Protein AF-A0A815QHJ3-F1 (afdb_monomer)

Radius of gyration: 26.16 Å; Cα contacts (8 Å, |Δi|>4): 1159; chains: 1; bounding box: 66×73×69 Å

Foldseek 3Di:
DPPPDDVPDDLVVVVVVCVVDDLLCLCLPQPPPDPVSCVSCLVSLQAPDCPLPFLVSLLCCQPPPLQVSQCNHQEDEDEVVSLVSHDPVCNVCVLVSNQNHAEYEYEQEELVVQLVVLVVVLSNQRHQEYHYEQYDYDPVDQLVSSCCSNQVRNRLNHAYYEDDPNHDAHEPPPDDLPDAAHDRHQEYHGEHAEVVVVLSVCSRDLQHQYYAYEYDDDDPPPDQRPAANANHAHYHYAEAPYADEPVSVLSVCVRYQNYQEYEYAYEHQYVLLLQLQSVVVSHHPNHNYYKYKYKYAYDPVCPPDDVVNSCVSNVVFDKWWFQAPVRNIIIMITFQHDALEAEDELRRLQRGDQPVPLRSQASHQEYAYEQDAAPVSNQSVLQNNQNHQEYAYAYDQPPPPPPPPPPPPPPPPPPPVSQRAQNQNHAEYAYHHAHPDCPVVLSVLVSHQQHAAYHYELVNVVVQLPPPVRHPSVLVSQCPHHQHYEYEQDDDDPVSDDDLVSLLSVLVRNQNHAHYEYEDPPDPDEDDPVVVLSNPVSRLNYFKYKYFAAHDVVCVPDPNLVVSQVSRPPRDHPPDDKDWDDDRTMTMIGD

Organism: NCBI:txid433720

pLDDT: mean 83.96, std 12.75, range [33.56, 97.75]

Structure (mmCIF, N/CA/C/O backbone):
data_AF-A0A815QHJ3-F1
#
_entry.id   AF-A0A815QHJ3-F1
#
loop_
_atom_site.group_PDB
_atom_site.id
_atom_site.type_symbol
_atom_site.label_atom_id
_atom_site.label_alt_id
_atom_site.label_comp_id
_atom_site.label_asym_id
_atom_site.label_entity_id
_atom_site.label_seq_id
_atom_site.pdbx_PDB_ins_code
_atom_site.Cartn_x
_atom_site.Cartn_y
_atom_site.Cartn_z
_atom_site.occupancy
_atom_site.B_iso_or_equiv
_atom_site.auth_seq_id
_atom_site.auth_comp_id
_atom_site.auth_asym_id
_atom_site.auth_atom_id
_atom_site.pdbx_PDB_model_num
ATOM 1 N N . MET A 1 1 ? -37.764 33.826 -3.439 1.00 39.50 1 MET A N 1
ATOM 2 C CA . MET A 1 1 ? -38.517 32.557 -3.523 1.00 39.50 1 MET A CA 1
ATOM 3 C C . MET A 1 1 ? -37.814 31.613 -4.511 1.00 39.50 1 MET A C 1
ATOM 5 O O . MET A 1 1 ? -38.348 31.343 -5.570 1.00 39.50 1 MET A O 1
ATOM 9 N N . TYR A 1 2 ? -36.590 31.162 -4.187 1.00 36.81 2 TYR A N 1
ATOM 10 C CA . TYR A 1 2 ? -35.787 30.209 -4.987 1.00 36.81 2 TYR A CA 1
ATOM 11 C C . TYR A 1 2 ? -34.940 29.289 -4.072 1.00 36.81 2 TYR A C 1
ATOM 13 O O . TYR A 1 2 ? -33.789 29.001 -4.361 1.00 36.81 2 TYR A O 1
ATOM 21 N N . ASN A 1 3 ? -35.504 28.829 -2.947 1.00 38.72 3 ASN A N 1
ATOM 22 C CA . ASN A 1 3 ? -34.866 27.833 -2.060 1.00 38.72 3 ASN A CA 1
ATOM 23 C C . ASN A 1 3 ? -35.369 26.399 -2.319 1.00 38.72 3 ASN A C 1
ATOM 25 O O . ASN A 1 3 ? -35.252 25.533 -1.463 1.00 38.72 3 ASN A O 1
ATOM 29 N N . ALA A 1 4 ? -35.934 26.133 -3.497 1.00 49.91 4 ALA A N 1
ATOM 30 C CA . ALA A 1 4 ? -36.318 24.790 -3.915 1.00 49.91 4 ALA A CA 1
ATOM 31 C C . ALA A 1 4 ? -35.359 24.320 -5.009 1.00 49.91 4 ALA A C 1
ATOM 33 O O . ALA A 1 4 ? -35.621 24.596 -6.172 1.00 49.91 4 ALA A O 1
ATOM 34 N N . THR A 1 5 ? -34.258 23.643 -4.671 1.00 65.38 5 THR A N 1
ATOM 35 C CA . THR A 1 5 ? -33.504 22.865 -5.680 1.00 65.38 5 THR A CA 1
ATOM 36 C C . THR A 1 5 ? -32.718 21.694 -5.090 1.00 65.38 5 THR A C 1
ATOM 38 O O . THR A 1 5 ? -32.864 20.594 -5.606 1.00 65.38 5 THR A O 1
ATOM 41 N N . PHE A 1 6 ? -31.939 21.868 -4.013 1.00 71.25 6 PHE A N 1
ATOM 42 C CA . PHE A 1 6 ? -31.052 20.789 -3.540 1.00 71.25 6 PHE A CA 1
ATOM 43 C C . PHE A 1 6 ? -31.750 19.724 -2.677 1.00 71.25 6 PHE A C 1
ATOM 45 O O . PHE A 1 6 ? -31.586 18.535 -2.921 1.00 71.25 6 PHE A O 1
ATOM 52 N N . GLU A 1 7 ? -32.577 20.120 -1.704 1.00 71.31 7 GLU A N 1
ATOM 53 C CA . GLU A 1 7 ? -33.256 19.168 -0.799 1.00 71.31 7 GLU A CA 1
ATOM 54 C C . GLU A 1 7 ? -34.281 18.268 -1.510 1.00 71.31 7 GLU A C 1
ATOM 56 O O . GLU A 1 7 ? -34.631 17.195 -1.017 1.00 71.31 7 GLU A O 1
ATOM 61 N N . ASN A 1 8 ? -34.730 18.694 -2.693 1.00 82.00 8 ASN A N 1
ATOM 62 C CA . ASN A 1 8 ? -35.647 17.945 -3.546 1.00 82.00 8 ASN A CA 1
ATOM 63 C C . ASN A 1 8 ? -34.926 16.980 -4.498 1.00 82.00 8 ASN A C 1
ATOM 65 O O . ASN A 1 8 ? -35.600 16.222 -5.194 1.00 82.00 8 ASN A O 1
ATOM 69 N N . LEU A 1 9 ? -33.586 16.993 -4.558 1.00 85.19 9 LEU A N 1
ATOM 70 C CA . LEU A 1 9 ? -32.851 16.028 -5.372 1.00 85.19 9 LEU A CA 1
ATOM 71 C C . LEU A 1 9 ? -33.106 14.607 -4.849 1.00 85.19 9 LEU A C 1
ATOM 73 O O . LEU A 1 9 ? -33.187 14.422 -3.632 1.00 85.19 9 LEU A O 1
ATOM 77 N N . PRO A 1 10 ? -33.230 13.601 -5.729 1.00 89.81 10 PRO A N 1
ATOM 78 C CA . PRO A 1 10 ? -33.259 12.196 -5.330 1.00 89.81 10 PRO A CA 1
ATOM 79 C C . PRO A 1 10 ? -31.988 11.793 -4.568 1.00 89.81 10 PRO A C 1
ATOM 81 O O . PRO A 1 10 ? -30.916 12.362 -4.796 1.00 89.81 10 PRO A O 1
ATOM 84 N N . ASP A 1 11 ? -32.099 10.812 -3.668 1.00 89.06 11 ASP A N 1
ATOM 85 C CA . ASP A 1 11 ? -30.969 10.361 -2.840 1.00 89.06 11 ASP A CA 1
ATOM 86 C C . ASP A 1 11 ? -29.831 9.806 -3.701 1.00 89.06 11 ASP A C 1
ATOM 88 O O . ASP A 1 11 ? -28.663 9.993 -3.376 1.00 89.06 11 ASP A O 1
ATOM 92 N N . GLU A 1 12 ? -30.160 9.211 -4.845 1.00 91.38 12 GLU A N 1
ATOM 93 C CA . GLU A 1 12 ? -29.215 8.700 -5.832 1.00 91.38 12 GLU A CA 1
ATOM 94 C C . GLU A 1 12 ? -28.322 9.813 -6.383 1.00 91.38 12 GLU A C 1
ATOM 96 O O . GLU A 1 12 ? -27.114 9.632 -6.491 1.00 91.38 12 GLU A O 1
ATOM 101 N N . ILE A 1 13 ? -28.890 10.989 -6.672 1.00 89.12 13 ILE A N 1
ATOM 102 C CA . ILE A 1 13 ? -28.124 12.138 -7.175 1.00 89.12 13 ILE A CA 1
ATOM 103 C C . ILE A 1 13 ? -27.211 12.689 -6.079 1.00 89.12 13 ILE A C 1
ATOM 105 O O . ILE A 1 13 ? -26.064 13.041 -6.344 1.00 89.12 13 ILE A O 1
ATOM 109 N N . ILE A 1 14 ? -27.695 12.736 -4.837 1.00 88.69 14 ILE A N 1
ATOM 110 C CA . ILE A 1 14 ? -26.893 13.179 -3.692 1.00 88.69 14 ILE A CA 1
ATOM 111 C C . ILE A 1 14 ? -25.730 12.209 -3.460 1.00 88.69 14 ILE A C 1
ATOM 113 O O . ILE A 1 14 ? -24.595 12.652 -3.293 1.00 88.69 14 ILE A O 1
ATOM 117 N N . LEU A 1 15 ? -25.988 10.900 -3.486 1.00 89.31 15 LEU A N 1
ATOM 118 C CA . LEU A 1 15 ? -24.959 9.870 -3.349 1.00 89.31 15 LEU A CA 1
ATOM 119 C C . LEU A 1 15 ? -23.946 9.935 -4.493 1.00 89.31 15 LEU A C 1
ATOM 121 O O . LEU A 1 15 ? -22.750 9.831 -4.232 1.00 89.31 15 LEU A O 1
ATOM 125 N N . GLU A 1 16 ? -24.395 10.171 -5.725 1.00 85.44 16 GLU A N 1
ATOM 126 C CA . GLU A 1 16 ? -23.514 10.351 -6.880 1.00 85.44 16 GLU A CA 1
ATOM 127 C C . GLU A 1 16 ? -22.594 11.565 -6.699 1.00 85.44 16 GLU A C 1
ATOM 129 O O . GLU A 1 16 ? -21.385 11.455 -6.873 1.00 85.44 16 GLU A O 1
ATOM 134 N N . ILE A 1 17 ? -23.121 12.705 -6.238 1.00 86.62 17 ILE A N 1
ATOM 135 C CA . ILE A 1 17 ? -22.300 13.879 -5.896 1.00 86.62 17 ILE A CA 1
ATOM 136 C C . ILE A 1 17 ? -21.299 13.531 -4.786 1.00 86.62 17 ILE A C 1
ATOM 138 O O . ILE A 1 17 ? -20.123 13.893 -4.867 1.00 86.62 17 ILE A O 1
ATOM 142 N N . CYS A 1 18 ? -21.747 12.815 -3.753 1.00 87.50 18 CYS A N 1
ATOM 143 C CA . CYS A 1 18 ? -20.917 12.444 -2.611 1.00 87.50 18 CYS A CA 1
ATOM 144 C C . CYS A 1 18 ? -19.771 11.491 -2.988 1.00 87.50 18 CYS A C 1
ATOM 146 O O . CYS A 1 18 ? -18.724 11.542 -2.343 1.00 87.50 18 CYS A O 1
ATOM 148 N N . GLN A 1 19 ? -19.906 10.673 -4.040 1.00 82.56 19 GLN A N 1
ATOM 149 C CA . GLN A 1 19 ? -18.809 9.836 -4.551 1.00 82.56 19 GLN A CA 1
ATOM 150 C C . GLN A 1 19 ? -17.610 10.665 -5.040 1.00 82.56 19 GLN A C 1
ATOM 152 O O . GLN A 1 19 ? -16.475 10.196 -4.976 1.00 82.56 19 GLN A O 1
ATOM 157 N N . TYR A 1 20 ? -17.834 11.912 -5.467 1.00 80.31 20 TYR A N 1
ATOM 158 C CA . TYR A 1 20 ? -16.775 12.833 -5.900 1.00 80.31 20 TYR A CA 1
ATOM 159 C C . TYR A 1 20 ? -16.182 13.679 -4.764 1.00 80.31 20 TYR A C 1
ATOM 161 O O . TYR A 1 20 ? -15.255 14.466 -4.991 1.00 80.31 20 TYR A O 1
ATOM 169 N N . LEU A 1 21 ? -16.703 13.548 -3.541 1.00 84.62 21 LEU A N 1
ATOM 170 C CA . LEU A 1 21 ? -16.294 14.330 -2.380 1.00 84.62 21 LEU A CA 1
ATOM 171 C C . LEU A 1 21 ? -15.578 13.452 -1.349 1.00 84.62 21 LEU A C 1
ATOM 173 O O . LEU A 1 21 ? -15.957 12.315 -1.079 1.00 84.62 21 LEU A O 1
ATOM 177 N N . HIS A 1 22 ? -14.551 14.009 -0.702 1.00 85.06 22 HIS A N 1
ATOM 178 C CA . HIS A 1 22 ? -13.968 13.362 0.476 1.00 85.06 22 HIS A CA 1
ATOM 179 C C . HIS A 1 22 ? -14.958 13.382 1.646 1.00 85.06 22 HIS A C 1
ATOM 181 O O . HIS A 1 22 ? -15.743 14.321 1.784 1.00 85.06 22 HIS A O 1
ATOM 187 N N . CYS A 1 23 ? -14.861 12.389 2.533 1.00 91.25 23 CYS A N 1
ATOM 188 C CA . CYS A 1 23 ? -15.735 12.255 3.700 1.00 91.25 23 CYS A CA 1
ATOM 189 C C . CYS A 1 23 ? -15.799 13.535 4.552 1.00 91.25 23 CYS A C 1
ATOM 191 O O . CYS A 1 23 ? -16.881 13.917 4.987 1.00 91.25 23 CYS A O 1
ATOM 193 N N . SER A 1 24 ? -14.680 14.240 4.744 1.00 91.50 24 SER A N 1
ATOM 194 C CA . SER A 1 24 ? -14.656 15.528 5.451 1.00 91.50 24 SER A CA 1
ATOM 195 C C . SER A 1 24 ? -15.545 16.587 4.789 1.00 91.50 24 SER A C 1
ATOM 197 O O . SER A 1 24 ? -16.301 17.264 5.476 1.00 91.50 24 SER A O 1
ATOM 199 N N . HIS A 1 25 ? -15.515 16.699 3.460 1.00 90.56 25 HIS A N 1
ATOM 200 C CA . HIS A 1 25 ? -16.355 17.639 2.715 1.00 90.56 25 HIS A CA 1
ATOM 201 C C . HIS A 1 25 ? -17.829 17.237 2.736 1.00 90.56 25 HIS A C 1
ATOM 203 O O . HIS A 1 25 ? -18.682 18.115 2.845 1.00 90.56 25 HIS A O 1
ATOM 209 N N . VAL A 1 26 ? -18.134 15.935 2.667 1.00 93.25 26 VAL A N 1
ATOM 210 C CA . VAL A 1 26 ? -19.513 15.437 2.790 1.00 93.25 26 VAL A CA 1
ATOM 211 C C . VAL A 1 26 ? -20.080 15.802 4.159 1.00 93.25 26 VAL A C 1
ATOM 213 O O . VAL A 1 26 ? -21.144 16.408 4.239 1.00 93.25 26 VAL A O 1
ATOM 216 N N . LEU A 1 27 ? -19.345 15.503 5.234 1.00 94.50 27 LEU A N 1
ATOM 217 C CA . LEU A 1 27 ? -19.765 15.845 6.592 1.00 94.50 27 LEU A CA 1
ATOM 218 C C . LEU A 1 27 ? -19.899 17.361 6.767 1.00 94.50 27 LEU A C 1
ATOM 220 O O . LEU A 1 27 ? -20.926 17.822 7.244 1.00 94.50 27 LEU A O 1
ATOM 224 N N . TYR A 1 28 ? -18.916 18.144 6.325 1.00 93.50 28 TYR A N 1
ATOM 225 C CA . TYR A 1 28 ? -18.956 19.603 6.431 1.00 93.50 28 TYR A CA 1
ATOM 226 C C . TYR A 1 28 ? -20.135 20.236 5.678 1.00 93.50 28 TYR A C 1
ATOM 228 O O . TYR A 1 28 ? -20.721 21.200 6.160 1.00 93.50 28 TYR A O 1
ATOM 236 N N . SER A 1 29 ? -20.481 19.705 4.502 1.00 92.06 29 SER A N 1
ATOM 237 C CA . SER A 1 29 ? -21.481 20.320 3.618 1.00 92.06 29 SER A CA 1
ATOM 238 C C . SER A 1 29 ? -22.907 19.845 3.889 1.00 92.06 29 SER A C 1
ATOM 240 O O . SER A 1 29 ? -23.842 20.609 3.671 1.00 92.06 29 SER A O 1
ATOM 242 N N . PHE A 1 30 ? -23.086 18.591 4.321 1.00 92.50 30 PHE A N 1
ATOM 243 C CA . PHE A 1 30 ? -24.402 17.943 4.369 1.00 92.50 30 PHE A CA 1
ATOM 244 C C . PHE A 1 30 ? -24.868 17.541 5.768 1.00 92.50 30 PHE A C 1
ATOM 246 O O . PHE A 1 30 ? -26.052 17.240 5.948 1.00 92.50 30 PHE A O 1
ATOM 253 N N . PHE A 1 31 ? -23.978 17.518 6.762 1.00 93.12 31 PHE A N 1
ATOM 254 C CA . PHE A 1 31 ? -24.370 17.139 8.113 1.00 93.12 31 PHE A CA 1
ATOM 255 C C . PHE A 1 31 ? -25.382 18.128 8.697 1.00 93.12 31 PHE A C 1
ATOM 257 O O . PHE A 1 31 ? -25.191 19.340 8.659 1.00 93.12 31 PHE A O 1
ATOM 264 N N . ASN A 1 32 ? -26.448 17.580 9.278 1.00 90.56 32 ASN A N 1
ATOM 265 C CA . ASN A 1 32 ? -27.504 18.323 9.958 1.00 90.56 32 ASN A CA 1
ATOM 266 C C . ASN A 1 32 ? -28.253 19.351 9.093 1.00 90.56 32 ASN A C 1
ATOM 268 O O . ASN A 1 32 ? -28.876 20.259 9.636 1.00 90.56 32 ASN A O 1
ATOM 272 N N . LEU A 1 33 ? -28.249 19.180 7.764 1.00 88.75 33 LEU A N 1
ATOM 273 C CA . LEU A 1 33 ? -29.134 19.948 6.884 1.00 88.75 33 LEU A CA 1
ATOM 274 C C . LEU A 1 33 ? -30.604 19.578 7.128 1.00 88.75 33 LEU A C 1
ATOM 276 O O . LEU A 1 33 ? -31.421 20.441 7.429 1.00 88.75 33 LEU A O 1
ATOM 280 N N . ASN A 1 34 ? -30.933 18.284 7.048 1.00 89.88 34 ASN A N 1
ATOM 281 C CA . ASN A 1 34 ? -32.232 17.737 7.439 1.00 89.88 34 ASN A CA 1
ATOM 282 C C . ASN A 1 34 ? -32.134 16.224 7.724 1.00 89.88 34 ASN A C 1
ATOM 284 O O . ASN A 1 34 ? -31.099 15.589 7.493 1.00 89.88 34 ASN A O 1
ATOM 288 N N . SER A 1 35 ? -33.213 15.636 8.249 1.00 90.62 35 SER A N 1
ATOM 289 C CA . SER A 1 35 ? -33.256 14.221 8.639 1.00 90.62 35 SER A CA 1
ATOM 290 C C . SER A 1 35 ? -33.028 13.267 7.466 1.00 90.62 35 SER A C 1
ATOM 292 O O . SER A 1 35 ? -32.292 12.295 7.629 1.00 90.62 35 SER A O 1
ATOM 294 N N . ARG A 1 36 ? -33.600 13.561 6.292 1.00 93.50 36 ARG A N 1
ATOM 295 C CA . ARG A 1 36 ? -33.428 12.763 5.074 1.00 93.50 36 ARG A CA 1
ATOM 296 C C . ARG A 1 36 ? -31.967 12.761 4.631 1.00 93.50 36 ARG A C 1
ATOM 298 O O . ARG A 1 36 ? -31.378 11.695 4.544 1.00 93.50 36 ARG A O 1
ATOM 305 N N . ILE A 1 37 ? -31.342 13.928 4.453 1.00 90.69 37 ILE A N 1
ATOM 306 C CA . ILE A 1 37 ? -29.931 14.022 4.039 1.00 90.69 37 ILE A CA 1
ATOM 307 C C . ILE A 1 37 ? -29.019 13.321 5.055 1.00 90.69 37 ILE A C 1
ATOM 309 O O . ILE A 1 37 ? -28.121 12.582 4.660 1.00 90.69 37 ILE A O 1
ATOM 313 N N . ASN A 1 38 ? -29.281 13.473 6.358 1.00 90.44 38 ASN A N 1
ATOM 314 C CA . ASN A 1 38 ? -28.546 12.763 7.409 1.00 90.44 38 ASN A CA 1
ATOM 315 C C . ASN A 1 38 ? -28.655 11.231 7.307 1.00 90.44 38 ASN A C 1
ATOM 317 O O . ASN A 1 38 ? -27.722 10.539 7.728 1.00 90.44 38 ASN A O 1
ATOM 321 N N . GLN A 1 39 ? -29.777 10.710 6.795 1.00 92.25 39 GLN A N 1
ATOM 322 C CA . GLN A 1 39 ? -29.949 9.292 6.474 1.00 92.25 39 GLN A CA 1
ATOM 323 C C . GLN A 1 39 ? -29.194 8.932 5.190 1.00 92.25 39 GLN A C 1
ATOM 325 O O . GLN A 1 39 ? -28.459 7.944 5.188 1.00 92.25 39 GLN A O 1
ATOM 330 N N . THR A 1 40 ? -29.281 9.756 4.146 1.00 93.69 40 THR A N 1
ATOM 331 C CA . THR A 1 40 ? -28.576 9.552 2.871 1.00 93.69 40 THR A CA 1
ATOM 332 C C . THR A 1 40 ? -27.059 9.455 3.071 1.00 93.69 40 THR A C 1
ATOM 334 O O . THR A 1 40 ? -26.419 8.553 2.539 1.00 93.69 40 THR A O 1
ATOM 337 N N . ILE A 1 41 ? -26.467 10.307 3.919 1.00 94.12 41 ILE A N 1
ATOM 338 C CA . ILE A 1 41 ? -25.018 10.302 4.196 1.00 94.12 41 ILE A CA 1
ATOM 339 C C . ILE A 1 41 ? -24.601 9.360 5.341 1.00 94.12 41 ILE A C 1
ATOM 341 O O . ILE A 1 41 ? -23.482 9.474 5.848 1.00 94.12 41 ILE A O 1
ATOM 345 N N . THR A 1 42 ? -25.462 8.429 5.776 1.00 94.94 42 THR A N 1
ATOM 346 C CA . THR A 1 42 ? -25.188 7.537 6.925 1.00 94.94 42 THR A CA 1
ATOM 347 C C . THR A 1 42 ? -23.852 6.809 6.796 1.00 94.94 42 THR A C 1
ATOM 349 O O . THR A 1 42 ? -23.117 6.718 7.777 1.00 94.94 42 THR A O 1
ATOM 352 N N . PHE A 1 43 ? -23.488 6.367 5.589 1.00 94.31 43 PHE A N 1
ATOM 353 C CA . PHE A 1 43 ? -22.197 5.725 5.342 1.00 94.31 43 PHE A CA 1
ATOM 354 C C . PHE A 1 43 ? -21.015 6.615 5.764 1.00 94.31 43 PHE A C 1
ATOM 356 O O . PHE A 1 43 ? -20.159 6.178 6.526 1.00 94.31 43 PHE A O 1
ATOM 363 N N . TYR A 1 44 ? -21.004 7.888 5.358 1.00 94.50 44 TYR A N 1
ATOM 364 C CA . TYR A 1 44 ? -19.944 8.846 5.704 1.00 94.50 44 TYR A CA 1
ATOM 365 C C . TYR A 1 44 ? -19.934 9.216 7.192 1.00 94.50 44 TYR A C 1
ATOM 367 O O . TYR A 1 44 ? -18.899 9.593 7.731 1.00 94.50 44 TYR A O 1
ATOM 375 N N . ARG A 1 45 ? -21.078 9.092 7.876 1.00 94.94 45 ARG A N 1
ATOM 376 C CA . ARG A 1 45 ? -21.176 9.275 9.333 1.00 94.94 45 ARG A CA 1
ATOM 377 C C . ARG A 1 45 ? -20.643 8.070 10.109 1.00 94.94 45 ARG A C 1
ATOM 379 O O . ARG A 1 45 ? -20.157 8.241 11.218 1.00 94.94 45 ARG A O 1
ATOM 386 N N . GLN A 1 46 ? -20.735 6.870 9.538 1.00 96.44 46 GLN A N 1
ATOM 387 C CA . GLN A 1 46 ? -20.262 5.627 10.154 1.00 96.44 46 GLN A CA 1
ATOM 388 C C . GLN A 1 46 ? -18.795 5.317 9.821 1.00 96.44 46 GLN A C 1
ATOM 390 O O . GLN A 1 46 ? -18.108 4.695 10.632 1.00 96.44 46 GLN A O 1
ATOM 395 N N . HIS A 1 47 ? -18.315 5.741 8.649 1.00 95.94 47 HIS A N 1
ATOM 396 C CA . HIS A 1 47 ? -16.976 5.469 8.126 1.00 95.94 47 HIS A CA 1
ATOM 397 C C . HIS A 1 47 ? -16.226 6.778 7.890 1.00 95.94 47 HIS A C 1
ATOM 399 O O . HIS A 1 47 ? -16.271 7.366 6.810 1.00 95.94 47 HIS A O 1
ATOM 405 N N . VAL A 1 48 ? -15.541 7.239 8.930 1.00 94.12 48 VAL A N 1
ATOM 406 C CA . VAL A 1 48 ? -14.984 8.583 8.998 1.00 94.12 48 VAL A CA 1
ATOM 407 C C . VAL A 1 48 ? -13.493 8.581 8.664 1.00 94.12 48 VAL A C 1
ATOM 409 O O . VAL A 1 48 ? -12.676 7.948 9.339 1.00 94.12 48 VAL A O 1
ATOM 412 N N . TYR A 1 49 ? -13.131 9.343 7.629 1.00 89.62 49 TYR A N 1
ATOM 413 C CA . TYR A 1 49 ? -11.750 9.549 7.193 1.00 89.62 49 TYR A CA 1
ATOM 414 C C . TYR A 1 49 ? -11.503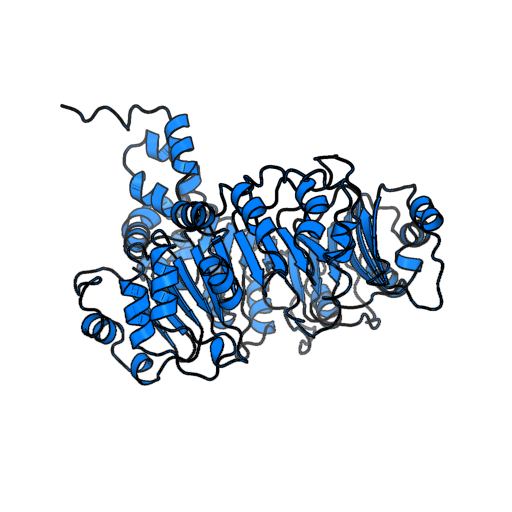 11.005 6.800 1.00 89.62 49 TYR A C 1
ATOM 416 O O . TYR A 1 49 ? -12.181 11.554 5.933 1.00 89.62 49 TYR A O 1
ATOM 424 N N . PHE A 1 50 ? -10.501 11.632 7.414 1.00 83.25 50 PHE A N 1
ATOM 425 C CA . PHE A 1 50 ? -10.257 13.073 7.277 1.00 83.25 50 PHE A CA 1
ATOM 426 C C . PHE A 1 50 ? -9.096 13.456 6.358 1.00 83.25 50 PHE A C 1
ATOM 428 O O . PHE A 1 50 ? -8.633 14.595 6.402 1.00 83.25 50 PHE A O 1
ATOM 435 N N . ARG A 1 51 ? -8.590 12.538 5.525 1.00 74.06 51 ARG A N 1
ATOM 436 C CA . ARG A 1 51 ? -7.486 12.868 4.606 1.00 74.06 51 ARG A CA 1
ATOM 437 C C . ARG A 1 51 ? -7.877 14.047 3.719 1.00 74.06 51 ARG A C 1
ATOM 439 O O . ARG A 1 51 ? -8.991 14.089 3.197 1.00 74.06 51 ARG A O 1
ATOM 446 N N . ARG A 1 52 ? -6.932 14.973 3.529 1.00 73.25 52 ARG A N 1
ATOM 447 C CA . ARG A 1 52 ? -7.060 16.140 2.635 1.00 73.25 52 ARG A CA 1
ATOM 448 C C . ARG A 1 52 ? -8.134 17.161 3.050 1.00 73.25 52 ARG A C 1
ATOM 450 O O . ARG A 1 52 ? -8.585 17.937 2.209 1.00 73.25 52 ARG A O 1
ATOM 457 N N . ALA A 1 53 ? -8.577 17.163 4.310 1.00 82.62 53 ALA A N 1
ATOM 458 C CA . ALA A 1 53 ? -9.399 18.252 4.841 1.00 82.62 53 ALA A CA 1
ATOM 459 C C . ALA A 1 53 ? -8.534 19.505 5.071 1.00 82.62 53 ALA A C 1
ATOM 461 O O . ALA A 1 53 ? -7.382 19.376 5.485 1.00 82.62 53 ALA A O 1
ATOM 462 N N . SER A 1 54 ? -9.076 20.705 4.845 1.00 83.38 54 SER A N 1
ATOM 463 C CA . SER A 1 54 ? -8.435 21.930 5.344 1.00 83.38 54 SER A CA 1
ATOM 464 C C . SER A 1 54 ? -8.516 21.997 6.861 1.00 83.38 54 SER A C 1
ATOM 466 O O . SER A 1 54 ? -9.407 21.391 7.468 1.00 83.38 54 SER A O 1
ATOM 468 N N . TYR A 1 55 ? -7.610 22.751 7.476 1.00 85.00 55 TYR A N 1
ATOM 469 C CA . TYR A 1 55 ? -7.550 22.861 8.928 1.00 85.00 55 TYR A CA 1
ATOM 470 C C . TYR A 1 55 ? -8.859 23.433 9.492 1.00 85.00 55 TYR A C 1
ATOM 472 O O . TYR A 1 55 ? -9.415 22.904 10.455 1.00 85.00 55 TYR A O 1
ATOM 480 N N . LYS A 1 56 ? -9.443 24.429 8.813 1.00 86.00 56 LYS A N 1
ATOM 481 C CA . LYS A 1 56 ? -10.758 24.991 9.160 1.00 86.00 56 LYS A CA 1
ATOM 482 C C . LYS A 1 56 ? -11.892 23.957 9.126 1.00 86.00 56 LYS A C 1
ATOM 484 O O . LYS A 1 56 ? -12.710 23.921 10.044 1.00 86.00 56 LYS A O 1
ATOM 489 N N . ILE A 1 57 ? -11.972 23.144 8.069 1.00 88.62 57 ILE A N 1
ATOM 490 C CA . ILE A 1 57 ? -13.012 22.107 7.946 1.00 88.62 57 ILE A CA 1
ATO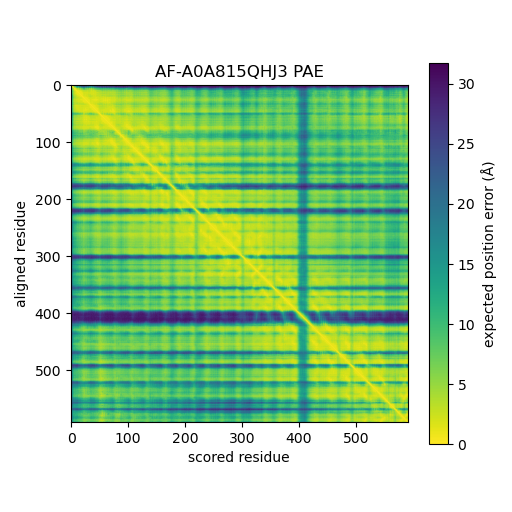M 491 C C . ILE A 1 57 ? -12.845 21.074 9.059 1.00 88.62 57 ILE A C 1
ATOM 493 O O . ILE A 1 57 ? -13.822 20.660 9.677 1.00 88.62 57 ILE A O 1
ATOM 497 N N . LEU A 1 58 ? -11.602 20.679 9.317 1.00 88.31 58 LEU A N 1
ATOM 498 C CA . LEU A 1 58 ? -11.262 19.696 10.329 1.00 88.31 58 LEU A CA 1
ATOM 499 C C . LEU A 1 58 ? -11.656 20.166 11.737 1.00 88.31 58 LEU A C 1
ATOM 501 O O . LEU A 1 58 ? -12.327 19.425 12.449 1.00 88.31 58 LEU A O 1
ATOM 505 N N . LEU A 1 59 ? -11.324 21.410 12.099 1.00 87.06 59 LEU A N 1
ATOM 506 C CA . LEU A 1 59 ? -11.736 22.009 13.372 1.00 87.06 59 LEU A CA 1
ATOM 507 C C . LEU A 1 59 ? -13.256 22.037 13.519 1.00 87.06 59 LEU A C 1
ATOM 509 O O . LEU A 1 59 ? -13.774 21.595 14.539 1.00 87.06 59 LEU A O 1
ATOM 513 N N . TYR A 1 60 ? -13.982 22.463 12.479 1.00 90.44 60 TYR A N 1
ATOM 514 C CA . TYR A 1 60 ? -15.444 22.452 12.513 1.00 90.44 60 TYR A CA 1
ATOM 515 C C . TYR A 1 60 ? -15.999 21.042 12.748 1.00 90.44 60 TYR A C 1
ATOM 517 O O . TYR A 1 60 ? -16.899 20.840 13.563 1.00 90.44 60 TYR A O 1
ATOM 525 N N . ILE A 1 61 ? -15.446 20.044 12.056 1.00 92.00 61 ILE A N 1
ATOM 526 C CA . ILE A 1 61 ? -15.851 18.653 12.242 1.00 92.00 61 ILE A CA 1
ATOM 527 C C . ILE A 1 61 ? -15.586 18.199 13.680 1.00 92.00 61 ILE A C 1
ATOM 529 O O . ILE A 1 61 ? -16.445 17.549 14.270 1.00 92.00 61 ILE A O 1
ATOM 533 N N . TYR A 1 62 ? -14.435 18.534 14.255 1.00 89.94 62 TYR A N 1
ATOM 534 C CA . TYR A 1 62 ? -14.078 18.121 15.611 1.00 89.94 62 TYR A CA 1
ATOM 535 C C . TYR A 1 62 ? -14.918 18.800 16.680 1.00 89.94 62 TYR A C 1
ATOM 537 O O . TYR A 1 62 ? -15.375 18.143 17.605 1.00 89.94 62 TYR A O 1
ATOM 545 N N . GLU A 1 63 ? -15.149 20.099 16.559 1.00 89.44 63 GLU A N 1
ATOM 546 C CA . GLU A 1 63 ? -15.869 20.855 17.580 1.00 89.44 63 GLU A CA 1
ATOM 547 C C . GLU A 1 63 ? -17.380 20.623 17.509 1.00 89.44 63 GLU A C 1
ATOM 549 O O . GLU A 1 63 ? -18.038 20.545 18.546 1.00 89.44 63 GLU A O 1
ATOM 554 N N . TYR A 1 64 ? -17.937 20.471 16.303 1.00 91.56 64 TYR A N 1
ATOM 555 C CA . TYR A 1 64 ? -19.388 20.469 16.109 1.00 91.56 64 TYR A CA 1
ATOM 556 C C . TYR A 1 64 ? -19.959 19.126 15.659 1.00 91.56 64 TYR A C 1
ATOM 558 O O . TYR A 1 64 ? -21.030 18.749 16.130 1.00 91.56 64 TYR A O 1
ATOM 566 N N . ILE A 1 65 ? -19.292 18.395 14.759 1.00 94.25 65 ILE A N 1
ATOM 567 C CA . ILE A 1 65 ? -19.876 17.197 14.128 1.00 94.25 65 ILE A CA 1
ATOM 568 C C . ILE A 1 65 ? -19.563 15.931 14.930 1.00 94.25 65 ILE A C 1
ATOM 570 O O . ILE A 1 65 ? -20.479 15.207 15.324 1.00 94.25 65 ILE A O 1
ATOM 574 N N . LEU A 1 66 ? -18.281 15.651 15.183 1.00 92.44 66 LEU A N 1
ATOM 575 C CA . LEU A 1 66 ? -17.826 14.430 15.852 1.00 92.44 66 LEU A CA 1
ATOM 576 C C . LEU A 1 66 ? -18.499 14.185 17.207 1.00 92.44 66 LEU A C 1
ATOM 578 O O . LEU A 1 66 ? -18.919 13.049 17.424 1.00 92.44 66 LEU A O 1
ATOM 582 N N . PRO A 1 67 ? -18.692 15.186 18.088 1.00 90.81 67 PRO A N 1
ATOM 583 C CA . PRO A 1 67 ? -19.369 14.964 19.364 1.00 90.81 67 PRO A CA 1
ATOM 584 C C . PRO A 1 67 ? -20.814 14.469 19.205 1.00 90.81 67 PRO A C 1
ATOM 586 O O . PRO A 1 67 ? -21.317 13.756 20.067 1.00 90.81 67 PRO A O 1
ATOM 589 N N . GLN A 1 68 ? -21.480 14.805 18.095 1.00 92.81 68 GLN A N 1
ATOM 590 C CA . GLN A 1 68 ? -22.869 14.418 17.831 1.00 92.81 68 GLN A CA 1
ATOM 591 C C . GLN A 1 68 ? -22.993 13.039 17.177 1.00 92.81 68 GLN A C 1
ATOM 593 O O . GLN A 1 68 ? -23.996 12.353 17.366 1.00 92.81 68 GLN A O 1
ATOM 598 N N . ILE A 1 69 ? -21.998 12.634 16.380 1.00 94.94 69 ILE A N 1
ATOM 599 C CA . ILE A 1 69 ? -22.032 11.363 15.639 1.00 94.94 69 ILE A CA 1
ATOM 600 C C . ILE A 1 69 ? -21.096 10.297 16.202 1.00 94.94 69 ILE A C 1
ATOM 602 O O . ILE A 1 69 ? -21.148 9.166 15.726 1.00 94.94 69 ILE A O 1
ATOM 606 N N . GLY A 1 70 ? -20.256 10.624 17.186 1.00 93.00 70 GLY A N 1
ATOM 607 C CA . GLY A 1 70 ? -19.172 9.771 17.675 1.00 93.00 70 GLY A CA 1
ATOM 608 C C . GLY A 1 70 ? -19.612 8.345 17.984 1.00 93.00 70 GLY A C 1
ATOM 609 O O . GLY A 1 70 ? -19.008 7.388 17.504 1.00 93.00 70 GLY A O 1
ATOM 610 N N . SER A 1 71 ? -20.736 8.202 18.689 1.00 94.81 71 SER A N 1
ATOM 611 C CA . SER A 1 71 ? -21.287 6.900 19.075 1.00 94.81 71 SER A CA 1
ATOM 612 C C . SER A 1 71 ? -21.803 6.082 17.889 1.00 94.81 71 SER A C 1
ATOM 614 O O . SER A 1 71 ? -21.984 4.878 18.012 1.00 94.81 71 SER A O 1
ATOM 616 N N . SER A 1 72 ? -22.038 6.696 16.730 1.00 95.50 72 SER A N 1
ATOM 617 C CA . SER A 1 72 ? -22.442 6.003 15.501 1.00 95.50 72 SER A CA 1
ATOM 618 C C . SER A 1 72 ? -21.266 5.616 14.600 1.00 95.50 72 SER A C 1
ATOM 620 O O . SER A 1 72 ? -21.466 4.873 13.639 1.00 95.50 72 SER A O 1
ATOM 622 N N . ILE A 1 73 ? -20.048 6.081 14.897 1.00 96.88 73 ILE A N 1
ATOM 623 C CA . ILE A 1 73 ? -18.862 5.777 14.093 1.00 96.88 73 ILE A CA 1
ATOM 624 C C . ILE A 1 73 ? -18.454 4.320 14.311 1.00 96.88 73 ILE A C 1
ATOM 626 O O . ILE A 1 73 ? -18.172 3.886 15.426 1.00 96.88 73 ILE A O 1
ATOM 630 N N . LEU A 1 74 ? -18.390 3.571 13.211 1.00 97.44 74 LEU A N 1
ATOM 631 C CA . LEU A 1 74 ? -17.972 2.171 13.169 1.00 97.44 74 LEU A CA 1
ATOM 632 C C . LEU A 1 74 ? -16.532 2.029 12.677 1.00 97.44 74 LEU A C 1
ATOM 634 O O . LEU A 1 74 ? -15.830 1.106 13.087 1.00 97.44 74 LEU A O 1
ATOM 638 N N . SER A 1 75 ? -16.082 2.929 11.804 1.00 97.75 75 SER A N 1
ATOM 639 C CA . SER A 1 75 ? -14.717 2.956 11.298 1.00 97.75 75 SER A CA 1
ATOM 640 C C . SER A 1 75 ? -14.159 4.368 11.347 1.00 97.75 75 SER A C 1
ATOM 642 O O . SER A 1 75 ? -14.792 5.302 10.860 1.00 97.75 75 SER A O 1
ATOM 644 N N . LEU A 1 76 ? -12.969 4.507 11.921 1.00 95.31 76 LEU A N 1
ATOM 645 C CA . LEU A 1 76 ? -12.284 5.781 12.070 1.00 95.31 76 LEU A CA 1
ATOM 646 C C . LEU A 1 76 ? -10.853 5.646 11.571 1.00 95.31 76 LEU A C 1
ATOM 648 O O . LEU A 1 76 ? -10.169 4.670 11.879 1.00 95.31 76 LEU A O 1
ATOM 652 N N . THR A 1 77 ? -10.397 6.642 10.821 1.00 93.88 77 THR A N 1
ATOM 653 C CA . THR A 1 77 ? -8.998 6.741 10.412 1.00 93.88 77 THR A CA 1
ATOM 654 C C . THR A 1 77 ? -8.359 7.996 10.994 1.00 93.88 77 THR A C 1
ATOM 656 O O . THR A 1 77 ? -8.824 9.111 10.742 1.00 93.88 77 THR A O 1
ATOM 659 N N . ILE A 1 78 ? -7.281 7.812 11.756 1.00 89.75 78 ILE A N 1
ATOM 660 C CA . ILE A 1 78 ? -6.570 8.867 12.476 1.00 89.75 78 ILE A CA 1
ATOM 661 C C . ILE A 1 78 ? -5.136 8.969 11.956 1.00 89.75 78 ILE A C 1
ATOM 663 O O . ILE A 1 78 ? -4.343 8.031 12.036 1.00 89.75 78 ILE A O 1
ATOM 667 N N . HIS A 1 79 ? -4.793 10.162 11.483 1.00 84.62 79 HIS A N 1
ATOM 668 C CA . HIS A 1 79 ? -3.421 10.571 11.211 1.00 84.62 79 HIS A CA 1
ATOM 669 C C . HIS A 1 79 ? -2.878 11.317 12.449 1.00 84.62 79 HIS A C 1
ATOM 671 O O . HIS A 1 79 ? -3.641 12.058 13.073 1.00 84.62 79 HIS A O 1
ATOM 677 N N . PRO A 1 80 ? -1.595 11.219 12.833 1.00 77.19 80 PRO A N 1
ATOM 678 C CA . PRO A 1 80 ? -1.091 11.867 14.053 1.00 77.19 80 PRO A CA 1
ATOM 679 C C . PRO A 1 80 ? -1.300 13.391 14.068 1.00 77.19 80 PRO A C 1
ATOM 681 O O . PRO A 1 80 ? -1.590 13.980 15.101 1.00 77.19 80 PRO A O 1
ATOM 684 N N . LEU A 1 81 ? -1.239 14.046 12.909 1.00 72.56 81 LEU A N 1
ATOM 685 C CA . LEU A 1 81 ? -1.548 15.482 12.776 1.00 72.56 81 LEU A CA 1
ATOM 686 C C . LEU A 1 81 ? -3.021 15.826 13.024 1.00 72.56 81 LEU A C 1
ATOM 688 O O . LEU A 1 81 ? -3.350 16.915 13.494 1.00 72.56 81 LEU A O 1
ATOM 692 N N . HIS A 1 82 ? -3.909 14.889 12.698 1.00 76.38 82 HIS A N 1
ATOM 693 C CA . HIS A 1 82 ? -5.332 15.006 12.980 1.00 76.38 82 HIS A CA 1
ATOM 694 C C . HIS A 1 82 ? -5.558 14.905 14.487 1.00 76.38 82 HIS A C 1
ATOM 696 O O . HIS A 1 82 ? -6.247 15.757 15.038 1.00 76.38 82 HIS A O 1
ATOM 702 N N . GLN A 1 83 ? -4.914 13.928 15.137 1.00 77.38 83 GLN A N 1
ATOM 703 C CA . GLN A 1 83 ? -4.964 13.743 16.588 1.00 77.38 83 GLN A CA 1
ATOM 704 C C . GLN A 1 83 ? -4.392 14.951 17.334 1.00 77.38 83 GLN A C 1
ATOM 706 O O . GLN A 1 83 ? -5.017 15.454 18.256 1.00 77.38 83 GLN A O 1
ATOM 711 N N . ALA A 1 84 ? -3.260 15.497 16.886 1.00 72.12 84 ALA A N 1
ATOM 712 C CA . ALA A 1 84 ? -2.671 16.684 17.499 1.00 72.12 84 ALA A CA 1
ATOM 713 C C . ALA A 1 84 ? -3.574 17.930 17.397 1.00 72.12 84 ALA A C 1
ATOM 715 O O . ALA A 1 84 ? -3.320 18.927 18.071 1.00 72.12 84 ALA A O 1
ATOM 716 N N . SER A 1 85 ? -4.583 17.901 16.519 1.00 75.06 85 SER A N 1
ATOM 717 C CA . SER A 1 85 ? -5.592 18.952 16.344 1.00 75.06 85 SER A CA 1
ATOM 718 C C . SER A 1 85 ? -6.905 18.642 17.066 1.00 75.06 85 SER A C 1
ATOM 720 O O . SER A 1 85 ? -7.842 19.430 16.960 1.00 75.06 85 SER A O 1
ATOM 722 N N . PHE A 1 86 ? -7.006 17.511 17.772 1.00 79.31 86 PHE A N 1
ATOM 723 C CA . PHE A 1 86 ? -8.179 17.214 18.581 1.00 79.31 86 PHE A CA 1
ATOM 724 C C . PHE A 1 86 ? -8.324 18.254 19.697 1.00 79.31 86 PHE A C 1
ATOM 726 O O . PHE A 1 86 ? -7.353 18.550 20.398 1.00 79.31 86 PHE A O 1
ATOM 733 N N . PRO A 1 87 ? -9.540 18.787 19.906 1.00 77.31 87 PRO A N 1
ATOM 734 C CA . PRO A 1 87 ? -9.875 19.449 21.153 1.00 77.31 87 PRO A CA 1
ATOM 735 C C . PRO A 1 87 ? -9.556 18.516 22.325 1.00 77.31 87 PRO A C 1
ATOM 737 O O . PRO A 1 87 ? -9.772 17.305 22.229 1.00 77.31 87 PRO A O 1
ATOM 740 N N . SER A 1 88 ? -9.099 19.067 23.449 1.00 77.75 88 SER A N 1
ATOM 741 C CA . SER A 1 88 ? -8.806 18.282 24.660 1.00 77.75 88 SER A CA 1
ATOM 742 C C . SER A 1 88 ? -10.004 17.446 25.125 1.00 77.75 88 SER A C 1
ATOM 744 O O . SER A 1 88 ? -9.828 16.345 25.640 1.00 77.75 88 SER A O 1
ATOM 746 N N . SER A 1 89 ? -11.223 17.933 24.877 1.00 73.56 89 SER A N 1
ATOM 747 C CA . SER A 1 89 ? -12.475 17.217 25.127 1.00 73.56 89 SER A CA 1
ATOM 748 C C . SER A 1 89 ? -12.654 15.966 24.267 1.00 73.56 89 SER A C 1
ATOM 750 O O . SER A 1 89 ? -13.316 15.034 24.704 1.00 73.56 89 SER A O 1
ATOM 752 N N . ILE A 1 90 ? -12.083 15.912 23.062 1.00 79.81 90 ILE A N 1
ATOM 753 C CA . ILE A 1 90 ? -12.051 14.678 22.276 1.00 79.81 90 ILE A CA 1
ATOM 754 C C . ILE A 1 90 ? -10.937 13.782 22.790 1.00 79.81 90 ILE A C 1
ATOM 756 O O . ILE A 1 90 ? -11.204 12.624 23.086 1.00 79.81 90 ILE A O 1
ATOM 760 N N . ASP A 1 91 ? -9.724 14.316 22.933 1.00 78.19 91 ASP A N 1
ATOM 761 C CA . ASP A 1 91 ? -8.521 13.535 23.249 1.00 78.19 91 ASP A CA 1
ATOM 762 C C . ASP A 1 91 ? -8.641 12.771 24.583 1.00 78.19 91 ASP A C 1
ATOM 764 O O . ASP A 1 91 ? -8.297 11.595 24.667 1.00 78.19 91 ASP A O 1
ATOM 768 N N . GLN A 1 92 ? -9.245 13.387 25.605 1.00 80.62 92 GLN A N 1
ATOM 769 C CA . GLN A 1 92 ? -9.461 12.751 26.913 1.00 80.62 92 GLN A CA 1
ATOM 770 C C . GLN A 1 92 ? -10.581 11.701 26.921 1.00 80.62 92 GLN A C 1
ATOM 772 O O . GLN A 1 92 ? -10.620 10.846 27.804 1.00 80.62 92 GLN A O 1
ATOM 777 N N . TYR A 1 93 ? -11.501 11.760 25.958 1.00 84.25 93 TYR A N 1
ATOM 778 C CA . TYR A 1 93 ? -12.750 10.997 25.970 1.00 84.25 93 TYR A CA 1
ATOM 779 C C . TYR A 1 93 ? -12.950 10.158 24.701 1.00 84.25 93 TYR A C 1
ATOM 781 O O . TYR A 1 93 ? -14.062 9.682 24.462 1.00 84.25 93 TYR A O 1
ATOM 789 N N . ILE A 1 94 ? -11.891 9.923 23.914 1.00 86.56 94 ILE A N 1
ATOM 790 C CA . ILE A 1 94 ? -11.925 9.193 22.633 1.00 86.56 94 ILE A CA 1
ATOM 791 C C . ILE A 1 94 ? -12.701 7.875 22.758 1.00 86.56 94 ILE A C 1
ATOM 793 O O . ILE A 1 94 ? -13.597 7.612 21.955 1.00 86.56 94 ILE A O 1
ATOM 797 N N . SER A 1 95 ? -12.397 7.056 23.768 1.00 86.00 95 SER A N 1
ATOM 798 C CA . SER A 1 95 ? -13.044 5.752 23.976 1.00 86.00 95 SER A CA 1
ATOM 799 C C . SER A 1 95 ? -14.548 5.866 24.257 1.00 86.00 95 SER A C 1
ATOM 801 O O . SER A 1 95 ? -15.326 5.018 23.822 1.00 86.00 95 SER A O 1
ATOM 803 N N . THR A 1 96 ? -14.978 6.933 24.937 1.00 89.06 96 THR A N 1
ATOM 804 C CA . THR A 1 96 ? -16.396 7.188 25.234 1.00 89.06 96 THR A CA 1
ATOM 805 C C . THR A 1 96 ? -17.142 7.779 24.039 1.00 89.06 96 THR A C 1
ATOM 807 O O . THR A 1 96 ? -18.268 7.366 23.753 1.00 89.06 96 THR A O 1
ATOM 810 N N . ILE A 1 97 ? -16.504 8.695 23.302 1.00 91.75 97 ILE A N 1
ATOM 811 C CA . ILE A 1 97 ? -17.067 9.320 22.104 1.00 91.75 97 ILE A CA 1
ATOM 812 C C . ILE A 1 97 ? -17.276 8.248 21.041 1.00 91.75 97 ILE A C 1
ATOM 814 O O . ILE A 1 97 ? -18.384 8.107 20.534 1.00 91.75 97 ILE A O 1
ATOM 818 N N . PHE A 1 98 ? -16.258 7.436 20.757 1.00 93.56 98 PHE A N 1
ATOM 819 C CA . PHE A 1 98 ? -16.315 6.375 19.750 1.00 93.56 98 PHE A CA 1
ATOM 820 C C . PHE A 1 98 ? -16.681 5.023 20.369 1.00 93.56 98 PHE A C 1
ATOM 822 O O . PHE A 1 98 ? -16.054 3.996 20.114 1.00 93.56 98 PHE A O 1
ATOM 829 N N . SER A 1 99 ? -17.732 5.025 21.186 1.00 92.12 99 SER A N 1
ATOM 830 C CA . SER A 1 99 ? -18.147 3.867 21.982 1.00 92.12 99 SER A CA 1
ATOM 831 C C . SER A 1 99 ? -18.536 2.632 21.171 1.00 92.12 99 SER A C 1
ATOM 833 O O . SER A 1 99 ? -18.473 1.549 21.734 1.00 92.12 99 SER A O 1
ATOM 835 N N . ASN A 1 100 ? -18.899 2.759 19.888 1.00 94.88 100 ASN A N 1
ATOM 836 C CA . ASN A 1 100 ? -19.233 1.640 18.990 1.00 94.88 100 ASN A CA 1
ATOM 837 C C . ASN A 1 100 ? -18.169 1.393 17.906 1.00 94.88 100 ASN A C 1
ATOM 839 O O . ASN A 1 100 ? -18.447 0.710 16.914 1.00 94.88 100 ASN A O 1
ATOM 843 N N . LEU A 1 101 ? -16.963 1.947 18.073 1.00 96.25 101 LEU A N 1
ATOM 844 C CA . LEU A 1 101 ? -15.900 1.812 17.086 1.00 96.25 101 LEU A CA 1
ATOM 845 C C . LEU A 1 101 ? -15.512 0.348 16.910 1.00 96.25 101 LEU A C 1
ATOM 847 O O . LEU A 1 101 ? -15.194 -0.353 17.866 1.00 96.25 101 LEU A O 1
ATOM 851 N N . LYS A 1 102 ? -15.512 -0.090 15.656 1.00 96.88 102 LYS A N 1
ATOM 852 C CA . LYS A 1 102 ? -15.219 -1.460 15.253 1.00 96.88 102 LYS A CA 1
ATOM 853 C C . LYS A 1 102 ? -13.861 -1.567 14.558 1.00 96.88 102 LYS A C 1
ATOM 855 O O . LYS A 1 102 ? -13.133 -2.527 14.798 1.00 96.88 102 LYS A O 1
ATOM 860 N N . ILE A 1 103 ? -13.521 -0.590 13.717 1.00 97.62 103 ILE A N 1
ATOM 861 C CA . ILE A 1 103 ? -12.284 -0.558 12.927 1.00 97.62 103 ILE A CA 1
ATOM 862 C C . ILE A 1 103 ? -11.553 0.756 13.183 1.00 97.62 103 ILE A C 1
ATOM 864 O O . ILE A 1 103 ? -12.098 1.826 12.910 1.00 97.62 103 ILE A O 1
ATOM 868 N N . LEU A 1 104 ? -10.301 0.674 13.614 1.00 96.06 104 LEU A N 1
ATOM 869 C CA . LEU A 1 104 ? -9.423 1.830 13.739 1.00 96.06 104 LEU A CA 1
ATOM 870 C C . LEU A 1 104 ? -8.259 1.707 12.760 1.00 96.06 104 LEU A C 1
ATOM 872 O O . LEU A 1 104 ? -7.552 0.703 12.767 1.00 96.06 104 LEU A O 1
ATOM 876 N N . THR A 1 105 ? -8.061 2.739 11.945 1.00 96.19 105 THR A N 1
ATOM 877 C CA . THR A 1 105 ? -6.914 2.851 11.040 1.00 96.19 105 THR A CA 1
ATOM 878 C C . THR A 1 105 ? -6.015 3.993 11.494 1.00 96.19 105 THR A C 1
ATOM 880 O O . THR A 1 105 ? -6.475 5.118 11.669 1.00 96.19 105 THR A O 1
ATOM 883 N N . LEU A 1 106 ? -4.736 3.711 11.695 1.00 94.00 106 LEU A N 1
ATOM 884 C CA . LEU A 1 106 ? -3.713 4.649 12.132 1.00 94.00 106 LEU A CA 1
ATOM 885 C C . LEU A 1 106 ? -2.712 4.819 10.990 1.00 94.00 106 LEU A C 1
ATOM 887 O O . LEU A 1 106 ? -2.010 3.874 10.653 1.00 94.00 106 LEU A O 1
ATOM 891 N N . THR A 1 107 ? -2.664 6.000 10.375 1.00 90.88 107 THR A N 1
ATOM 892 C CA . THR A 1 107 ? -1.837 6.262 9.180 1.00 90.88 107 THR A CA 1
ATOM 893 C C . THR A 1 107 ? -0.652 7.163 9.502 1.00 90.88 107 THR A C 1
ATOM 895 O O . THR A 1 107 ? -0.859 8.202 10.136 1.00 90.88 107 THR A O 1
ATOM 898 N N . SER A 1 108 ? 0.541 6.805 9.030 1.00 85.69 108 SER A N 1
ATOM 899 C CA . SER A 1 108 ? 1.753 7.641 9.060 1.00 85.69 108 SER A CA 1
ATOM 900 C C . SER A 1 108 ? 2.230 7.978 10.483 1.00 85.69 108 SER A C 1
ATOM 902 O O . SER A 1 108 ? 2.617 9.108 10.796 1.00 85.69 108 SER A O 1
ATOM 904 N N . TRP A 1 109 ? 2.133 7.007 11.397 1.00 88.88 109 TRP A N 1
ATOM 905 C CA . TRP A 1 109 ? 2.551 7.169 12.793 1.00 88.88 109 TRP A CA 1
ATOM 906 C C . TRP A 1 109 ? 4.044 6.876 12.974 1.00 88.88 109 TRP A C 1
ATOM 908 O O . TRP A 1 109 ? 4.603 6.015 12.306 1.00 88.88 109 TRP A O 1
ATOM 918 N N . LYS A 1 110 ? 4.674 7.546 13.946 1.00 87.50 110 LYS A N 1
ATOM 919 C CA . LYS A 1 110 ? 5.970 7.122 14.502 1.00 87.50 110 LYS A CA 1
ATOM 920 C C . LYS A 1 110 ? 5.736 6.196 15.691 1.00 87.50 110 LYS A C 1
ATOM 922 O O . LYS A 1 110 ? 4.805 6.454 16.462 1.00 87.50 110 LYS A O 1
ATOM 927 N N . SER A 1 111 ? 6.593 5.191 15.882 1.00 88.06 111 SER A N 1
ATOM 928 C CA . SER A 1 111 ? 6.451 4.213 16.977 1.00 88.06 111 SER A CA 1
ATOM 929 C C . SER A 1 111 ? 6.281 4.872 18.358 1.00 88.06 111 SER A C 1
ATOM 931 O O . SER A 1 111 ? 5.399 4.475 19.111 1.00 88.06 111 SER A O 1
ATOM 933 N N . GLU A 1 112 ? 7.008 5.956 18.650 1.00 85.81 112 GLU A N 1
ATOM 934 C CA . GLU A 1 112 ? 6.875 6.768 19.877 1.00 85.81 112 GLU A CA 1
ATOM 935 C C . GLU A 1 112 ? 5.469 7.269 20.174 1.00 85.81 112 GLU A C 1
ATOM 937 O O . GLU A 1 112 ? 4.921 7.020 21.249 1.00 85.81 112 GLU A O 1
ATOM 942 N N . LYS A 1 113 ? 4.876 7.971 19.209 1.00 85.69 113 LYS A N 1
ATOM 943 C CA . LYS A 1 113 ? 3.530 8.527 19.359 1.00 85.69 113 LYS A CA 1
ATOM 944 C C . LYS A 1 113 ? 2.482 7.422 19.365 1.00 85.69 113 LYS A C 1
ATOM 946 O O . LYS A 1 113 ? 1.456 7.548 20.022 1.00 85.69 113 LYS A O 1
ATOM 951 N N . LEU A 1 114 ? 2.732 6.340 18.632 1.00 89.38 114 LEU A N 1
ATOM 952 C CA . LEU A 1 114 ? 1.817 5.212 18.596 1.00 89.38 114 LEU A CA 1
ATOM 953 C C . LEU A 1 114 ? 1.765 4.516 19.957 1.00 89.38 114 LEU A C 1
ATOM 955 O O . LEU A 1 114 ? 0.680 4.292 20.479 1.00 89.38 114 LEU A O 1
ATOM 959 N N . VAL A 1 115 ? 2.918 4.243 20.571 1.00 88.69 115 VAL A N 1
ATOM 960 C CA . VAL A 1 115 ? 3.011 3.602 21.890 1.00 88.69 115 VAL A CA 1
ATOM 961 C C . VAL A 1 115 ? 2.233 4.372 22.958 1.00 88.69 115 VAL A C 1
ATOM 963 O O . VAL A 1 115 ? 1.577 3.736 23.782 1.00 88.69 115 VAL A O 1
ATOM 966 N N . SER A 1 116 ? 2.264 5.707 22.962 1.00 84.38 116 SER A N 1
ATOM 967 C CA . SER A 1 116 ? 1.449 6.496 23.899 1.00 84.38 116 SER A CA 1
ATOM 968 C C . SER A 1 116 ? -0.046 6.437 23.569 1.00 84.38 116 SER A C 1
ATOM 970 O O . SER A 1 116 ? -0.871 6.345 24.472 1.00 84.38 116 SER A O 1
ATOM 972 N N . PHE A 1 117 ? -0.408 6.419 22.286 1.00 86.44 117 PHE A N 1
ATOM 973 C CA . PHE A 1 117 ? -1.801 6.340 21.849 1.00 86.44 117 PHE A CA 1
ATOM 974 C C . PHE A 1 117 ? -2.453 4.968 22.110 1.00 86.44 117 PHE A C 1
ATOM 976 O O . PHE A 1 117 ? -3.652 4.892 22.375 1.00 86.44 117 PHE A O 1
ATOM 983 N N . LEU A 1 118 ? -1.682 3.874 22.079 1.00 87.56 118 LEU A N 1
ATOM 984 C CA . LEU A 1 118 ? -2.193 2.510 22.289 1.00 87.56 118 LEU A CA 1
ATOM 985 C C . LEU A 1 118 ? -2.841 2.297 23.664 1.00 87.56 118 LEU A C 1
ATOM 987 O O . LEU A 1 118 ? -3.711 1.434 23.790 1.00 87.56 118 LEU A O 1
ATOM 991 N N . ASP A 1 119 ? -2.472 3.087 24.674 1.00 83.88 119 ASP A N 1
ATOM 992 C CA . ASP A 1 119 ? -3.075 2.993 26.007 1.00 83.88 119 ASP A CA 1
ATOM 993 C C . ASP A 1 119 ? -4.571 3.361 25.974 1.00 83.88 119 ASP A C 1
ATOM 995 O O . ASP A 1 119 ? -5.377 2.730 26.655 1.00 83.88 119 ASP A O 1
ATOM 999 N N . ILE A 1 120 ? -4.969 4.284 25.089 1.00 82.56 120 ILE A N 1
ATOM 1000 C CA . ILE A 1 120 ? -6.367 4.710 24.888 1.00 82.56 120 ILE A CA 1
ATOM 1001 C C . ILE A 1 120 ? -7.218 3.578 24.284 1.00 82.56 120 ILE A C 1
ATOM 1003 O O . ILE A 1 120 ? -8.428 3.499 24.507 1.00 82.56 120 ILE A O 1
ATOM 1007 N N . LEU A 1 121 ? -6.603 2.666 23.523 1.00 82.44 121 LEU A N 1
ATOM 1008 C CA . LEU A 1 121 ? -7.321 1.579 22.850 1.00 82.44 121 LEU A CA 1
ATOM 1009 C C . LEU A 1 121 ? -7.841 0.509 23.811 1.00 82.44 121 LEU A C 1
ATOM 1011 O O . LEU A 1 121 ? -8.741 -0.242 23.435 1.00 82.44 121 LEU A O 1
ATOM 1015 N N . GLN A 1 122 ? -7.289 0.427 25.025 1.00 82.44 122 GLN A N 1
ATOM 1016 C CA . GLN A 1 122 ? -7.692 -0.575 26.017 1.00 82.44 122 GLN A CA 1
ATOM 1017 C C . GLN A 1 122 ? -9.171 -0.441 26.410 1.00 82.44 122 GLN A C 1
ATOM 1019 O O . GLN A 1 122 ? -9.817 -1.441 26.717 1.00 82.44 122 GLN A O 1
ATOM 1024 N N . ASP A 1 123 ? -9.725 0.771 26.330 1.00 84.44 123 ASP A N 1
ATOM 1025 C CA . ASP A 1 123 ? -11.101 1.070 26.734 1.00 84.44 123 ASP A CA 1
ATOM 1026 C C . ASP A 1 123 ? -12.132 0.888 25.601 1.00 84.44 123 ASP A C 1
ATOM 1028 O O . ASP A 1 123 ? -13.342 1.006 25.819 1.00 84.44 123 ASP A O 1
ATOM 1032 N N . MET A 1 124 ? -11.689 0.581 24.376 1.00 88.69 124 MET A N 1
ATOM 1033 C CA . MET A 1 124 ? -12.561 0.473 23.200 1.00 88.69 124 MET A CA 1
ATOM 1034 C C . MET A 1 124 ? -13.191 -0.917 23.066 1.00 88.69 124 MET A C 1
ATOM 1036 O O . MET A 1 124 ? -12.754 -1.745 22.272 1.00 88.69 124 MET A O 1
ATOM 1040 N N . LYS A 1 125 ? -14.277 -1.158 23.806 1.00 86.88 125 LYS A N 1
ATOM 1041 C CA . LYS A 1 125 ? -14.912 -2.484 23.946 1.00 86.88 125 LYS A CA 1
ATOM 1042 C C . LYS A 1 125 ? -15.310 -3.197 22.649 1.00 86.88 125 LYS A C 1
ATOM 1044 O O . LYS A 1 125 ? -15.390 -4.412 22.670 1.00 86.88 125 LYS A O 1
ATOM 1049 N N . TYR A 1 126 ? -15.602 -2.503 21.549 1.00 92.19 126 TYR A N 1
ATOM 1050 C CA . TYR A 1 126 ? -16.034 -3.155 20.297 1.00 92.19 126 TYR A CA 1
ATOM 1051 C C . TYR A 1 126 ? -14.986 -3.120 19.185 1.00 92.19 126 TYR A C 1
ATOM 1053 O O . TYR A 1 126 ? -15.266 -3.564 18.064 1.00 92.19 126 TYR A O 1
ATOM 1061 N N . LEU A 1 127 ? -13.788 -2.608 19.477 1.00 94.31 127 LEU A N 1
ATOM 1062 C CA . LEU A 1 127 ? -12.726 -2.519 18.489 1.00 94.31 127 LEU A CA 1
ATOM 1063 C C . LEU A 1 127 ? -12.240 -3.935 18.170 1.00 94.31 127 LEU A C 1
ATOM 1065 O O . LEU A 1 127 ? -11.607 -4.580 18.999 1.00 94.31 127 LEU A O 1
ATOM 1069 N N . HIS A 1 128 ? -12.544 -4.406 16.961 1.00 95.00 128 HIS A N 1
ATOM 1070 C CA . HIS A 1 128 ? -12.197 -5.754 16.511 1.00 95.00 128 HIS A CA 1
ATOM 1071 C C . HIS A 1 128 ? -11.001 -5.769 15.558 1.00 95.00 128 HIS A C 1
ATOM 1073 O O . HIS A 1 128 ? -10.334 -6.796 15.422 1.00 95.00 128 HIS A O 1
ATOM 1079 N N . LYS A 1 129 ? -10.741 -4.640 14.885 1.00 96.62 129 LYS A N 1
ATOM 1080 C CA . LYS A 1 129 ? -9.692 -4.512 13.876 1.00 96.62 129 LYS A CA 1
ATOM 1081 C C . LYS A 1 129 ? -8.870 -3.244 14.070 1.00 96.62 129 LYS A C 1
ATOM 1083 O O . LYS A 1 129 ? -9.417 -2.142 14.021 1.00 96.62 129 LYS A O 1
ATOM 1088 N N . LEU A 1 130 ? -7.560 -3.424 14.199 1.00 95.94 130 LEU A N 1
ATOM 1089 C CA . LEU A 1 130 ? -6.566 -2.357 14.186 1.00 95.94 130 LEU A CA 1
ATOM 1090 C C . LEU A 1 130 ? -5.748 -2.446 12.895 1.00 95.94 130 LEU A C 1
ATOM 1092 O O . LEU A 1 130 ? -5.176 -3.491 12.589 1.00 95.94 130 LEU A O 1
ATOM 1096 N N . ILE A 1 131 ? -5.709 -1.355 12.138 1.00 96.75 131 ILE A N 1
ATOM 1097 C CA . ILE A 1 131 ? -4.901 -1.213 10.928 1.00 96.75 131 ILE A CA 1
ATOM 1098 C C . ILE A 1 131 ? -3.882 -0.111 11.192 1.00 96.75 131 ILE A C 1
ATOM 1100 O O . ILE A 1 131 ? -4.254 0.996 11.565 1.00 96.75 131 ILE A O 1
ATOM 1104 N N . ILE A 1 132 ? -2.606 -0.405 11.003 1.00 95.50 132 ILE A N 1
ATOM 1105 C CA . ILE A 1 132 ? -1.496 0.531 11.123 1.00 95.50 132 ILE A CA 1
ATOM 1106 C C . ILE A 1 132 ? -0.863 0.613 9.736 1.00 95.50 132 ILE A C 1
ATOM 1108 O O . ILE A 1 132 ? -0.437 -0.407 9.206 1.00 95.50 132 ILE A O 1
ATOM 1112 N N . GLN A 1 133 ? -0.839 1.799 9.138 1.00 92.56 133 GLN A N 1
ATOM 1113 C CA . GLN A 1 133 ? -0.300 2.045 7.799 1.00 92.56 133 GLN A CA 1
ATOM 1114 C C . GLN A 1 133 ? 0.857 3.035 7.886 1.00 92.56 133 GLN A C 1
ATOM 1116 O O . GLN A 1 133 ? 0.793 3.965 8.694 1.00 92.56 133 GLN A O 1
ATOM 1121 N N . GLU A 1 134 ? 1.879 2.856 7.043 1.00 87.31 134 GLU A N 1
ATOM 1122 C CA . GLU A 1 134 ? 3.030 3.772 6.943 1.00 87.31 134 GLU A CA 1
ATOM 1123 C C . GLU A 1 134 ? 3.693 4.037 8.315 1.00 87.31 134 GLU A C 1
ATOM 1125 O O . GLU A 1 134 ? 3.970 5.173 8.696 1.00 87.31 134 GLU A O 1
ATOM 1130 N N . LEU A 1 135 ? 3.870 2.992 9.130 1.00 90.81 135 LEU A N 1
ATOM 1131 C CA . LEU A 1 135 ? 4.536 3.123 10.430 1.00 90.81 135 LEU A CA 1
ATOM 1132 C C . LEU A 1 135 ? 6.036 3.333 10.228 1.00 90.81 135 LEU A C 1
ATOM 1134 O O . LEU A 1 135 ? 6.690 2.444 9.689 1.00 90.81 135 LEU A O 1
ATOM 1138 N N . SER A 1 136 ? 6.571 4.429 10.760 1.00 86.88 136 SER A N 1
ATOM 1139 C CA . SER A 1 136 ? 8.016 4.640 10.859 1.00 86.88 136 SER A CA 1
ATOM 1140 C C . SER A 1 136 ? 8.525 4.214 12.238 1.00 86.88 136 SER A C 1
ATOM 1142 O O . SER A 1 136 ? 8.112 4.773 13.268 1.00 86.88 136 SER A O 1
ATOM 1144 N N . CYS A 1 137 ? 9.425 3.238 12.275 1.00 83.44 137 CYS A N 1
ATOM 1145 C CA . CYS A 1 137 ? 10.060 2.783 13.505 1.00 83.44 137 CYS A CA 1
ATOM 1146 C C . CYS A 1 137 ? 11.141 3.781 13.936 1.00 83.44 137 CYS A C 1
ATOM 1148 O O . CYS A 1 137 ? 12.038 4.143 13.179 1.00 83.44 137 CYS A O 1
ATOM 1150 N N . SER A 1 138 ? 11.041 4.265 15.174 1.00 78.75 138 SER A N 1
ATOM 1151 C CA . SER A 1 138 ? 12.064 5.119 15.777 1.00 78.75 138 SER A CA 1
ATOM 1152 C C . SER A 1 138 ? 13.171 4.292 16.420 1.00 78.75 138 SER A C 1
ATOM 1154 O O . SER A 1 138 ? 12.896 3.291 17.069 1.00 78.75 138 SER A O 1
ATOM 1156 N N . ILE A 1 139 ? 14.406 4.793 16.358 1.00 74.31 139 ILE A N 1
ATOM 1157 C CA . ILE A 1 139 ? 15.557 4.254 17.101 1.00 74.31 139 ILE A CA 1
ATOM 1158 C C . ILE A 1 139 ? 15.334 4.346 18.624 1.00 74.31 139 ILE A C 1
ATOM 1160 O O . ILE A 1 139 ? 15.909 3.571 19.385 1.00 74.31 139 ILE A O 1
ATOM 1164 N N . LEU A 1 140 ? 14.509 5.294 19.089 1.00 70.00 140 LEU A N 1
ATOM 1165 C CA . LEU A 1 140 ? 14.295 5.547 20.518 1.00 70.00 140 LEU A CA 1
ATOM 1166 C C . LEU A 1 140 ? 13.386 4.515 21.193 1.00 70.00 140 LEU A C 1
ATOM 1168 O O . LEU A 1 140 ? 13.428 4.382 22.417 1.00 70.00 140 LEU A O 1
ATOM 1172 N N . ILE A 1 141 ? 12.553 3.810 20.426 1.00 74.69 141 ILE A N 1
ATOM 1173 C CA . ILE A 1 141 ? 11.659 2.783 20.955 1.00 74.69 141 ILE A CA 1
ATOM 1174 C C . ILE A 1 141 ? 12.014 1.446 20.345 1.00 74.69 141 ILE A C 1
ATOM 1176 O O . ILE A 1 141 ? 11.942 1.267 19.137 1.00 74.69 141 ILE A O 1
ATOM 1180 N N . ASP A 1 142 ? 12.307 0.494 21.224 1.00 79.31 142 ASP A N 1
ATOM 1181 C CA . ASP A 1 142 ? 12.397 -0.910 20.859 1.00 79.31 142 ASP A CA 1
ATOM 1182 C C . ASP A 1 142 ? 11.054 -1.373 20.268 1.00 79.31 142 ASP A C 1
ATOM 1184 O O . ASP A 1 142 ? 10.013 -1.258 20.928 1.00 79.31 142 ASP A O 1
ATOM 1188 N N . ASP A 1 143 ? 11.079 -1.912 19.044 1.00 82.38 143 ASP A N 1
ATOM 1189 C CA . ASP A 1 143 ? 9.922 -2.501 18.352 1.00 82.38 143 ASP A CA 1
ATOM 1190 C C . ASP A 1 143 ? 9.180 -3.494 19.253 1.00 82.38 143 ASP A C 1
ATOM 1192 O O . ASP A 1 143 ? 7.954 -3.621 19.193 1.00 82.38 143 ASP A O 1
ATOM 1196 N N . ARG A 1 144 ? 9.915 -4.128 20.176 1.00 77.19 144 ARG A N 1
ATOM 1197 C CA . ARG A 1 144 ? 9.368 -4.912 21.279 1.00 77.19 144 ARG A CA 1
ATOM 1198 C C . ARG A 1 144 ? 8.238 -4.199 22.013 1.00 77.19 144 ARG A C 1
ATOM 1200 O O . ARG A 1 144 ? 7.163 -4.766 22.150 1.00 77.19 144 ARG A O 1
ATOM 1207 N N . ASN A 1 145 ? 8.475 -2.993 22.522 1.00 82.44 145 ASN A N 1
ATOM 1208 C CA . ASN A 1 145 ? 7.507 -2.276 23.353 1.00 82.44 145 ASN A CA 1
ATOM 1209 C C . ASN A 1 145 ? 6.228 -1.986 22.559 1.00 82.44 145 ASN A C 1
ATOM 1211 O O . ASN A 1 145 ? 5.119 -2.118 23.073 1.00 82.44 145 ASN A O 1
ATOM 1215 N N . LEU A 1 146 ? 6.378 -1.657 21.275 1.00 86.81 146 LEU A N 1
ATOM 1216 C CA . LEU A 1 146 ? 5.241 -1.454 20.392 1.00 86.81 146 LEU A CA 1
ATOM 1217 C C . LEU A 1 146 ? 4.419 -2.738 20.238 1.00 86.81 146 LEU A C 1
ATOM 1219 O O . LEU A 1 146 ? 3.210 -2.725 20.467 1.00 86.81 146 LEU A O 1
ATOM 1223 N N . ILE A 1 147 ? 5.076 -3.843 19.890 1.00 85.31 147 ILE A N 1
ATOM 1224 C CA . ILE A 1 147 ? 4.434 -5.145 19.710 1.00 85.31 147 ILE A CA 1
ATOM 1225 C C . ILE A 1 147 ? 3.766 -5.608 21.010 1.00 85.31 147 ILE A C 1
ATOM 1227 O O . ILE A 1 147 ? 2.592 -5.970 20.995 1.00 85.31 147 ILE A O 1
ATOM 1231 N N . GLU A 1 148 ? 4.455 -5.503 22.148 1.00 81.81 148 GLU A N 1
ATOM 1232 C CA . GLU A 1 148 ? 3.906 -5.831 23.464 1.00 81.81 148 GLU A CA 1
ATOM 1233 C C . GLU A 1 148 ? 2.676 -4.985 23.797 1.00 81.81 148 GLU A C 1
ATOM 1235 O O . GLU A 1 148 ? 1.690 -5.534 24.277 1.00 81.81 148 GLU A O 1
ATOM 1240 N N . LYS A 1 149 ? 2.669 -3.678 23.511 1.00 85.62 149 LYS A N 1
ATOM 1241 C CA . LYS A 1 149 ? 1.491 -2.834 23.759 1.00 85.62 149 LYS A CA 1
ATOM 1242 C C . LYS A 1 149 ? 0.305 -3.164 22.860 1.00 85.62 149 LYS A C 1
ATOM 1244 O O . LYS A 1 149 ? -0.831 -3.159 23.334 1.00 85.62 149 LYS A O 1
ATOM 1249 N N . VAL A 1 150 ? 0.542 -3.437 21.576 1.00 86.00 150 VAL A N 1
ATOM 1250 C CA . VAL A 1 150 ? -0.534 -3.827 20.648 1.00 86.00 150 VAL A CA 1
ATOM 1251 C C . VAL A 1 150 ? -1.150 -5.152 21.089 1.00 86.00 150 VAL A C 1
ATOM 1253 O O . VAL A 1 150 ? -2.367 -5.325 21.045 1.00 86.00 150 VAL A O 1
ATOM 1256 N N . PHE A 1 151 ? -0.310 -6.078 21.538 1.00 79.75 151 PHE A N 1
ATOM 1257 C CA . PHE A 1 151 ? -0.685 -7.459 21.788 1.00 79.75 151 PHE A CA 1
ATOM 1258 C C . PHE A 1 151 ? -1.155 -7.742 23.224 1.00 79.75 151 PHE A C 1
ATOM 1260 O O . PHE A 1 151 ? -2.058 -8.553 23.411 1.00 79.75 151 PHE A O 1
ATOM 1267 N N . ASN A 1 152 ? -0.653 -7.015 24.226 1.00 78.44 152 ASN A N 1
ATOM 1268 C CA . ASN A 1 152 ? -1.171 -7.023 25.603 1.00 78.44 152 ASN A CA 1
ATOM 1269 C C . ASN A 1 152 ? -2.380 -6.097 25.785 1.00 78.44 152 ASN A C 1
ATOM 1271 O O . ASN A 1 152 ? -2.744 -5.745 26.912 1.00 78.44 152 ASN A O 1
ATOM 1275 N N . ASN A 1 153 ? -2.998 -5.659 24.689 1.00 76.56 153 ASN A N 1
ATOM 1276 C CA . ASN A 1 153 ? -4.190 -4.844 24.770 1.00 76.56 153 ASN A CA 1
ATOM 1277 C C . ASN A 1 153 ? -5.300 -5.630 25.492 1.00 76.56 153 ASN A C 1
ATOM 1279 O O . ASN A 1 153 ? -5.663 -6.736 25.095 1.00 76.56 153 ASN A O 1
ATOM 1283 N N . LYS A 1 154 ? -5.843 -5.051 26.569 1.00 77.00 154 LYS A N 1
ATOM 1284 C CA . LYS A 1 154 ? -6.895 -5.670 27.395 1.00 77.00 154 LYS A CA 1
ATOM 1285 C C . LYS A 1 154 ? -8.225 -5.839 26.661 1.00 77.00 154 LYS A C 1
ATOM 1287 O O . LYS A 1 154 ? -9.129 -6.490 27.182 1.00 77.00 154 LYS A O 1
ATOM 1292 N N . ASN A 1 155 ? -8.363 -5.258 25.475 1.00 81.31 155 ASN A N 1
ATOM 1293 C CA . ASN A 1 155 ? -9.539 -5.419 24.650 1.00 81.31 155 ASN A CA 1
ATOM 1294 C C . ASN A 1 155 ? -9.637 -6.856 24.111 1.00 81.31 155 ASN A C 1
ATOM 1296 O O . ASN A 1 155 ? -8.967 -7.239 23.151 1.00 81.31 155 ASN A O 1
ATOM 1300 N N . SER A 1 156 ? -10.541 -7.636 24.702 1.00 80.38 156 SER A N 1
ATOM 1301 C CA . SER A 1 156 ? -10.788 -9.027 24.322 1.00 80.38 156 SER A CA 1
ATOM 1302 C C . SER A 1 156 ? -11.404 -9.211 22.934 1.00 80.38 156 SER A C 1
ATOM 1304 O O . SER A 1 156 ? -11.410 -10.327 22.423 1.00 80.38 156 SER A O 1
ATOM 1306 N N . PHE A 1 157 ? -11.923 -8.148 22.315 1.00 86.88 157 PHE A N 1
ATOM 1307 C CA . PHE A 1 157 ? -12.546 -8.203 20.992 1.00 86.88 157 PHE A CA 1
ATOM 1308 C C . PHE A 1 157 ? -11.565 -7.935 19.851 1.00 86.88 157 PHE A C 1
ATOM 1310 O O . PHE A 1 157 ? -11.888 -8.240 18.698 1.00 86.88 157 PHE A O 1
ATOM 1317 N N . LEU A 1 158 ? -10.372 -7.405 20.148 1.00 91.44 158 LEU A N 1
ATOM 1318 C CA . LEU A 1 158 ? -9.342 -7.166 19.144 1.00 91.44 158 LEU A CA 1
ATOM 1319 C C . LEU A 1 158 ? -8.806 -8.507 18.630 1.00 91.44 158 LEU A C 1
ATOM 1321 O O . LEU A 1 158 ? -8.017 -9.185 19.284 1.00 91.44 158 LEU A O 1
ATOM 1325 N N . THR A 1 159 ? -9.254 -8.878 17.435 1.00 93.00 159 THR A N 1
ATOM 1326 C CA . THR A 1 159 ? -8.978 -10.180 16.811 1.00 93.00 159 THR A CA 1
ATOM 1327 C C . THR A 1 159 ? -8.105 -10.055 15.570 1.00 93.00 159 THR A C 1
ATOM 1329 O O . THR A 1 159 ? -7.449 -11.029 15.194 1.00 93.00 159 THR A O 1
ATOM 1332 N N . ASN A 1 160 ? -8.083 -8.867 14.953 1.00 95.69 160 ASN A N 1
ATOM 1333 C CA . ASN A 1 160 ? -7.415 -8.606 13.685 1.00 95.69 160 ASN A CA 1
ATOM 1334 C C . ASN A 1 160 ? -6.453 -7.422 13.813 1.00 95.69 160 ASN A C 1
ATOM 1336 O O . ASN A 1 160 ? -6.883 -6.293 14.065 1.00 95.69 160 ASN A O 1
ATOM 1340 N N . VAL A 1 161 ? -5.166 -7.665 13.572 1.00 95.44 161 VAL A N 1
ATOM 1341 C CA . VAL A 1 161 ? -4.130 -6.625 13.557 1.00 95.44 161 VAL A CA 1
ATOM 1342 C C . VAL A 1 161 ? -3.433 -6.637 12.204 1.00 95.44 161 VAL A C 1
ATOM 1344 O O . VAL A 1 161 ? -2.995 -7.682 11.731 1.00 95.44 161 VAL A O 1
ATOM 1347 N N . ILE A 1 162 ? -3.352 -5.475 11.564 1.00 96.19 162 ILE A N 1
ATOM 1348 C CA . ILE A 1 162 ? -2.704 -5.311 10.264 1.00 96.19 162 ILE A CA 1
ATOM 1349 C C . ILE A 1 162 ? -1.654 -4.221 10.399 1.00 96.19 162 ILE A C 1
ATOM 1351 O O . ILE A 1 162 ? -2.010 -3.062 10.584 1.00 96.19 162 ILE A O 1
ATOM 1355 N N . PHE A 1 163 ? -0.386 -4.590 10.275 1.00 94.75 163 PHE A N 1
ATOM 1356 C CA . PHE A 1 163 ? 0.673 -3.670 9.887 1.00 94.75 163 PHE A CA 1
ATOM 1357 C C . PHE A 1 163 ? 0.767 -3.740 8.374 1.00 94.75 163 PHE A C 1
ATOM 1359 O O . PHE A 1 163 ? 1.114 -4.781 7.810 1.00 94.75 163 PHE A O 1
ATOM 1366 N N . ASP A 1 164 ? 0.365 -2.655 7.730 1.00 89.12 164 ASP A N 1
ATOM 1367 C CA . ASP A 1 164 ? 0.360 -2.569 6.287 1.00 89.12 164 ASP A CA 1
ATOM 1368 C C . ASP A 1 164 ? 1.781 -2.693 5.742 1.00 89.12 164 ASP A C 1
ATOM 1370 O O . ASP A 1 164 ? 2.783 -2.562 6.445 1.00 89.12 164 ASP A O 1
ATOM 1374 N N . TYR A 1 165 ? 1.863 -2.941 4.455 1.00 81.88 165 TYR A N 1
ATOM 1375 C CA . TYR A 1 165 ? 3.084 -3.235 3.732 1.00 81.88 165 TYR A CA 1
ATOM 1376 C C . TYR A 1 165 ? 4.034 -2.030 3.538 1.00 81.88 165 TYR A C 1
ATOM 1378 O O . TYR A 1 165 ? 5.155 -2.212 3.067 1.00 81.88 165 TYR A O 1
ATOM 1386 N N . ASP A 1 166 ? 3.591 -0.819 3.894 1.00 83.00 166 ASP A N 1
ATOM 1387 C CA . ASP A 1 166 ? 4.394 0.413 3.875 1.00 83.00 166 ASP A CA 1
ATOM 1388 C C . ASP A 1 166 ? 4.982 0.719 5.260 1.00 83.00 166 ASP A C 1
ATOM 1390 O O . ASP A 1 166 ? 5.713 1.686 5.434 1.00 83.00 166 ASP A O 1
ATOM 1394 N N . CYS A 1 167 ? 4.669 -0.093 6.273 1.00 89.62 167 CYS A N 1
ATOM 1395 C CA . CYS A 1 167 ? 5.332 -0.022 7.569 1.00 89.62 167 CYS A CA 1
ATOM 1396 C C . CYS A 1 167 ? 6.817 -0.414 7.479 1.00 89.62 167 CYS A C 1
ATOM 1398 O O . CYS A 1 167 ? 7.263 -1.160 6.596 1.00 89.62 167 CYS A O 1
ATOM 1400 N N . ASP A 1 168 ? 7.593 0.036 8.454 1.00 89.06 168 ASP A N 1
ATOM 1401 C CA . ASP A 1 168 ? 8.915 -0.511 8.712 1.00 89.06 168 ASP A CA 1
ATOM 1402 C C . ASP A 1 168 ? 8.840 -1.970 9.171 1.00 89.06 168 ASP A C 1
ATOM 1404 O O . ASP A 1 168 ? 7.842 -2.436 9.729 1.00 89.06 168 ASP A O 1
ATOM 1408 N N . SER A 1 169 ? 9.895 -2.727 8.866 1.00 89.19 169 SER A N 1
ATOM 1409 C CA . SER A 1 169 ? 10.002 -4.110 9.315 1.00 89.19 169 SER A CA 1
ATOM 1410 C C . SER A 1 169 ? 10.348 -4.149 10.792 1.00 89.19 169 SER A C 1
ATOM 1412 O O . SER A 1 169 ? 11.347 -3.558 11.194 1.00 89.19 169 SER A O 1
ATOM 1414 N N . MET A 1 170 ? 9.591 -4.925 11.558 1.00 88.81 170 MET A N 1
ATOM 1415 C CA . MET A 1 170 ? 9.832 -5.098 12.985 1.00 88.81 170 MET A CA 1
ATOM 1416 C C . MET A 1 170 ? 11.053 -5.984 13.222 1.00 88.81 170 MET A C 1
ATOM 1418 O O . MET A 1 170 ? 11.175 -7.060 12.619 1.00 88.81 170 MET A O 1
ATOM 1422 N N . ASN A 1 171 ? 11.924 -5.559 14.132 1.00 86.88 171 ASN A N 1
ATOM 1423 C CA . ASN A 1 171 ? 13.047 -6.347 14.614 1.00 86.88 171 ASN A CA 1
ATOM 1424 C C . ASN A 1 171 ? 12.735 -6.957 15.991 1.00 86.88 171 ASN A C 1
ATOM 1426 O O . ASN A 1 171 ? 12.534 -6.249 16.973 1.00 86.88 171 ASN A O 1
ATOM 1430 N N . LEU A 1 172 ? 12.737 -8.288 16.080 1.00 83.31 172 LEU A N 1
ATOM 1431 C CA . LEU A 1 172 ? 12.467 -9.041 17.308 1.00 83.31 172 LEU A CA 1
ATOM 1432 C C . LEU A 1 172 ? 13.737 -9.725 17.851 1.00 83.31 172 LEU A C 1
ATOM 1434 O O . LEU A 1 172 ? 13.647 -10.568 18.750 1.00 83.31 172 LEU A O 1
ATOM 1438 N N . SER A 1 173 ? 14.930 -9.372 17.348 1.00 72.62 173 SER A N 1
ATOM 1439 C CA . SER A 1 173 ? 16.212 -10.061 17.582 1.00 72.62 173 SER A CA 1
ATOM 1440 C C . SER A 1 173 ? 16.720 -10.067 19.030 1.00 72.62 173 SER A C 1
ATOM 1442 O O . SER A 1 173 ? 17.544 -10.919 19.376 1.00 72.62 173 SER A O 1
ATOM 1444 N N . ASN A 1 174 ? 16.175 -9.233 19.920 1.00 66.00 174 ASN A N 1
ATOM 1445 C CA . ASN A 1 174 ? 16.613 -9.120 21.323 1.00 66.00 174 ASN A CA 1
ATOM 1446 C C . ASN A 1 174 ? 15.612 -9.693 22.350 1.00 66.00 174 ASN A C 1
ATOM 1448 O O . ASN A 1 174 ? 15.728 -9.445 23.547 1.00 66.00 174 ASN A O 1
ATOM 1452 N N . TYR A 1 175 ? 14.619 -10.459 21.895 1.00 65.19 175 TYR A N 1
ATOM 1453 C CA . TYR A 1 175 ? 13.511 -10.919 22.733 1.00 65.19 175 TYR A CA 1
ATOM 1454 C C . TYR A 1 175 ? 13.811 -12.187 23.568 1.00 65.19 175 TYR A C 1
ATOM 1456 O O . TYR A 1 175 ? 14.341 -13.164 23.038 1.00 65.19 175 TYR A O 1
ATOM 1464 N N . SER A 1 176 ? 13.402 -12.210 24.849 1.00 60.12 176 SER A N 1
ATOM 1465 C CA . SER A 1 176 ? 13.384 -13.410 25.708 1.00 60.12 176 SER A CA 1
ATOM 1466 C C . SER A 1 176 ? 11.964 -13.982 25.853 1.00 60.12 176 SER A C 1
ATOM 1468 O O . SER A 1 176 ? 11.029 -13.285 26.228 1.00 60.12 176 SER A O 1
ATOM 1470 N N . LEU A 1 177 ? 11.803 -15.273 25.550 1.00 56.53 177 LEU A N 1
ATOM 1471 C CA . LEU A 1 177 ? 10.541 -15.979 25.249 1.00 56.53 177 LEU A CA 1
ATOM 1472 C C . LEU A 1 177 ? 9.461 -16.047 26.356 1.00 56.53 177 LEU A C 1
ATOM 1474 O O . LEU A 1 177 ? 8.423 -16.663 26.144 1.00 56.53 177 LEU A O 1
ATOM 1478 N N . ASN A 1 178 ? 9.660 -15.472 27.543 1.00 55.47 178 ASN A N 1
ATOM 1479 C CA . ASN A 1 178 ? 9.061 -16.092 28.729 1.00 55.47 178 ASN A CA 1
ATOM 1480 C C . ASN A 1 178 ? 7.649 -15.648 29.154 1.00 55.47 178 ASN A C 1
ATOM 1482 O O . ASN A 1 178 ? 7.084 -16.369 29.965 1.00 55.47 178 ASN A O 1
ATOM 1486 N N . ASN A 1 179 ? 7.038 -14.556 28.668 1.00 56.16 179 ASN A N 1
ATOM 1487 C CA . ASN A 1 179 ? 5.879 -13.991 29.400 1.00 56.16 179 ASN A CA 1
ATOM 1488 C C . ASN A 1 179 ? 4.651 -13.508 28.603 1.00 56.16 179 ASN A C 1
ATOM 1490 O O . ASN A 1 179 ? 3.746 -12.950 29.224 1.00 56.16 179 ASN A O 1
ATOM 1494 N N . ILE A 1 180 ? 4.555 -13.694 27.282 1.00 61.31 180 ILE A N 1
ATOM 1495 C CA . ILE A 1 180 ? 3.397 -13.184 26.520 1.00 61.31 180 ILE A CA 1
ATOM 1496 C C . ILE A 1 180 ? 2.835 -14.274 25.611 1.00 61.31 180 ILE A C 1
ATOM 1498 O O . ILE A 1 180 ? 3.488 -14.692 24.662 1.00 61.31 180 ILE A O 1
ATOM 1502 N N . ILE A 1 181 ? 1.612 -14.724 25.896 1.00 65.06 181 ILE A N 1
ATOM 1503 C CA . ILE A 1 181 ? 0.855 -15.635 25.029 1.00 65.06 181 ILE A CA 1
ATOM 1504 C C . ILE A 1 181 ? -0.403 -14.908 24.564 1.00 65.06 181 ILE A C 1
ATOM 1506 O O . ILE A 1 181 ? -1.176 -14.390 25.370 1.00 65.06 181 ILE A O 1
ATOM 1510 N N . LEU A 1 182 ? -0.608 -14.875 23.250 1.00 68.00 182 LEU A N 1
ATOM 1511 C CA . LEU A 1 182 ? -1.703 -14.151 22.620 1.00 68.00 182 LEU A CA 1
ATOM 1512 C C . LEU A 1 182 ? -2.877 -15.079 22.382 1.00 68.00 182 LEU A C 1
ATOM 1514 O O . LEU A 1 182 ? -2.831 -15.977 21.543 1.00 68.00 182 LEU A O 1
ATOM 1518 N N . HIS A 1 183 ? -3.948 -14.844 23.135 1.00 66.81 183 HIS A N 1
ATOM 1519 C CA . HIS A 1 183 ? -5.141 -15.681 23.071 1.00 66.81 183 HIS A CA 1
ATOM 1520 C C . HIS A 1 183 ? -6.219 -15.139 22.123 1.00 66.81 183 HIS A C 1
ATOM 1522 O O . HIS A 1 183 ? -6.974 -15.937 21.576 1.00 66.81 183 HIS A O 1
ATOM 1528 N N . ASN A 1 184 ? -6.278 -13.821 21.893 1.00 82.94 184 ASN A N 1
ATOM 1529 C CA . ASN A 1 184 ? -7.412 -13.202 21.189 1.00 82.94 184 ASN A CA 1
ATOM 1530 C C . ASN A 1 184 ? -7.144 -12.912 19.704 1.00 82.94 184 ASN A C 1
ATOM 1532 O O . ASN A 1 184 ? -8.081 -12.861 18.909 1.00 82.94 184 ASN A O 1
ATOM 1536 N N . ILE A 1 185 ? -5.880 -12.735 19.307 1.00 89.69 185 ILE A N 1
ATOM 1537 C CA . ILE A 1 185 ? -5.535 -12.381 17.925 1.00 89.69 185 ILE A CA 1
ATOM 1538 C C . ILE A 1 185 ? -5.655 -13.619 17.037 1.00 89.69 185 ILE A C 1
ATOM 1540 O O . ILE A 1 185 ? -4.878 -14.564 17.140 1.00 89.69 185 ILE A O 1
ATOM 1544 N N . SER A 1 186 ? -6.636 -13.582 16.138 1.00 93.62 186 SER A N 1
ATOM 1545 C CA . SER A 1 186 ? -6.919 -14.645 15.171 1.00 93.62 186 SER A CA 1
ATOM 1546 C C . SER A 1 186 ? -6.306 -14.375 13.796 1.00 93.62 186 SER A C 1
ATOM 1548 O O . SER A 1 186 ? -6.012 -15.325 13.071 1.00 93.62 186 SER A O 1
ATOM 1550 N N . SER A 1 187 ? -6.080 -13.101 13.452 1.00 96.31 187 SER A N 1
ATOM 1551 C CA . SER A 1 187 ? -5.496 -12.678 12.179 1.00 96.31 187 SER A CA 1
ATOM 1552 C C . SER A 1 187 ? -4.415 -11.620 12.385 1.00 96.31 187 SER A C 1
ATOM 1554 O O . SER A 1 187 ? -4.670 -10.585 13.005 1.00 96.31 187 SER A O 1
ATOM 1556 N N . LEU A 1 188 ? -3.243 -11.841 11.788 1.00 95.81 188 LEU A N 1
ATOM 1557 C CA . LEU A 1 188 ? -2.116 -10.908 11.807 1.00 95.81 188 LEU A CA 1
ATOM 1558 C C . LEU A 1 188 ? -1.538 -10.721 10.403 1.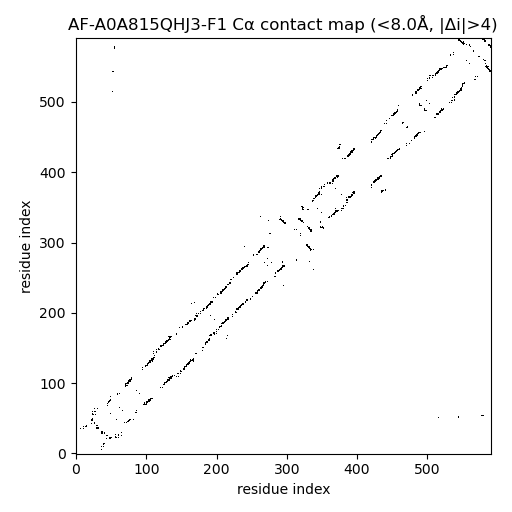00 95.81 188 LEU A C 1
ATOM 1560 O O . LEU A 1 188 ? -1.209 -11.697 9.732 1.00 95.81 188 LEU A O 1
ATOM 1564 N N . THR A 1 189 ? -1.358 -9.466 10.004 1.00 96.06 189 THR A N 1
ATOM 1565 C CA . THR A 1 189 ? -0.495 -9.080 8.881 1.00 96.06 189 THR A CA 1
ATOM 1566 C C . THR A 1 189 ? 0.663 -8.265 9.437 1.00 96.06 189 THR A C 1
ATOM 1568 O O . THR A 1 189 ? 0.421 -7.308 10.175 1.00 96.06 189 THR A O 1
ATOM 1571 N N . ILE A 1 190 ? 1.904 -8.652 9.142 1.00 94.88 190 ILE A N 1
ATOM 1572 C CA . ILE A 1 190 ? 3.092 -8.001 9.702 1.00 94.88 190 ILE A CA 1
ATOM 1573 C C . ILE A 1 190 ? 4.293 -8.055 8.760 1.00 94.88 190 ILE A C 1
ATOM 1575 O O . ILE A 1 190 ? 4.490 -9.011 8.010 1.00 94.88 190 ILE A O 1
ATOM 1579 N N . GLN A 1 191 ? 5.128 -7.023 8.838 1.00 92.88 191 GLN A N 1
ATOM 1580 C CA . GLN A 1 191 ? 6.435 -7.002 8.199 1.00 92.88 191 GLN A CA 1
ATOM 1581 C C . GLN A 1 191 ? 7.521 -7.292 9.220 1.00 92.88 191 GLN A C 1
ATOM 1583 O O . GLN A 1 191 ? 7.614 -6.620 10.247 1.00 92.88 191 GLN A O 1
ATOM 1588 N N . LEU A 1 192 ? 8.358 -8.274 8.924 1.00 91.88 192 LEU A N 1
ATOM 1589 C CA . LEU A 1 192 ? 9.463 -8.675 9.778 1.00 91.88 192 LEU A CA 1
ATOM 1590 C C . LEU A 1 192 ? 10.781 -8.432 9.063 1.00 91.88 192 LEU A C 1
ATOM 1592 O O . LEU A 1 192 ? 10.870 -8.474 7.831 1.00 91.88 192 LEU A O 1
ATOM 1596 N N . ASN A 1 193 ? 11.817 -8.166 9.850 1.00 87.75 193 ASN A N 1
ATOM 1597 C CA . ASN A 1 193 ? 13.140 -7.977 9.294 1.00 87.75 193 ASN A CA 1
ATOM 1598 C C . ASN A 1 193 ? 13.662 -9.331 8.796 1.00 87.75 193 ASN A C 1
ATOM 1600 O O . ASN A 1 193 ? 13.920 -9.483 7.609 1.00 87.75 193 ASN A O 1
ATOM 1604 N N . THR A 1 194 ? 13.694 -10.344 9.662 1.00 85.94 194 THR A N 1
ATOM 1605 C CA . THR A 1 194 ? 14.331 -11.642 9.406 1.00 85.94 194 THR A CA 1
ATOM 1606 C C . THR A 1 194 ? 13.405 -12.840 9.671 1.00 85.94 194 THR A C 1
ATOM 1608 O O . THR A 1 194 ? 12.378 -12.741 10.342 1.00 85.94 194 THR A O 1
ATOM 1611 N N . LEU A 1 195 ? 13.816 -14.037 9.247 1.00 84.31 195 LEU A N 1
ATOM 1612 C CA . LEU A 1 195 ? 13.173 -15.293 9.673 1.00 84.31 195 LEU A CA 1
ATOM 1613 C C . LEU A 1 195 ? 13.380 -15.630 11.140 1.00 84.31 195 LEU A C 1
ATOM 1615 O O . LEU A 1 195 ? 12.555 -16.330 11.723 1.00 84.31 195 LEU A O 1
ATOM 1619 N N . THR A 1 196 ? 14.468 -15.155 11.748 1.00 84.75 196 THR A N 1
ATOM 1620 C CA . THR A 1 196 ? 14.637 -15.307 13.194 1.00 84.75 196 THR A CA 1
ATOM 1621 C C . THR A 1 196 ? 13.549 -14.547 13.944 1.00 84.75 196 THR A C 1
ATOM 1623 O O . THR A 1 196 ? 13.060 -15.043 14.957 1.00 84.75 196 THR A O 1
ATOM 1626 N N . ASP A 1 197 ? 13.097 -13.413 13.404 1.00 87.06 197 ASP A N 1
ATOM 1627 C CA . ASP A 1 197 ? 11.951 -12.679 13.940 1.00 87.06 197 ASP A CA 1
ATOM 1628 C C . ASP A 1 197 ? 10.654 -13.457 13.728 1.00 87.06 197 ASP A C 1
ATOM 1630 O O . ASP A 1 197 ? 9.838 -13.521 14.640 1.00 87.06 197 ASP A O 1
ATOM 1634 N N . PHE A 1 198 ? 10.484 -14.129 12.583 1.00 88.75 198 PHE A N 1
ATOM 1635 C CA . PHE A 1 198 ? 9.327 -15.002 12.361 1.00 88.75 198 PHE A CA 1
ATOM 1636 C C . PHE A 1 198 ? 9.289 -16.171 13.352 1.00 88.75 198 PHE A C 1
ATOM 1638 O O . PHE A 1 198 ? 8.261 -16.396 13.986 1.00 88.75 198 PHE A O 1
ATOM 1645 N N . SER A 1 199 ? 10.411 -16.872 13.542 1.00 85.94 199 SER A N 1
ATOM 1646 C CA . SER A 1 199 ? 10.508 -17.960 14.521 1.00 85.94 199 SER A CA 1
ATOM 1647 C C . SER A 1 199 ? 10.148 -17.480 15.927 1.00 85.94 199 SER A C 1
ATOM 1649 O O . SER A 1 199 ? 9.414 -18.149 16.642 1.00 85.94 199 SER A O 1
ATOM 1651 N N . ARG A 1 200 ? 10.556 -16.271 16.320 1.00 85.38 200 ARG A N 1
ATOM 1652 C CA . ARG A 1 200 ? 10.150 -15.689 17.609 1.00 85.38 200 ARG A CA 1
ATOM 1653 C C . ARG A 1 200 ? 8.676 -15.316 17.627 1.00 85.38 200 ARG A C 1
ATOM 1655 O O . ARG A 1 200 ? 7.996 -15.627 18.597 1.00 85.38 200 ARG A O 1
ATOM 1662 N N . LEU A 1 201 ? 8.177 -14.710 16.549 1.00 88.56 201 LEU A N 1
ATOM 1663 C CA . LEU A 1 201 ? 6.787 -14.289 16.431 1.00 88.56 201 LEU A CA 1
ATOM 1664 C C . LEU A 1 201 ? 5.832 -15.452 16.708 1.00 88.56 201 LEU A C 1
ATOM 1666 O O . LEU A 1 201 ? 4.921 -15.300 17.515 1.00 88.56 201 LEU A O 1
ATOM 1670 N N . ILE A 1 202 ? 6.062 -16.617 16.094 1.00 87.88 202 ILE A N 1
ATOM 1671 C CA . ILE A 1 202 ? 5.160 -17.773 16.218 1.00 87.88 202 ILE A CA 1
ATOM 1672 C C . ILE A 1 202 ? 5.034 -18.311 17.648 1.00 87.88 202 ILE A C 1
ATOM 1674 O O . ILE A 1 202 ? 4.024 -18.937 17.963 1.00 87.88 202 ILE A O 1
ATOM 1678 N N . HIS A 1 203 ? 6.000 -18.029 18.528 1.00 83.38 203 HIS A N 1
ATOM 1679 C CA . HIS A 1 203 ? 5.887 -18.370 19.947 1.00 83.38 203 HIS A CA 1
ATOM 1680 C C . HIS A 1 203 ? 4.858 -17.484 20.672 1.00 83.38 203 HIS A C 1
ATOM 1682 O O . HIS A 1 203 ? 4.242 -17.942 21.632 1.00 83.38 203 HIS A O 1
ATOM 1688 N N . PHE A 1 204 ? 4.615 -16.251 20.203 1.00 80.75 204 PHE A N 1
ATOM 1689 C CA . PHE A 1 204 ? 3.625 -15.339 20.798 1.00 80.75 204 PHE A CA 1
ATOM 1690 C C . PHE A 1 204 ? 2.202 -15.613 20.334 1.00 80.75 204 PHE A C 1
ATOM 1692 O O . PHE A 1 204 ? 1.262 -15.383 21.088 1.00 80.75 204 PHE A O 1
ATOM 1699 N N . ILE A 1 205 ? 2.029 -16.095 19.103 1.00 87.50 205 ILE A N 1
ATOM 1700 C CA . ILE A 1 205 ? 0.723 -16.247 18.444 1.00 87.50 205 ILE A CA 1
ATOM 1701 C C . ILE A 1 205 ? 0.347 -17.720 18.184 1.00 87.50 205 ILE A C 1
ATOM 1703 O O . ILE A 1 205 ? -0.026 -18.063 17.061 1.00 87.50 205 ILE A O 1
ATOM 1707 N N . PRO A 1 206 ? 0.395 -18.625 19.182 1.00 83.00 206 PRO A N 1
ATOM 1708 C CA . PRO A 1 206 ? 0.213 -20.060 18.938 1.00 83.00 206 PRO A CA 1
ATOM 1709 C C . PRO A 1 206 ? -1.184 -20.425 18.398 1.00 83.00 206 PRO A C 1
ATOM 1711 O O . PRO A 1 206 ? -1.338 -21.431 17.707 1.00 83.00 206 PRO A O 1
ATOM 1714 N N . ASN A 1 207 ? -2.198 -19.597 18.677 1.00 87.56 207 ASN A N 1
ATOM 1715 C CA . ASN A 1 207 ? -3.599 -19.839 18.310 1.00 87.56 207 ASN A CA 1
ATOM 1716 C C . ASN A 1 207 ? -4.056 -19.096 17.046 1.00 87.56 207 ASN A C 1
ATOM 1718 O O . ASN A 1 207 ? -5.255 -19.035 16.763 1.00 87.56 207 ASN A O 1
ATOM 1722 N N . ILE A 1 208 ? -3.126 -18.509 16.292 1.00 93.81 208 ILE A N 1
ATOM 1723 C CA . ILE A 1 208 ? -3.470 -17.725 15.110 1.00 93.81 208 ILE A CA 1
ATOM 1724 C C . ILE A 1 208 ? -4.121 -18.585 14.020 1.00 93.81 208 ILE A C 1
ATOM 1726 O O . ILE A 1 208 ? -3.714 -19.720 13.779 1.00 93.81 208 ILE A O 1
ATOM 1730 N N . GLN A 1 209 ? -5.127 -18.035 13.340 1.00 96.50 209 GLN A N 1
ATOM 1731 C CA . GLN A 1 209 ? -5.849 -18.704 12.252 1.00 96.50 209 GLN A CA 1
ATOM 1732 C C . GLN A 1 209 ? -5.424 -18.198 10.873 1.00 96.50 209 GLN A C 1
ATOM 1734 O O . GLN A 1 209 ? -5.387 -18.978 9.916 1.00 96.50 209 GLN A O 1
ATOM 1739 N N . GLN A 1 210 ? -5.081 -16.912 10.778 1.00 97.38 210 GLN A N 1
ATOM 1740 C CA . GLN A 1 210 ? -4.592 -16.271 9.565 1.00 97.38 210 GLN A CA 1
ATOM 1741 C C . GLN A 1 210 ? -3.313 -15.477 9.838 1.00 97.38 210 GLN A C 1
ATOM 1743 O O . GLN A 1 210 ? -3.287 -14.611 10.708 1.00 97.38 210 GLN A O 1
ATOM 1748 N N . LEU A 1 211 ? -2.270 -15.731 9.054 1.00 96.56 211 LEU A N 1
ATOM 1749 C CA . LEU A 1 211 ? -0.982 -15.062 9.188 1.00 96.56 211 LEU A CA 1
ATOM 1750 C C . LEU A 1 211 ? -0.452 -14.664 7.812 1.00 96.56 211 LEU A C 1
ATOM 1752 O O . LEU A 1 211 ? -0.334 -15.503 6.922 1.00 96.56 211 LEU A O 1
ATOM 1756 N N . ASP A 1 212 ? -0.151 -13.384 7.646 1.00 95.94 212 ASP A N 1
ATOM 1757 C CA . ASP A 1 212 ? 0.445 -12.821 6.437 1.00 95.94 212 ASP A CA 1
ATOM 1758 C C . ASP A 1 212 ? 1.738 -12.094 6.801 1.00 95.94 212 ASP A C 1
ATOM 1760 O O . ASP A 1 212 ? 1.736 -11.176 7.626 1.00 95.94 212 ASP A O 1
ATOM 1764 N N . ILE A 1 213 ? 2.852 -12.552 6.236 1.00 94.38 213 ILE A N 1
ATOM 1765 C CA . ILE A 1 213 ? 4.193 -12.098 6.594 1.00 94.38 213 ILE A CA 1
ATOM 1766 C C . ILE A 1 213 ? 4.927 -11.631 5.355 1.00 94.38 213 ILE A C 1
ATOM 1768 O O . ILE A 1 213 ? 5.053 -12.369 4.379 1.00 94.38 213 ILE A O 1
ATOM 1772 N N . SER A 1 214 ? 5.513 -10.444 5.450 1.00 92.62 214 SER A N 1
ATOM 1773 C CA . SER A 1 214 ? 6.521 -9.970 4.506 1.00 92.62 214 SER A CA 1
ATOM 1774 C C . SER A 1 214 ? 7.882 -9.872 5.190 1.00 92.62 214 SER A C 1
ATOM 1776 O O . SER A 1 214 ? 7.981 -9.355 6.302 1.00 92.62 214 SER A O 1
ATOM 1778 N N . LEU A 1 215 ? 8.927 -10.381 4.538 1.00 90.06 215 LEU A N 1
ATOM 1779 C CA . LEU A 1 215 ? 10.306 -10.352 5.022 1.00 90.06 215 LEU A CA 1
ATOM 1780 C C . LEU A 1 215 ? 11.123 -9.326 4.233 1.00 90.06 215 LEU A C 1
ATOM 1782 O O . LEU A 1 215 ? 11.272 -9.466 3.016 1.00 90.06 215 LEU A O 1
ATOM 1786 N N . LYS A 1 216 ? 11.693 -8.322 4.918 1.00 84.44 216 LYS A N 1
ATOM 1787 C CA . LYS A 1 216 ? 12.570 -7.326 4.270 1.00 84.44 216 LYS A CA 1
ATOM 1788 C C . LYS A 1 216 ? 14.012 -7.827 4.114 1.00 84.44 216 LYS A C 1
ATOM 1790 O O . LYS A 1 216 ? 14.566 -7.707 3.024 1.00 84.44 216 LYS A O 1
ATOM 1795 N N . ASN A 1 217 ? 14.592 -8.429 5.156 1.00 73.75 217 ASN A N 1
ATOM 1796 C CA . ASN A 1 217 ? 16.023 -8.729 5.288 1.00 73.75 217 ASN A CA 1
ATOM 1797 C C . ASN A 1 217 ? 16.299 -10.137 5.864 1.00 73.75 217 ASN A C 1
ATOM 1799 O O . ASN A 1 217 ? 16.509 -10.265 7.058 1.00 73.75 217 ASN A O 1
ATOM 1803 N N . SER A 1 218 ? 16.370 -11.224 5.087 1.00 62.69 218 SER A N 1
ATOM 1804 C CA . SER A 1 218 ? 17.238 -12.370 5.455 1.00 62.69 218 SER A CA 1
ATOM 1805 C C . SER A 1 218 ? 17.304 -13.467 4.398 1.00 62.69 218 SER A C 1
ATOM 1807 O O . SER A 1 218 ? 16.300 -13.861 3.808 1.00 62.69 218 SER A O 1
ATOM 1809 N N . SER A 1 219 ? 18.499 -14.051 4.268 1.00 53.97 219 SER A N 1
ATOM 1810 C CA . SER A 1 219 ? 18.676 -15.392 3.719 1.00 53.97 219 SER A CA 1
ATOM 1811 C C . SER A 1 219 ? 17.971 -16.399 4.627 1.00 53.97 219 SER A C 1
ATOM 1813 O O . SER A 1 219 ? 18.212 -16.378 5.838 1.00 53.97 219 SER A O 1
ATOM 1815 N N . LEU A 1 220 ? 17.177 -17.305 4.054 1.00 54.34 220 LEU A N 1
ATOM 1816 C CA . LEU A 1 220 ? 16.669 -18.498 4.732 1.00 54.34 220 LEU A CA 1
ATOM 1817 C C . LEU A 1 220 ? 17.847 -19.421 5.089 1.00 54.34 220 LEU A C 1
ATOM 1819 O O . LEU A 1 220 ? 18.174 -20.363 4.384 1.00 54.34 220 LEU A O 1
ATOM 1823 N N . LYS A 1 221 ? 18.569 -19.109 6.168 1.00 55.25 221 LYS A N 1
ATOM 1824 C CA . LYS A 1 221 ? 19.366 -20.117 6.866 1.00 55.25 221 LYS A CA 1
ATOM 1825 C C . LYS A 1 221 ? 18.409 -20.781 7.834 1.00 55.25 221 LYS A C 1
ATOM 1827 O O . LYS A 1 221 ? 17.849 -20.086 8.676 1.00 55.25 221 LYS A O 1
ATOM 1832 N N . THR A 1 222 ? 18.200 -22.081 7.657 1.00 55.81 222 THR A N 1
ATOM 1833 C CA . THR A 1 222 ? 17.311 -22.936 8.450 1.00 55.81 222 THR A CA 1
ATOM 1834 C C . THR A 1 222 ? 17.407 -22.596 9.936 1.00 55.81 222 THR A C 1
ATOM 1836 O O . THR A 1 222 ? 18.354 -22.992 10.618 1.00 55.81 222 THR A O 1
ATOM 1839 N N . VAL A 1 223 ? 16.437 -21.833 10.434 1.00 63.19 223 VAL A N 1
ATOM 1840 C CA . VAL A 1 223 ? 16.195 -21.713 11.867 1.00 63.19 223 VAL A CA 1
ATOM 1841 C C . VAL A 1 223 ? 15.300 -22.901 12.201 1.00 63.19 223 VAL A C 1
ATOM 1843 O O . VAL A 1 223 ? 14.235 -23.012 11.592 1.00 63.19 223 VAL A O 1
ATOM 1846 N N . PRO A 1 224 ? 15.709 -23.823 13.086 1.00 66.44 224 PRO A N 1
ATOM 1847 C CA . PRO A 1 224 ? 14.800 -24.861 13.539 1.00 66.44 224 PRO A CA 1
ATOM 1848 C C . PRO A 1 224 ? 13.596 -24.189 14.203 1.00 66.44 224 PRO A C 1
ATOM 1850 O O . PRO A 1 224 ? 13.742 -23.274 15.018 1.00 66.44 224 PRO A O 1
ATOM 1853 N N . PHE A 1 225 ? 12.403 -24.599 13.792 1.00 72.25 225 PHE A N 1
ATOM 1854 C CA . PHE A 1 225 ? 11.164 -24.140 14.391 1.00 72.25 225 PHE A CA 1
ATOM 1855 C C . PHE A 1 225 ? 10.662 -25.229 15.330 1.00 72.25 225 PHE A C 1
ATOM 1857 O O . PHE A 1 225 ? 10.245 -26.297 14.886 1.00 72.25 225 PHE A O 1
ATOM 1864 N N . ASP A 1 226 ? 10.687 -24.944 16.628 1.00 77.38 226 ASP A N 1
ATOM 1865 C CA . ASP A 1 226 ? 10.278 -25.909 17.654 1.00 77.38 226 ASP A CA 1
ATOM 1866 C C . ASP A 1 226 ? 8.759 -25.880 17.920 1.00 77.38 226 ASP A C 1
ATOM 1868 O O . ASP A 1 226 ? 8.221 -26.722 18.640 1.00 77.38 226 ASP A O 1
ATOM 1872 N N . VAL A 1 227 ? 8.042 -24.927 17.314 1.00 83.88 227 VAL A N 1
ATOM 1873 C CA . VAL A 1 227 ? 6.604 -24.696 17.511 1.00 83.88 227 VAL A CA 1
ATOM 1874 C C . VAL A 1 227 ? 5.825 -25.047 16.251 1.00 83.88 227 VAL A C 1
ATOM 1876 O O . VAL A 1 227 ? 6.229 -24.708 15.142 1.00 83.88 227 VAL A O 1
ATOM 1879 N N . LYS A 1 228 ? 4.663 -25.684 16.431 1.00 89.38 228 LYS A N 1
ATOM 1880 C CA . LYS A 1 228 ? 3.684 -25.929 15.365 1.00 89.38 228 LYS A CA 1
ATOM 1881 C C . LYS A 1 228 ? 2.455 -25.050 15.563 1.00 89.38 228 LYS A C 1
ATOM 1883 O O . LYS A 1 228 ? 1.842 -25.065 16.628 1.00 89.38 228 LYS A O 1
ATOM 1888 N N . LEU A 1 229 ? 2.054 -24.344 14.514 1.00 91.44 229 LEU A N 1
ATOM 1889 C CA . LEU A 1 229 ? 0.850 -23.521 14.464 1.00 91.44 229 LEU A CA 1
ATOM 1890 C C . LEU A 1 229 ? -0.348 -24.377 14.040 1.00 91.44 229 LEU A C 1
ATOM 1892 O O . LEU A 1 229 ? -0.771 -24.375 12.885 1.00 91.44 229 LEU A O 1
ATOM 1896 N N . LEU A 1 230 ? -0.893 -25.140 14.988 1.00 92.19 230 LEU A N 1
ATOM 1897 C CA . LEU A 1 230 ? -1.972 -26.107 14.733 1.00 92.19 230 LEU A CA 1
ATOM 1898 C C . LEU A 1 230 ? -3.295 -25.458 14.298 1.00 92.19 230 LEU A C 1
ATOM 1900 O O . LEU A 1 230 ? -4.126 -26.115 13.676 1.00 92.19 230 LEU A O 1
ATOM 1904 N N . HIS A 1 231 ? -3.498 -24.185 14.634 1.00 94.00 231 HIS A N 1
ATOM 1905 C CA . HIS A 1 231 ? -4.719 -23.442 14.323 1.00 94.00 231 HIS A CA 1
ATOM 1906 C C . HIS A 1 231 ? -4.632 -22.642 13.020 1.00 94.00 231 HIS A C 1
ATOM 1908 O O . HIS A 1 231 ? -5.662 -22.154 12.546 1.00 94.00 231 HIS A O 1
ATOM 1914 N N . LEU A 1 232 ? -3.439 -22.531 12.426 1.00 96.19 232 LEU A N 1
ATOM 1915 C CA . LEU A 1 232 ? -3.220 -21.707 11.247 1.00 96.19 232 LEU A CA 1
ATOM 1916 C C . LEU A 1 232 ? -3.806 -22.379 10.005 1.00 96.19 232 LEU A C 1
ATOM 1918 O O . LEU A 1 232 ? -3.313 -23.402 9.534 1.00 96.19 232 LEU A O 1
ATOM 1922 N N . LYS A 1 233 ? -4.847 -21.759 9.449 1.00 97.25 233 LYS A N 1
ATOM 1923 C CA . LYS A 1 233 ? -5.549 -22.227 8.249 1.00 97.25 233 LYS A CA 1
ATOM 1924 C C . LYS A 1 233 ? -5.147 -21.462 7.000 1.00 97.25 233 LYS A C 1
ATOM 1926 O O . LYS A 1 233 ? -5.154 -22.038 5.914 1.00 97.25 233 LYS A O 1
ATOM 1931 N N . ILE A 1 234 ? -4.843 -20.173 7.140 1.00 97.56 234 ILE A N 1
ATOM 1932 C CA . ILE A 1 234 ? -4.491 -19.285 6.030 1.00 97.56 234 ILE A CA 1
ATOM 1933 C C . ILE A 1 234 ? -3.110 -18.713 6.302 1.00 97.56 234 ILE A C 1
ATOM 1935 O O . ILE A 1 234 ? -2.929 -17.963 7.257 1.00 97.56 234 ILE A O 1
ATOM 1939 N N . PHE A 1 235 ? -2.153 -19.033 5.443 1.00 96.56 235 PHE A N 1
ATOM 1940 C CA . PHE A 1 235 ? -0.796 -18.532 5.571 1.00 96.56 235 PHE A CA 1
ATOM 1941 C C . PHE A 1 235 ? -0.321 -17.892 4.273 1.00 96.56 235 PHE A C 1
ATOM 1943 O O . PHE A 1 235 ? -0.499 -18.451 3.187 1.00 96.56 235 PHE A O 1
ATOM 1950 N N . SER A 1 236 ? 0.282 -16.717 4.395 1.00 95.69 236 SER A N 1
ATOM 1951 C CA . SER A 1 236 ? 0.892 -15.976 3.302 1.00 95.69 236 SER A CA 1
ATOM 1952 C C . SER A 1 236 ? 2.310 -15.574 3.694 1.00 95.69 236 SER A C 1
ATOM 1954 O O . SER A 1 236 ? 2.528 -15.038 4.780 1.00 95.69 236 SER A O 1
ATOM 1956 N N . LEU A 1 237 ? 3.270 -15.863 2.817 1.00 94.12 237 LEU A N 1
ATOM 1957 C CA . LEU A 1 237 ? 4.661 -15.464 2.977 1.00 94.12 237 LEU A CA 1
ATOM 1958 C C . LEU A 1 237 ? 5.154 -14.743 1.725 1.00 94.12 237 LEU A C 1
ATOM 1960 O O . LEU A 1 237 ? 5.100 -15.278 0.613 1.00 94.12 237 LEU A O 1
ATOM 1964 N N . TRP A 1 238 ? 5.715 -13.559 1.932 1.00 92.75 238 TRP A N 1
ATOM 1965 C CA . TRP A 1 238 ? 6.393 -12.767 0.923 1.00 92.75 238 TRP A CA 1
ATOM 1966 C C . TRP A 1 238 ? 7.879 -12.621 1.277 1.00 92.75 238 TRP A C 1
ATOM 1968 O O . TRP A 1 238 ? 8.237 -11.971 2.254 1.00 92.75 238 TRP A O 1
ATOM 1978 N N . ASN A 1 239 ? 8.759 -13.204 0.459 1.00 90.62 239 ASN A N 1
ATOM 1979 C CA . ASN A 1 239 ? 10.214 -13.093 0.566 1.00 90.62 239 ASN A CA 1
ATOM 1980 C C . ASN A 1 239 ? 10.884 -12.954 -0.817 1.00 90.62 239 ASN A C 1
ATOM 1982 O O . ASN A 1 239 ? 11.405 -13.917 -1.379 1.00 90.62 239 ASN A O 1
ATOM 1986 N N . ILE A 1 240 ? 10.862 -11.750 -1.392 1.00 86.12 240 ILE A N 1
ATOM 1987 C CA . ILE A 1 240 ? 11.453 -11.487 -2.721 1.00 86.12 240 ILE A CA 1
ATOM 1988 C C . ILE A 1 240 ? 12.902 -11.003 -2.670 1.00 86.12 240 ILE A C 1
ATOM 1990 O O . ILE A 1 240 ? 13.602 -11.101 -3.679 1.00 86.12 240 ILE A O 1
ATOM 1994 N N . ASN A 1 241 ? 13.357 -10.506 -1.520 1.00 83.38 241 ASN A N 1
ATOM 1995 C CA . ASN A 1 241 ? 14.675 -9.886 -1.391 1.00 83.38 241 ASN A CA 1
ATOM 1996 C C . ASN A 1 241 ? 15.809 -10.919 -1.282 1.00 83.38 241 ASN A C 1
ATOM 1998 O O . ASN A 1 241 ? 16.974 -10.569 -1.455 1.00 83.38 241 ASN A O 1
ATOM 2002 N N . TYR A 1 242 ? 15.483 -12.194 -1.041 1.00 83.69 242 TYR A N 1
ATOM 2003 C CA . TYR A 1 242 ? 16.460 -13.269 -0.880 1.00 83.69 242 TYR A CA 1
ATOM 2004 C C . TYR A 1 242 ? 16.080 -14.519 -1.661 1.00 83.69 242 TYR A C 1
ATOM 2006 O O . TYR A 1 242 ? 14.909 -14.797 -1.916 1.00 83.69 242 TYR A O 1
ATOM 2014 N N . TYR A 1 243 ? 17.103 -15.294 -2.022 1.00 88.56 243 TYR A N 1
ATOM 2015 C CA . TYR A 1 243 ? 16.914 -16.582 -2.672 1.00 88.56 243 TYR A CA 1
ATOM 2016 C C . TYR A 1 243 ? 16.489 -17.634 -1.652 1.00 88.56 243 TYR A C 1
ATOM 2018 O O . TYR A 1 243 ? 17.248 -17.958 -0.741 1.00 88.56 243 TYR A O 1
ATOM 2026 N N . SER A 1 244 ? 15.293 -18.171 -1.849 1.00 89.62 244 SER A N 1
ATOM 2027 C CA . SER A 1 244 ? 14.784 -19.348 -1.148 1.00 89.62 244 SER A CA 1
ATOM 2028 C C . SER A 1 244 ? 15.255 -20.620 -1.845 1.00 89.62 244 SER A C 1
ATOM 2030 O O . SER A 1 244 ? 15.418 -20.627 -3.067 1.00 89.62 244 SER A O 1
ATOM 2032 N N . ASN A 1 245 ? 15.452 -21.695 -1.097 1.00 91.44 245 ASN A N 1
ATOM 2033 C CA . ASN A 1 245 ? 15.655 -23.048 -1.606 1.00 91.44 245 ASN A CA 1
ATOM 2034 C C . ASN A 1 245 ? 14.437 -23.934 -1.275 1.00 91.44 245 ASN A C 1
ATOM 2036 O O . ASN A 1 245 ? 13.501 -23.513 -0.591 1.00 91.44 245 ASN A O 1
ATOM 2040 N N . PHE A 1 246 ? 14.417 -25.151 -1.806 1.00 92.69 246 PHE A N 1
ATOM 2041 C CA . PHE A 1 246 ? 13.311 -26.084 -1.604 1.00 92.69 246 PHE A CA 1
ATOM 2042 C C . PHE A 1 246 ? 13.157 -26.546 -0.147 1.00 92.69 246 PHE A C 1
ATOM 2044 O O . PHE A 1 246 ? 12.035 -26.609 0.361 1.00 92.69 246 PHE A O 1
ATOM 2051 N N . ASP A 1 247 ? 14.269 -26.795 0.545 1.00 90.50 247 ASP A N 1
ATOM 2052 C CA . ASP A 1 247 ? 14.287 -27.235 1.945 1.00 90.50 247 ASP A CA 1
ATOM 2053 C C . ASP A 1 247 ? 13.724 -26.170 2.898 1.00 90.50 247 ASP A C 1
ATOM 2055 O O . ASP A 1 247 ? 13.116 -26.495 3.923 1.00 90.50 247 ASP A O 1
ATOM 2059 N N . ASP A 1 248 ? 13.846 -24.892 2.540 1.00 87.31 248 ASP A N 1
ATOM 2060 C CA . ASP A 1 248 ? 13.251 -23.783 3.278 1.00 87.31 248 ASP A CA 1
ATOM 2061 C C . ASP A 1 248 ? 11.719 -23.871 3.265 1.00 87.31 248 ASP A C 1
ATOM 2063 O O . ASP A 1 248 ? 11.067 -23.673 4.292 1.00 87.31 248 ASP A O 1
ATOM 2067 N N . VAL A 1 249 ? 11.132 -24.206 2.110 1.00 91.19 249 VAL A N 1
ATOM 2068 C CA . VAL A 1 249 ? 9.677 -24.368 1.964 1.00 91.19 249 VAL A CA 1
ATOM 2069 C C . VAL A 1 249 ? 9.198 -25.617 2.698 1.00 91.19 249 VAL A C 1
ATOM 2071 O O . VAL A 1 249 ? 8.151 -25.572 3.343 1.00 91.19 249 VAL A O 1
ATOM 2074 N N . ILE A 1 250 ? 9.973 -26.707 2.674 1.00 91.75 250 ILE A N 1
ATOM 2075 C CA . ILE A 1 250 ? 9.685 -27.897 3.487 1.00 91.75 250 ILE A CA 1
ATOM 2076 C C . ILE A 1 250 ? 9.656 -27.513 4.965 1.00 91.75 250 ILE A C 1
ATOM 2078 O O . ILE A 1 250 ? 8.663 -27.761 5.646 1.00 91.75 250 ILE A O 1
ATOM 2082 N N . SER A 1 251 ? 10.714 -26.858 5.447 1.00 88.00 251 SER A N 1
ATOM 2083 C CA . SER A 1 251 ? 10.828 -26.424 6.841 1.00 88.00 251 SER A CA 1
ATOM 2084 C C . SER A 1 251 ? 9.642 -25.551 7.243 1.00 88.00 251 SER A C 1
ATOM 2086 O O . SER A 1 251 ? 9.037 -25.772 8.289 1.00 88.00 251 SER A O 1
ATOM 2088 N N . LEU A 1 252 ? 9.232 -24.627 6.374 1.00 89.44 252 LEU A N 1
ATOM 2089 C CA . LEU A 1 252 ? 8.073 -23.773 6.593 1.00 89.44 252 LEU A CA 1
ATOM 2090 C C . LEU A 1 252 ? 6.770 -24.574 6.740 1.00 89.44 252 LEU A C 1
ATOM 2092 O O . LEU A 1 252 ? 6.006 -24.337 7.673 1.00 89.44 252 LEU A O 1
ATOM 2096 N N . LEU A 1 253 ? 6.525 -25.546 5.857 1.00 91.31 253 LEU A N 1
ATOM 2097 C CA . LEU A 1 253 ? 5.317 -26.377 5.881 1.00 91.31 253 LEU A CA 1
ATOM 2098 C C . LEU A 1 253 ? 5.242 -27.283 7.120 1.00 91.31 253 LEU A C 1
ATOM 2100 O O . LEU A 1 253 ? 4.142 -27.582 7.586 1.00 91.31 253 LEU A O 1
ATOM 2104 N N . THR A 1 254 ? 6.380 -27.671 7.709 1.00 89.94 254 THR A N 1
ATOM 2105 C CA . THR A 1 254 ? 6.387 -28.478 8.948 1.00 89.94 254 THR A CA 1
ATOM 2106 C C . THR A 1 254 ? 5.804 -27.735 10.159 1.00 89.94 254 THR A C 1
ATOM 2108 O O . THR A 1 254 ? 5.256 -28.373 11.065 1.00 89.94 254 THR A O 1
ATOM 2111 N N . ILE A 1 255 ? 5.866 -26.399 10.153 1.00 90.19 255 ILE A N 1
ATOM 2112 C CA . ILE A 1 255 ? 5.329 -25.506 11.196 1.00 90.19 255 ILE A CA 1
ATOM 2113 C C . ILE A 1 255 ? 3.812 -25.377 11.080 1.00 90.19 255 ILE A C 1
ATOM 2115 O O . ILE A 1 255 ? 3.135 -25.159 12.083 1.00 90.19 255 ILE A O 1
ATOM 2119 N N . VAL A 1 256 ? 3.263 -25.508 9.870 1.00 93.06 256 VAL A N 1
ATOM 2120 C CA . VAL A 1 256 ? 1.862 -25.190 9.544 1.00 93.06 256 VAL A CA 1
ATOM 2121 C C . VAL A 1 256 ? 1.098 -26.431 9.057 1.00 93.06 256 VAL A C 1
ATOM 2123 O O . VAL A 1 256 ? 0.537 -26.439 7.962 1.00 93.06 256 VAL A O 1
ATOM 2126 N N . PRO A 1 257 ? 1.034 -27.515 9.857 1.00 91.06 257 PRO A N 1
ATOM 2127 C CA . PRO A 1 257 ? 0.546 -28.814 9.389 1.00 91.06 257 PRO A CA 1
ATOM 2128 C C . PRO A 1 257 ? -0.945 -28.835 9.013 1.00 91.06 257 PRO A C 1
ATOM 2130 O O . PRO A 1 257 ? -1.362 -29.734 8.290 1.00 91.06 257 PRO A O 1
ATOM 2133 N N . ALA A 1 258 ? -1.739 -27.880 9.509 1.00 93.62 258 ALA A N 1
ATOM 2134 C CA . ALA A 1 258 ? -3.191 -27.800 9.312 1.00 93.62 258 ALA A CA 1
ATOM 2135 C C . ALA A 1 258 ? -3.621 -26.771 8.244 1.00 93.62 258 ALA A C 1
ATOM 2137 O O . ALA A 1 258 ? -4.780 -26.352 8.199 1.00 93.62 258 ALA A O 1
ATOM 2138 N N . ILE A 1 259 ? -2.681 -26.322 7.411 1.00 96.62 259 ILE A N 1
ATOM 2139 C CA . ILE A 1 259 ? -2.907 -25.257 6.436 1.00 96.62 259 ILE A CA 1
ATOM 2140 C C . ILE A 1 259 ? -3.936 -25.656 5.366 1.00 96.62 259 ILE A C 1
ATOM 2142 O O . ILE A 1 259 ? -3.815 -26.674 4.686 1.00 96.62 259 ILE A O 1
ATOM 2146 N N . GLU A 1 260 ? -4.950 -24.809 5.182 1.00 97.62 260 GLU A N 1
ATOM 2147 C CA . GLU A 1 260 ? -5.980 -24.972 4.150 1.00 97.62 260 GLU A CA 1
ATOM 2148 C C . GLU A 1 260 ? -5.714 -24.062 2.940 1.00 97.62 260 GLU A C 1
ATOM 2150 O O . GLU A 1 260 ? -6.073 -24.402 1.810 1.00 97.62 260 GLU A O 1
ATOM 2155 N N . GLN A 1 261 ? -5.099 -22.896 3.164 1.00 97.25 261 GLN A N 1
ATOM 2156 C CA . GLN A 1 261 ? -4.737 -21.936 2.125 1.00 97.25 261 GLN A CA 1
ATOM 2157 C C . GLN A 1 261 ? -3.302 -21.460 2.311 1.00 97.25 261 GLN A C 1
ATOM 2159 O O . GLN A 1 261 ? -2.967 -20.890 3.350 1.00 97.25 261 GLN A O 1
ATOM 2164 N N . PHE A 1 262 ? -2.486 -21.636 1.277 1.00 96.25 262 PHE A N 1
ATOM 2165 C CA . PHE A 1 262 ? -1.087 -21.233 1.282 1.00 96.25 262 PHE A CA 1
ATOM 2166 C C . PHE A 1 262 ? -0.805 -20.262 0.141 1.00 96.25 262 PHE A C 1
ATOM 2168 O O . PHE A 1 262 ? -1.147 -20.533 -1.010 1.00 96.25 262 PHE A O 1
ATOM 2175 N N . SER A 1 263 ? -0.208 -19.117 0.461 1.00 96.31 263 SER A N 1
ATOM 2176 C CA . SER A 1 263 ? 0.268 -18.143 -0.519 1.00 96.31 263 SER A CA 1
ATOM 2177 C C . SER A 1 263 ? 1.761 -17.922 -0.329 1.00 96.31 263 SER A C 1
ATOM 2179 O O . SER A 1 263 ? 2.203 -17.630 0.778 1.00 96.31 263 SER A O 1
ATOM 2181 N N . LEU A 1 264 ? 2.543 -18.062 -1.394 1.00 95.25 264 LEU A N 1
ATOM 2182 C CA . LEU A 1 264 ? 3.995 -17.958 -1.318 1.00 95.25 264 LEU A CA 1
ATOM 2183 C C . LEU A 1 264 ? 4.526 -17.116 -2.479 1.00 95.25 264 LEU A C 1
ATOM 2185 O O . LEU A 1 264 ? 4.321 -17.456 -3.643 1.00 95.25 264 LEU A O 1
ATOM 2189 N N . THR A 1 265 ? 5.199 -16.016 -2.145 1.00 94.75 265 THR A N 1
ATOM 2190 C CA . THR A 1 265 ? 5.844 -15.100 -3.095 1.00 94.75 265 THR A CA 1
ATOM 2191 C C . THR A 1 265 ? 7.337 -15.050 -2.805 1.00 94.75 265 THR A C 1
ATOM 2193 O O . THR A 1 265 ? 7.730 -14.497 -1.780 1.00 94.75 265 THR A O 1
ATOM 2196 N N . ILE A 1 266 ? 8.175 -15.625 -3.672 1.00 94.00 266 ILE A N 1
ATOM 2197 C CA . ILE A 1 266 ? 9.612 -15.794 -3.401 1.00 94.00 266 ILE A CA 1
ATOM 2198 C C . ILE A 1 266 ? 10.519 -15.475 -4.593 1.00 94.00 266 ILE A C 1
ATOM 2200 O O . ILE A 1 266 ? 10.111 -15.549 -5.749 1.00 94.00 266 ILE A O 1
ATOM 2204 N N . SER A 1 267 ? 11.785 -15.178 -4.310 1.00 92.75 267 SER A N 1
ATOM 2205 C CA . SER A 1 267 ? 12.875 -15.255 -5.293 1.00 92.75 267 SER A CA 1
ATOM 2206 C C . SER A 1 267 ? 13.677 -16.541 -5.077 1.00 92.75 267 SER A C 1
ATOM 2208 O O . SER A 1 267 ? 13.840 -16.979 -3.941 1.00 92.75 267 SER A O 1
ATOM 2210 N N . THR A 1 268 ? 14.200 -17.177 -6.129 1.00 93.19 268 THR A N 1
ATOM 2211 C CA . THR A 1 268 ? 14.965 -18.432 -5.989 1.00 93.19 268 THR A CA 1
ATOM 2212 C C . THR A 1 268 ? 15.990 -18.671 -7.103 1.00 93.19 268 THR A C 1
ATOM 2214 O O . THR A 1 268 ? 15.888 -18.118 -8.192 1.00 93.19 268 THR A O 1
ATOM 2217 N N . ARG A 1 269 ? 16.993 -19.506 -6.807 1.00 92.00 269 ARG A N 1
ATOM 2218 C CA . ARG A 1 269 ? 17.944 -20.118 -7.759 1.00 92.00 269 ARG A CA 1
ATOM 2219 C C . ARG A 1 269 ? 17.824 -21.648 -7.795 1.00 92.00 269 ARG A C 1
ATOM 2221 O O . ARG A 1 269 ? 18.624 -22.313 -8.452 1.00 92.00 269 ARG A O 1
ATOM 2228 N N . ASP A 1 270 ? 16.885 -22.209 -7.040 1.00 92.25 270 ASP A N 1
ATOM 2229 C CA . ASP A 1 270 ? 16.660 -23.644 -6.911 1.00 92.25 270 ASP A CA 1
ATOM 2230 C C . ASP A 1 270 ? 15.614 -24.091 -7.938 1.00 92.25 270 ASP A C 1
ATOM 2232 O O . ASP A 1 270 ? 14.474 -23.624 -7.933 1.00 92.25 270 ASP A O 1
ATOM 2236 N N . SER A 1 271 ? 16.007 -24.988 -8.844 1.00 91.56 271 SER A N 1
ATOM 2237 C CA . SER A 1 271 ? 15.127 -25.491 -9.902 1.00 91.56 271 SER A CA 1
ATOM 2238 C C . SER A 1 271 ? 13.980 -26.352 -9.362 1.00 91.56 271 SER A C 1
ATOM 2240 O O . SER A 1 271 ? 12.965 -26.523 -10.036 1.00 91.56 271 SER A O 1
ATOM 2242 N N . ASN A 1 272 ? 14.083 -26.856 -8.130 1.00 93.31 272 ASN A N 1
ATOM 2243 C CA . ASN A 1 272 ? 12.999 -27.598 -7.494 1.00 93.31 272 ASN A CA 1
ATOM 2244 C C . ASN A 1 272 ? 11.785 -26.709 -7.198 1.00 93.31 272 ASN A C 1
ATOM 2246 O O . ASN A 1 272 ? 10.662 -27.200 -7.213 1.00 93.31 272 ASN A O 1
ATOM 2250 N N . LEU A 1 273 ? 11.993 -25.406 -6.983 1.00 94.19 273 LEU A N 1
ATOM 2251 C CA . LEU A 1 273 ? 10.926 -24.447 -6.687 1.00 94.19 273 LEU A CA 1
ATOM 2252 C C . LEU A 1 273 ? 10.167 -23.960 -7.930 1.00 94.19 273 LEU A C 1
ATOM 2254 O O . LEU A 1 273 ? 9.111 -23.355 -7.811 1.00 94.19 273 LEU A O 1
ATOM 2258 N N . ILE A 1 274 ? 10.660 -24.244 -9.134 1.00 94.06 274 ILE A N 1
ATOM 2259 C CA . ILE A 1 274 ? 9.916 -23.996 -10.381 1.00 94.06 274 ILE A CA 1
ATOM 2260 C C . ILE A 1 274 ? 9.273 -25.264 -10.944 1.00 94.06 274 ILE A C 1
ATOM 2262 O O . ILE A 1 274 ? 8.502 -25.178 -11.897 1.00 94.06 274 ILE A O 1
ATOM 2266 N N . ASN A 1 275 ? 9.552 -26.429 -10.356 1.00 93.88 275 ASN A N 1
ATOM 2267 C CA . ASN A 1 275 ? 8.938 -27.697 -10.725 1.00 93.88 275 ASN A CA 1
ATOM 2268 C C . ASN A 1 275 ? 7.662 -27.914 -9.893 1.00 93.88 275 ASN A C 1
ATOM 2270 O O . ASN A 1 275 ? 7.727 -28.130 -8.680 1.00 93.88 275 ASN A O 1
ATOM 2274 N N . GLY A 1 276 ? 6.506 -27.862 -10.556 1.00 94.50 276 GLY A N 1
ATOM 2275 C CA . GLY A 1 276 ? 5.203 -27.997 -9.912 1.00 94.50 276 GLY A CA 1
ATOM 2276 C C . GLY A 1 276 ? 5.034 -29.345 -9.214 1.00 94.50 276 GLY A C 1
ATOM 2277 O O . GLY A 1 276 ? 4.660 -29.369 -8.049 1.00 94.50 276 GLY A O 1
ATOM 2278 N N . GLU A 1 277 ? 5.388 -30.460 -9.858 1.00 94.62 277 GLU A N 1
ATOM 2279 C CA . GLU A 1 277 ? 5.288 -31.809 -9.278 1.00 94.62 277 GLU A CA 1
ATOM 2280 C C . GLU A 1 277 ? 6.081 -31.934 -7.971 1.00 94.62 277 GLU A C 1
ATOM 2282 O O . GLU A 1 277 ? 5.572 -32.469 -6.984 1.00 94.62 277 GLU A O 1
ATOM 2287 N N . LYS A 1 278 ? 7.303 -31.382 -7.930 1.00 94.81 278 LYS A N 1
ATOM 2288 C CA . LYS A 1 278 ? 8.114 -31.354 -6.705 1.00 94.81 278 LYS A CA 1
ATOM 2289 C C . LYS A 1 278 ? 7.446 -30.527 -5.612 1.00 94.81 278 LYS A C 1
ATOM 2291 O O . LYS A 1 278 ? 7.347 -31.003 -4.485 1.00 94.81 278 LYS A O 1
ATOM 2296 N N . LEU A 1 279 ? 6.937 -29.337 -5.925 1.00 93.81 279 LEU A N 1
ATOM 2297 C CA . LEU A 1 279 ? 6.194 -28.524 -4.956 1.00 93.81 279 LEU A CA 1
ATOM 2298 C C . LEU A 1 279 ? 4.919 -29.219 -4.454 1.00 93.81 279 LEU A C 1
ATOM 2300 O O . LEU A 1 279 ? 4.664 -29.239 -3.254 1.00 93.81 279 LEU A O 1
ATOM 2304 N N . PHE A 1 280 ? 4.141 -29.844 -5.338 1.00 93.31 280 PHE A N 1
ATOM 2305 C CA . PHE A 1 280 ? 2.931 -30.568 -4.947 1.00 93.31 280 PHE A CA 1
ATOM 2306 C C . PHE A 1 280 ? 3.234 -31.772 -4.053 1.00 93.31 280 PHE A C 1
ATOM 2308 O O . PHE A 1 280 ? 2.423 -32.097 -3.190 1.00 93.31 280 PHE A O 1
ATOM 2315 N N . SER A 1 281 ? 4.409 -32.392 -4.202 1.00 94.25 281 SER A N 1
ATOM 2316 C CA . SER A 1 281 ? 4.809 -33.547 -3.392 1.00 94.25 281 SER A CA 1
ATOM 2317 C C . SER A 1 281 ? 5.011 -33.243 -1.902 1.00 94.25 281 SER A C 1
ATOM 2319 O O . SER A 1 281 ? 4.925 -34.158 -1.084 1.00 94.25 281 SER A O 1
ATOM 2321 N N . ILE A 1 282 ? 5.253 -31.976 -1.538 1.00 94.44 282 ILE A N 1
ATOM 2322 C CA . ILE A 1 282 ? 5.498 -31.562 -0.145 1.00 94.44 282 ILE A CA 1
ATOM 2323 C C . ILE A 1 282 ? 4.269 -30.942 0.525 1.00 94.44 282 ILE A C 1
ATOM 2325 O O . ILE A 1 282 ? 4.297 -30.681 1.728 1.00 94.44 282 ILE A O 1
ATOM 2329 N N . PHE A 1 283 ? 3.189 -30.684 -0.220 1.00 93.69 283 PHE A N 1
ATOM 2330 C CA . PHE A 1 283 ? 2.004 -30.059 0.354 1.00 93.69 283 PHE A CA 1
ATOM 2331 C C . PHE A 1 283 ? 1.185 -31.031 1.205 1.00 93.69 283 PHE A C 1
ATOM 2333 O O . PHE A 1 283 ? 1.026 -32.204 0.859 1.00 93.69 283 PHE A O 1
ATOM 2340 N N . PRO A 1 284 ? 0.599 -30.543 2.311 1.00 91.62 284 PRO A N 1
ATOM 2341 C CA . PRO A 1 284 ? -0.300 -31.351 3.109 1.00 91.62 284 PRO A CA 1
ATOM 2342 C C . PRO A 1 284 ? -1.586 -31.648 2.334 1.00 91.62 284 PRO A C 1
ATOM 2344 O O . PRO A 1 284 ? -2.112 -30.803 1.611 1.00 91.62 284 PRO A O 1
ATOM 2347 N N . ILE A 1 285 ? -2.148 -32.836 2.569 1.00 91.62 285 ILE A N 1
ATOM 2348 C CA . ILE A 1 285 ? -3.373 -33.340 1.915 1.00 91.62 285 ILE A CA 1
ATOM 2349 C C . ILE A 1 285 ? -4.570 -32.383 2.094 1.00 91.62 285 ILE A C 1
ATOM 2351 O O . ILE A 1 285 ? -5.498 -32.369 1.294 1.00 91.62 285 ILE A O 1
ATOM 2355 N N . GLN A 1 286 ? -4.558 -31.577 3.156 1.00 94.62 286 GLN A N 1
ATOM 2356 C CA . GLN A 1 286 ? -5.641 -30.663 3.526 1.00 94.62 286 GLN A CA 1
ATOM 2357 C C . GLN A 1 286 ? -5.621 -29.340 2.742 1.00 94.62 286 GLN A C 1
ATOM 2359 O O . GLN A 1 286 ? -6.571 -28.561 2.852 1.00 94.62 286 GLN A O 1
ATOM 2364 N N . LEU A 1 287 ? -4.566 -29.075 1.962 1.00 95.44 287 LEU A N 1
ATOM 2365 C CA . LEU A 1 287 ? -4.410 -27.835 1.213 1.00 95.44 287 LEU A CA 1
ATOM 2366 C C . LEU A 1 287 ? -5.490 -27.728 0.126 1.00 95.44 287 LEU A C 1
ATOM 2368 O O . LEU A 1 287 ? -5.506 -28.480 -0.844 1.00 95.44 287 LEU A O 1
ATOM 2372 N N . LYS A 1 288 ? -6.393 -26.755 0.275 1.00 95.12 288 LYS A N 1
ATOM 2373 C CA . LYS A 1 288 ? -7.492 -26.490 -0.669 1.00 95.12 288 LYS A CA 1
ATOM 2374 C C . LYS A 1 288 ? -7.118 -25.449 -1.711 1.00 95.12 288 LYS A C 1
ATOM 2376 O O . LYS A 1 288 ? -7.677 -25.436 -2.804 1.00 95.12 288 LYS A O 1
ATOM 2381 N N . LYS A 1 289 ? -6.235 -24.518 -1.347 1.00 95.12 289 LYS A N 1
ATOM 2382 C CA . LYS A 1 289 ? -5.860 -23.396 -2.203 1.00 95.12 289 LYS A CA 1
ATOM 2383 C C . LYS A 1 289 ? -4.378 -23.097 -2.092 1.00 95.12 289 LYS A C 1
ATOM 2385 O O . LYS A 1 289 ? -3.878 -22.844 -0.999 1.00 95.12 289 LYS A O 1
ATOM 2390 N N . PHE A 1 290 ? -3.722 -23.032 -3.242 1.00 95.19 290 PHE A N 1
ATOM 2391 C CA . PHE A 1 290 ? -2.331 -22.634 -3.353 1.00 95.19 290 PHE A CA 1
ATOM 2392 C C . PHE A 1 290 ? -2.212 -21.444 -4.299 1.00 95.19 290 PHE A C 1
ATOM 2394 O O . PHE A 1 290 ? -2.673 -21.515 -5.437 1.00 95.19 290 PHE A O 1
ATOM 2401 N N . ASN A 1 291 ? -1.618 -20.353 -3.820 1.00 95.44 291 ASN A N 1
ATOM 2402 C CA . ASN A 1 291 ? -1.225 -19.238 -4.666 1.00 95.44 291 ASN A CA 1
ATOM 2403 C C . ASN A 1 291 ? 0.293 -19.111 -4.644 1.00 95.44 291 ASN A C 1
ATOM 2405 O O . ASN A 1 291 ? 0.902 -19.036 -3.579 1.00 95.44 291 ASN A O 1
ATOM 2409 N N . TYR A 1 292 ? 0.899 -19.051 -5.816 1.00 95.81 292 TYR A N 1
ATOM 2410 C CA . TYR A 1 292 ? 2.343 -19.042 -5.942 1.00 95.81 292 TYR A CA 1
ATOM 2411 C C . TYR A 1 292 ? 2.797 -17.919 -6.848 1.00 95.81 292 TYR A C 1
ATOM 2413 O O . TYR A 1 292 ? 2.163 -17.636 -7.864 1.00 95.81 292 TYR A O 1
ATOM 2421 N N . THR A 1 293 ? 3.890 -17.268 -6.481 1.00 95.88 293 THR A N 1
ATOM 2422 C CA . THR A 1 293 ? 4.618 -16.326 -7.324 1.00 95.88 293 THR A CA 1
ATOM 2423 C C . THR A 1 293 ? 6.104 -16.529 -7.077 1.00 95.88 293 THR A C 1
ATOM 2425 O O . THR A 1 293 ? 6.568 -16.466 -5.941 1.00 95.88 293 THR A O 1
ATOM 2428 N N . VAL A 1 294 ? 6.862 -16.782 -8.136 1.00 95.38 294 VAL A N 1
ATOM 2429 C CA . VAL A 1 294 ? 8.295 -17.034 -8.052 1.00 95.38 294 VAL A CA 1
ATOM 2430 C C . VAL A 1 294 ? 9.051 -16.235 -9.100 1.00 95.38 294 VAL A C 1
ATOM 2432 O O . VAL A 1 294 ? 8.679 -16.197 -10.272 1.00 95.38 294 VAL A O 1
ATOM 2435 N N . CYS A 1 295 ? 10.134 -15.601 -8.663 1.00 94.31 295 CYS A N 1
ATOM 2436 C CA . CYS A 1 295 ? 11.160 -15.045 -9.531 1.00 94.31 295 CYS A CA 1
ATOM 2437 C C . CYS A 1 295 ? 12.374 -15.981 -9.491 1.00 94.31 295 CYS A C 1
ATOM 2439 O O . CYS A 1 295 ? 13.123 -16.001 -8.512 1.00 94.31 295 CYS A O 1
ATOM 2441 N N . TYR A 1 296 ? 12.534 -16.800 -10.526 1.00 93.62 296 TYR A N 1
ATOM 2442 C CA . TYR A 1 296 ? 13.634 -17.743 -10.673 1.00 93.62 296 TYR A CA 1
ATOM 2443 C C . TYR A 1 296 ? 14.791 -17.122 -11.446 1.00 93.62 296 TYR A C 1
ATOM 2445 O O . TYR A 1 296 ? 14.597 -16.529 -12.504 1.00 93.62 296 TYR A O 1
ATOM 2453 N N . TYR A 1 297 ? 15.994 -17.287 -10.914 1.00 91.25 297 TYR A N 1
ATOM 2454 C CA . TYR A 1 297 ? 17.235 -16.772 -11.467 1.00 91.25 297 TYR A CA 1
ATOM 2455 C C . TYR A 1 297 ? 18.025 -17.952 -12.015 1.00 91.25 297 TYR A C 1
ATOM 2457 O O . TYR A 1 297 ? 18.385 -18.864 -11.261 1.00 91.25 297 TYR A O 1
ATOM 2465 N N . LEU A 1 298 ? 18.282 -17.932 -13.319 1.00 86.44 298 LEU A N 1
ATOM 2466 C CA . LEU A 1 298 ? 19.034 -18.983 -13.987 1.00 86.44 298 LEU A CA 1
ATOM 2467 C C . LEU A 1 298 ? 20.485 -18.986 -13.495 1.00 86.44 298 LEU A C 1
ATOM 2469 O O . LEU A 1 298 ? 21.103 -17.945 -13.286 1.00 86.44 298 LEU A O 1
ATOM 2473 N N . LYS A 1 299 ? 21.028 -20.187 -13.289 1.00 78.31 299 LYS A N 1
ATOM 2474 C CA . LYS A 1 299 ? 22.473 -20.385 -13.152 1.00 78.31 299 LYS A CA 1
ATOM 2475 C C . LYS A 1 299 ? 23.033 -20.687 -14.539 1.00 78.31 299 LYS A C 1
ATOM 2477 O O . LYS A 1 299 ? 22.423 -21.470 -15.265 1.00 78.31 299 LYS A O 1
ATOM 2482 N N . GLN A 1 300 ? 24.197 -20.124 -14.861 1.00 66.56 300 GLN A N 1
ATOM 2483 C CA . GLN A 1 300 ? 24.874 -20.311 -16.154 1.00 66.56 300 GLN A CA 1
ATOM 2484 C C . GLN A 1 300 ? 25.061 -21.799 -16.520 1.00 66.56 300 GLN A C 1
ATOM 2486 O O . GLN A 1 300 ? 24.964 -22.162 -17.687 1.00 66.56 300 GLN A O 1
ATOM 2491 N N . ASP A 1 301 ? 25.201 -22.676 -15.521 1.00 62.72 301 ASP A N 1
ATOM 2492 C CA . ASP A 1 301 ? 25.411 -24.120 -15.706 1.00 62.72 301 ASP A CA 1
ATOM 2493 C C . ASP A 1 301 ? 24.140 -24.926 -16.062 1.00 62.72 301 ASP A C 1
ATOM 2495 O O . ASP A 1 301 ? 24.222 -26.125 -16.324 1.00 62.72 301 ASP A O 1
ATOM 2499 N N . HIS A 1 302 ? 22.948 -24.315 -16.046 1.00 61.59 302 HIS A N 1
ATOM 2500 C CA . HIS A 1 302 ? 21.660 -24.995 -16.282 1.00 61.59 302 HIS A CA 1
ATOM 2501 C C . HIS A 1 302 ? 20.993 -24.619 -17.614 1.00 61.59 302 HIS A C 1
ATOM 2503 O O . HIS A 1 302 ? 19.784 -24.792 -17.777 1.00 61.59 302 HIS A O 1
ATOM 2509 N N . TYR A 1 303 ? 21.770 -24.113 -18.572 1.00 61.09 303 TYR A N 1
ATOM 2510 C CA . TYR A 1 303 ? 21.276 -23.788 -19.906 1.00 61.09 303 TYR A CA 1
ATOM 2511 C C . TYR A 1 303 ? 21.456 -24.973 -20.881 1.00 61.09 303 TYR A C 1
ATOM 2513 O O . TYR A 1 303 ? 22.536 -25.566 -20.902 1.00 61.09 303 TYR A O 1
ATOM 2521 N N . PRO A 1 304 ? 20.458 -25.310 -21.726 1.00 65.81 304 PRO A N 1
ATOM 2522 C CA . PRO A 1 304 ? 19.134 -24.695 -21.845 1.00 65.81 304 PRO A CA 1
ATOM 2523 C C . PRO A 1 304 ? 18.111 -25.266 -20.847 1.00 65.81 304 PRO A C 1
ATOM 2525 O O . PRO A 1 304 ? 18.008 -26.476 -20.649 1.00 65.81 304 PRO A O 1
ATOM 2528 N N . LEU A 1 305 ? 17.308 -24.379 -20.256 1.00 76.31 305 LEU A N 1
ATOM 2529 C CA . LEU A 1 305 ? 16.195 -24.747 -19.384 1.00 76.31 305 LEU A CA 1
ATOM 2530 C C . LEU A 1 305 ? 14.984 -25.164 -20.238 1.00 76.31 305 LEU A C 1
ATOM 2532 O O . LEU A 1 305 ? 14.508 -24.380 -21.059 1.00 76.31 305 LEU A O 1
ATOM 2536 N N . ASP A 1 306 ? 14.457 -26.373 -20.039 1.00 85.50 306 ASP A N 1
ATOM 2537 C CA . ASP A 1 306 ? 13.271 -26.834 -20.770 1.00 85.50 306 ASP A CA 1
ATOM 2538 C C . ASP A 1 306 ? 11.985 -26.240 -20.167 1.00 85.50 306 ASP A C 1
ATOM 2540 O O . ASP A 1 306 ? 11.420 -26.741 -19.189 1.00 85.50 306 ASP A O 1
ATOM 2544 N N . ILE A 1 307 ? 11.520 -25.143 -20.770 1.00 85.25 307 ILE A N 1
ATOM 2545 C CA . ILE A 1 307 ? 10.295 -24.436 -20.377 1.00 85.25 307 ILE A CA 1
ATOM 2546 C C . ILE A 1 307 ? 9.061 -25.340 -20.502 1.00 85.25 307 ILE A C 1
ATOM 2548 O O . ILE A 1 307 ? 8.159 -25.250 -19.668 1.00 85.25 307 ILE A O 1
ATOM 2552 N N . ASN A 1 308 ? 9.014 -26.237 -21.492 1.00 89.38 308 ASN A N 1
ATOM 2553 C CA . ASN A 1 308 ? 7.873 -27.136 -21.661 1.00 89.38 308 ASN A CA 1
ATOM 2554 C C . ASN A 1 308 ? 7.796 -28.129 -20.502 1.00 89.38 308 ASN A C 1
ATOM 2556 O O . ASN A 1 308 ? 6.704 -28.381 -19.999 1.00 89.38 308 ASN A O 1
ATOM 2560 N N . ASN A 1 309 ? 8.937 -28.621 -20.014 1.00 90.56 309 ASN A N 1
ATOM 2561 C CA . ASN A 1 309 ? 8.967 -29.459 -18.813 1.00 90.56 309 ASN A CA 1
ATOM 2562 C C . ASN A 1 309 ? 8.467 -28.710 -17.576 1.00 90.56 309 ASN A C 1
ATOM 2564 O O . ASN A 1 309 ? 7.716 -29.279 -16.785 1.00 90.56 309 ASN A O 1
ATOM 2568 N N . ILE A 1 310 ? 8.818 -27.428 -17.427 1.00 90.31 310 ILE A N 1
ATOM 2569 C CA . ILE A 1 310 ? 8.278 -26.598 -16.344 1.00 90.31 310 ILE A CA 1
ATOM 2570 C C . ILE A 1 310 ? 6.763 -26.513 -16.479 1.00 90.31 310 ILE A C 1
ATOM 2572 O O . ILE A 1 310 ? 6.067 -26.917 -15.557 1.00 90.31 310 ILE A O 1
ATOM 2576 N N . ILE A 1 311 ? 6.233 -26.081 -17.624 1.00 89.75 311 ILE A N 1
ATOM 2577 C CA . ILE A 1 311 ? 4.781 -25.958 -17.838 1.00 89.75 311 ILE A CA 1
ATOM 2578 C C . ILE A 1 311 ? 4.064 -27.287 -17.564 1.00 89.75 311 ILE A C 1
ATOM 2580 O O . ILE A 1 311 ? 3.054 -27.307 -16.862 1.00 89.75 311 ILE A O 1
ATOM 2584 N N . ASN A 1 312 ? 4.612 -28.396 -18.064 1.00 92.81 312 ASN A N 1
ATOM 2585 C CA . ASN A 1 312 ? 4.050 -29.730 -17.873 1.00 92.81 312 ASN A CA 1
ATOM 2586 C C . ASN A 1 312 ? 4.048 -30.157 -16.400 1.00 92.81 312 ASN A C 1
ATOM 2588 O O . ASN A 1 312 ? 3.094 -30.790 -15.962 1.00 92.81 312 ASN A O 1
ATOM 2592 N N . SER A 1 313 ? 5.039 -29.743 -15.606 1.00 95.00 313 SER A N 1
ATOM 2593 C CA . SER A 1 313 ? 5.055 -30.031 -14.165 1.00 95.00 313 SER A CA 1
ATOM 2594 C C . SER A 1 313 ? 3.945 -29.311 -13.375 1.00 95.00 313 SER A C 1
ATOM 2596 O O . SER A 1 313 ? 3.661 -29.673 -12.237 1.00 95.00 313 SER A O 1
ATOM 2598 N N . TRP A 1 314 ? 3.287 -28.303 -13.964 1.00 94.56 314 TRP A N 1
ATOM 2599 C CA . TRP A 1 314 ? 2.201 -27.531 -13.345 1.00 94.56 314 TRP A CA 1
ATOM 2600 C C . TRP A 1 314 ? 0.800 -27.928 -13.837 1.00 94.56 314 TRP A C 1
ATOM 2602 O O . TRP A 1 314 ? -0.150 -27.179 -13.635 1.00 94.56 314 TRP A O 1
ATOM 2612 N N . GLN A 1 315 ? 0.617 -29.106 -14.445 1.00 89.75 315 GLN A N 1
ATOM 2613 C CA . GLN A 1 315 ? -0.677 -29.535 -15.012 1.00 89.75 315 GLN A CA 1
ATOM 2614 C C . GLN A 1 315 ? -1.879 -29.417 -14.051 1.00 89.75 315 GLN A C 1
ATOM 2616 O O . GLN A 1 315 ? -2.995 -29.152 -14.498 1.00 89.75 315 GLN A O 1
ATOM 2621 N N . SER A 1 316 ? -1.663 -29.564 -12.741 1.00 87.81 316 SER A N 1
ATOM 2622 C CA . SER A 1 316 ? -2.716 -29.483 -11.720 1.00 87.81 316 SER A CA 1
ATOM 2623 C C . SER A 1 316 ? -3.238 -28.067 -11.453 1.00 87.81 316 SER A C 1
ATOM 2625 O O . SER A 1 316 ? -4.364 -27.917 -10.978 1.00 87.81 316 SER A O 1
ATOM 2627 N N . ILE A 1 317 ? -2.438 -27.022 -11.706 1.00 90.12 317 ILE A N 1
ATOM 2628 C CA . ILE A 1 317 ? -2.803 -25.629 -11.412 1.00 90.12 317 ILE A CA 1
ATOM 2629 C C . ILE A 1 317 ? -2.387 -24.732 -12.578 1.00 90.12 317 ILE A C 1
ATOM 2631 O O . ILE A 1 317 ? -1.209 -24.681 -12.921 1.00 90.12 317 ILE A O 1
ATOM 2635 N N . PRO A 1 318 ? -3.311 -23.947 -13.157 1.00 90.06 318 PRO A N 1
ATOM 2636 C CA . PRO A 1 318 ? -2.972 -23.069 -14.263 1.00 90.06 318 PRO A CA 1
ATOM 2637 C C . PRO A 1 318 ? -1.965 -21.997 -13.823 1.00 90.06 318 PRO A C 1
ATOM 2639 O O . PRO A 1 318 ? -2.180 -21.286 -12.838 1.00 90.06 318 PRO A O 1
ATOM 2642 N N . ILE A 1 319 ? -0.884 -21.858 -14.591 1.00 92.50 319 ILE A N 1
ATOM 2643 C CA . ILE A 1 319 ? 0.172 -20.866 -14.368 1.00 92.50 319 ILE A CA 1
ATOM 2644 C C . ILE A 1 319 ? 0.302 -19.889 -15.539 1.00 92.50 319 ILE A C 1
ATOM 2646 O O . ILE A 1 319 ? -0.077 -20.169 -16.681 1.00 92.50 319 ILE A O 1
ATOM 2650 N N . VAL A 1 320 ? 0.889 -18.735 -15.247 1.00 91.50 320 VAL A N 1
ATOM 2651 C CA . VAL A 1 320 ? 1.467 -17.816 -16.228 1.00 91.50 320 VAL A CA 1
ATOM 2652 C C . VAL A 1 320 ? 2.947 -17.702 -15.936 1.00 91.50 320 VAL A C 1
ATOM 2654 O O . VAL A 1 320 ? 3.351 -17.671 -14.775 1.00 91.50 320 VAL A O 1
ATOM 2657 N N . TYR A 1 321 ? 3.745 -17.616 -16.992 1.00 90.94 321 TYR A N 1
ATOM 2658 C CA . TYR A 1 321 ? 5.157 -17.324 -16.873 1.00 90.94 321 TYR A CA 1
ATOM 2659 C C . TYR A 1 321 ? 5.578 -16.263 -17.888 1.00 90.94 321 TYR A C 1
ATOM 2661 O O . TYR A 1 321 ? 4.918 -16.058 -18.909 1.00 90.94 321 TYR A O 1
ATOM 2669 N N . SER A 1 322 ? 6.687 -15.604 -17.584 1.00 91.44 322 SER A N 1
ATOM 2670 C CA . SER A 1 322 ? 7.435 -14.734 -18.477 1.00 91.44 322 SER A CA 1
ATOM 2671 C C . SER A 1 322 ? 8.921 -15.030 -18.308 1.00 91.44 322 SER A C 1
ATOM 2673 O O . SER A 1 322 ? 9.383 -15.275 -17.193 1.00 91.44 322 SER A O 1
ATOM 2675 N N . PHE A 1 323 ? 9.660 -15.030 -19.410 1.00 90.19 323 PHE A N 1
ATOM 2676 C CA . PHE A 1 323 ? 11.092 -15.296 -19.441 1.00 90.19 323 PHE A CA 1
ATOM 2677 C C . PHE A 1 323 ? 11.816 -14.108 -20.067 1.00 90.19 323 PHE A C 1
ATOM 2679 O O . PHE A 1 323 ? 11.348 -13.555 -21.060 1.00 90.19 323 PHE A O 1
ATOM 2686 N N . SER A 1 324 ? 12.948 -13.716 -19.489 1.00 88.19 324 SER A N 1
ATOM 2687 C CA . SER A 1 324 ? 13.828 -12.681 -20.025 1.00 88.19 324 SER A CA 1
ATOM 2688 C C . SER A 1 324 ? 15.229 -13.253 -20.188 1.00 88.19 324 SER A C 1
ATOM 2690 O O . SER A 1 324 ? 15.867 -13.612 -19.198 1.00 88.19 324 SER A O 1
ATOM 2692 N N . GLU A 1 325 ? 15.700 -13.316 -21.435 1.00 83.12 325 GLU A N 1
ATOM 2693 C CA . GLU A 1 325 ? 17.075 -13.712 -21.761 1.00 83.12 325 GLU A CA 1
ATOM 2694 C C . GLU A 1 325 ? 18.086 -12.693 -21.230 1.00 83.12 325 GLU A C 1
ATOM 2696 O O . GLU A 1 325 ? 19.123 -13.077 -20.709 1.00 83.12 325 GLU A O 1
ATOM 2701 N N . ILE A 1 326 ? 17.746 -11.401 -21.289 1.00 82.94 326 ILE A N 1
ATOM 2702 C CA . ILE A 1 326 ? 18.617 -10.301 -20.848 1.00 82.94 326 ILE A CA 1
ATOM 2703 C C . ILE A 1 326 ? 18.858 -10.363 -19.337 1.00 82.94 326 ILE A C 1
ATOM 2705 O O . ILE A 1 326 ? 19.974 -10.149 -18.874 1.00 82.94 326 ILE A O 1
ATOM 2709 N N . ASP A 1 327 ? 17.805 -10.636 -18.564 1.00 81.19 327 ASP A N 1
ATOM 2710 C CA . ASP A 1 327 ? 17.897 -10.697 -17.102 1.00 81.19 327 ASP A CA 1
ATOM 2711 C C . ASP A 1 327 ? 18.248 -12.090 -16.571 1.00 81.19 327 ASP A C 1
ATOM 2713 O O . ASP A 1 327 ? 18.429 -12.230 -15.359 1.00 81.19 327 ASP A O 1
ATOM 2717 N N . GLU A 1 328 ? 18.288 -13.104 -17.443 1.00 87.88 328 GLU A N 1
ATOM 2718 C CA . GLU A 1 328 ? 18.425 -14.521 -17.091 1.00 87.88 328 GLU A CA 1
ATOM 2719 C C . GLU A 1 328 ? 17.428 -14.939 -15.993 1.00 87.88 328 GLU A C 1
ATOM 2721 O O . GLU A 1 328 ? 17.766 -15.582 -14.992 1.00 87.88 328 GLU A O 1
ATOM 2726 N N . ARG A 1 329 ? 16.159 -14.543 -16.160 1.00 90.31 329 ARG A N 1
ATOM 2727 C CA . ARG A 1 329 ? 15.107 -14.752 -15.153 1.00 90.31 329 ARG A CA 1
ATOM 2728 C C . ARG A 1 329 ? 13.820 -15.293 -15.733 1.00 90.31 329 ARG A C 1
ATOM 2730 O O . ARG A 1 329 ? 13.414 -14.934 -16.836 1.00 90.31 329 ARG A O 1
ATOM 2737 N N . ILE A 1 330 ? 13.130 -16.079 -14.915 1.00 92.06 330 ILE A N 1
ATOM 2738 C CA . ILE A 1 330 ? 11.754 -16.506 -15.138 1.00 92.06 330 ILE A CA 1
ATOM 2739 C C . ILE A 1 330 ? 10.891 -15.942 -14.020 1.00 92.06 330 ILE A C 1
ATOM 2741 O O . ILE A 1 330 ? 11.167 -16.143 -12.841 1.00 92.06 330 ILE A O 1
ATOM 2745 N N . PHE A 1 331 ? 9.816 -15.267 -14.393 1.00 93.94 331 PHE A N 1
ATOM 2746 C CA . PHE A 1 331 ? 8.722 -14.958 -13.490 1.00 93.94 331 PHE A CA 1
ATOM 2747 C C . PHE A 1 331 ? 7.602 -15.958 -13.730 1.00 93.94 331 PHE A C 1
ATOM 2749 O O . PHE A 1 331 ? 7.175 -16.110 -14.869 1.00 93.94 331 PHE A O 1
ATOM 2756 N N . LEU A 1 332 ? 7.120 -16.629 -12.690 1.00 94.31 332 LEU A N 1
ATOM 2757 C CA . LEU A 1 332 ? 6.026 -17.595 -12.777 1.00 94.31 332 LEU A CA 1
ATOM 2758 C C . LEU A 1 332 ? 5.034 -17.341 -11.649 1.00 94.31 332 LEU A C 1
ATOM 2760 O O . LEU A 1 332 ? 5.433 -17.094 -10.514 1.00 94.31 332 LEU A O 1
ATOM 2764 N N . HIS A 1 333 ? 3.739 -17.420 -11.939 1.00 94.81 333 HIS A N 1
ATOM 2765 C CA . HIS A 1 333 ? 2.713 -17.372 -10.906 1.00 94.81 333 HIS A CA 1
ATOM 2766 C C . HIS A 1 333 ? 1.480 -18.209 -11.259 1.00 94.81 333 HIS A C 1
ATOM 2768 O O . HIS A 1 333 ? 1.185 -18.454 -12.428 1.00 94.81 333 HIS A O 1
ATOM 2774 N N . THR A 1 334 ? 0.724 -18.617 -10.243 1.00 94.06 334 THR A N 1
ATOM 2775 C CA . THR A 1 334 ? -0.549 -19.339 -10.405 1.00 94.06 334 THR A CA 1
ATOM 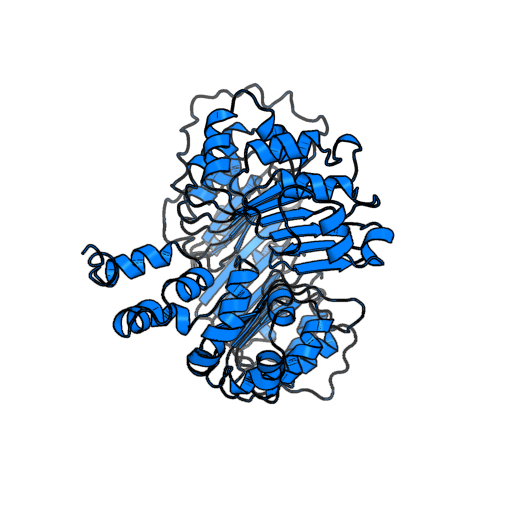2776 C C . THR A 1 334 ? -1.698 -18.401 -10.762 1.00 94.06 334 THR A C 1
ATOM 2778 O O . THR A 1 334 ? -1.649 -17.196 -10.493 1.00 94.06 334 THR A O 1
ATOM 2781 N N . LEU A 1 335 ? -2.768 -18.962 -11.323 1.00 89.25 335 LEU A N 1
ATOM 2782 C CA . LEU A 1 335 ? -3.987 -18.245 -11.676 1.00 89.25 335 LEU A CA 1
ATOM 2783 C C . LEU A 1 335 ? -5.189 -18.653 -10.810 1.00 89.25 335 LEU A C 1
ATOM 2785 O O . LEU A 1 335 ? -5.367 -19.841 -10.542 1.00 89.25 335 LEU A O 1
ATOM 2789 N N . PRO A 1 336 ? -6.068 -17.697 -10.446 1.00 89.44 336 PRO A N 1
ATOM 2790 C CA . PRO A 1 336 ? -5.924 -16.249 -10.647 1.00 89.44 336 PRO A CA 1
ATOM 2791 C C . PRO A 1 336 ? -4.820 -15.653 -9.758 1.00 89.44 336 PRO A C 1
ATOM 2793 O O . PRO A 1 336 ? -4.483 -16.215 -8.715 1.00 89.44 336 PRO A O 1
ATOM 2796 N N . TYR A 1 337 ? -4.285 -14.492 -10.145 1.00 89.25 337 TYR A N 1
ATOM 2797 C CA . TYR A 1 337 ? -3.309 -13.778 -9.325 1.00 89.25 337 TYR A CA 1
ATOM 2798 C C . TYR A 1 337 ? -3.954 -13.355 -8.000 1.00 89.25 337 TYR A C 1
ATOM 2800 O O . TYR A 1 337 ? -4.998 -12.695 -7.975 1.00 89.25 337 TYR A O 1
ATOM 2808 N N . SER A 1 338 ? -3.374 -13.789 -6.882 1.00 86.88 338 SER A N 1
ATOM 2809 C CA . SER A 1 338 ? -4.013 -13.672 -5.569 1.00 86.88 338 SER A CA 1
ATOM 2810 C C . SER A 1 338 ? -3.678 -12.388 -4.8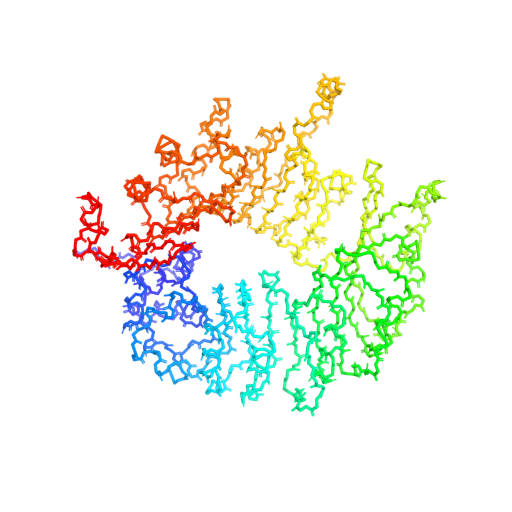21 1.00 86.88 338 SER A C 1
ATOM 2812 O O . SER A 1 338 ? -4.449 -12.009 -3.937 1.00 86.88 338 SER A O 1
ATOM 2814 N N . SER A 1 339 ? -2.546 -11.766 -5.151 1.00 87.69 339 SER A N 1
ATOM 2815 C CA . SER A 1 339 ? -2.006 -10.602 -4.453 1.00 87.69 339 SER A CA 1
ATOM 2816 C C . SER A 1 339 ? -2.625 -9.303 -4.972 1.00 87.69 339 SER A C 1
ATOM 2818 O O . SER A 1 339 ? -2.927 -9.165 -6.160 1.00 87.69 339 SER A O 1
ATOM 2820 N N . SER A 1 340 ? -2.805 -8.336 -4.071 1.00 87.50 340 SER A N 1
ATOM 2821 C CA . SER A 1 340 ? -3.153 -6.957 -4.431 1.00 87.50 340 SER A CA 1
ATOM 2822 C C . SER A 1 340 ? -1.990 -6.207 -5.070 1.00 87.50 340 SER A C 1
ATOM 2824 O O . SER A 1 340 ? -2.199 -5.242 -5.802 1.00 87.50 340 SER A O 1
ATOM 2826 N N . ARG A 1 341 ? -0.771 -6.675 -4.819 1.00 87.88 341 ARG A N 1
ATOM 2827 C CA . ARG A 1 341 ? 0.471 -6.071 -5.269 1.00 87.88 341 ARG A CA 1
ATOM 2828 C C . ARG A 1 341 ? 1.149 -6.951 -6.281 1.00 87.88 341 ARG A C 1
ATOM 2830 O O . ARG A 1 341 ? 1.411 -8.114 -5.986 1.00 87.88 341 ARG A O 1
ATOM 2837 N N . PHE A 1 342 ? 1.487 -6.371 -7.418 1.00 91.31 342 PHE A N 1
ATOM 2838 C CA . PHE A 1 342 ? 2.224 -7.029 -8.473 1.00 91.31 342 PHE A CA 1
ATOM 2839 C C . PHE A 1 342 ? 3.547 -6.296 -8.684 1.00 91.31 342 PHE A C 1
ATOM 2841 O O . PHE A 1 342 ? 3.565 -5.166 -9.159 1.00 91.31 342 PHE A O 1
ATOM 2848 N N . ILE A 1 343 ? 4.656 -6.943 -8.322 1.00 90.88 343 ILE A N 1
ATOM 2849 C CA . ILE A 1 343 ? 6.010 -6.422 -8.528 1.00 90.88 343 ILE A CA 1
ATOM 2850 C C . ILE A 1 343 ? 6.687 -7.215 -9.647 1.00 90.88 343 ILE A C 1
ATOM 2852 O O . ILE A 1 343 ? 6.785 -8.440 -9.565 1.00 90.88 343 ILE A O 1
ATOM 2856 N N . ILE A 1 344 ? 7.155 -6.532 -10.693 1.00 91.44 344 ILE A N 1
ATOM 2857 C CA . ILE A 1 344 ? 7.766 -7.166 -11.868 1.00 91.44 344 ILE A CA 1
ATOM 2858 C C . ILE A 1 344 ? 8.862 -6.280 -12.476 1.00 91.44 344 ILE A C 1
ATOM 2860 O O . ILE A 1 344 ? 8.803 -5.057 -12.397 1.00 91.44 344 ILE A O 1
ATOM 2864 N N . ARG A 1 345 ? 9.883 -6.884 -13.092 1.00 90.06 345 ARG A N 1
ATOM 2865 C CA . ARG A 1 345 ? 10.858 -6.130 -13.900 1.00 90.06 345 ARG A CA 1
ATOM 2866 C C . ARG A 1 345 ? 10.289 -5.783 -15.263 1.00 90.06 345 ARG A C 1
ATOM 2868 O O . ARG A 1 345 ? 9.558 -6.595 -15.826 1.00 90.06 345 ARG A O 1
ATOM 2875 N N . SER A 1 346 ? 10.697 -4.655 -15.842 1.00 89.38 346 SER A N 1
ATOM 2876 C CA . SER A 1 346 ? 10.267 -4.286 -17.200 1.00 89.38 346 SER A CA 1
ATOM 2877 C C . SER A 1 346 ? 10.602 -5.363 -18.239 1.00 89.38 346 SER A C 1
ATOM 2879 O O . SER A 1 346 ? 9.744 -5.722 -19.038 1.00 89.38 346 SER A O 1
ATOM 2881 N N . SER A 1 347 ? 11.796 -5.961 -18.172 1.00 89.44 347 SER A N 1
ATOM 2882 C CA . SER A 1 347 ? 12.236 -6.998 -19.119 1.00 89.44 347 SER A CA 1
ATOM 2883 C C . SER A 1 347 ? 11.311 -8.229 -19.133 1.00 89.44 347 SER A C 1
ATOM 2885 O O . SER A 1 347 ? 11.077 -8.832 -20.178 1.00 89.44 347 SER A O 1
ATOM 2887 N N . LEU A 1 348 ? 10.736 -8.573 -17.975 1.00 90.00 348 LEU A N 1
ATOM 2888 C CA . LEU A 1 348 ? 9.783 -9.667 -17.801 1.00 90.00 348 LEU A CA 1
ATOM 2889 C C . LEU A 1 348 ? 8.358 -9.212 -18.134 1.00 90.00 348 LEU A C 1
ATOM 2891 O O . LEU A 1 348 ? 7.578 -9.983 -18.689 1.00 90.00 348 LEU A O 1
ATOM 2895 N N . ALA A 1 349 ? 8.001 -7.965 -17.833 1.00 88.19 349 ALA A N 1
ATOM 2896 C CA . ALA A 1 349 ? 6.705 -7.401 -18.199 1.00 88.19 349 ALA A CA 1
ATOM 2897 C C . ALA A 1 349 ? 6.510 -7.349 -19.725 1.00 88.19 349 ALA A C 1
ATOM 2899 O O . ALA A 1 349 ? 5.410 -7.615 -20.210 1.00 88.19 349 ALA A O 1
ATOM 2900 N N . LYS A 1 350 ? 7.587 -7.105 -20.482 1.00 87.38 350 LYS A N 1
ATOM 2901 C CA . LYS A 1 350 ? 7.569 -7.064 -21.950 1.00 87.38 350 LYS A CA 1
ATOM 2902 C C . LYS A 1 350 ? 7.108 -8.381 -22.567 1.00 87.38 350 LYS A C 1
ATOM 2904 O O . LYS A 1 350 ? 6.336 -8.391 -23.522 1.00 87.38 350 LYS A O 1
ATOM 2909 N N . ASN A 1 351 ? 7.574 -9.490 -22.000 1.00 85.94 351 ASN A N 1
ATOM 2910 C CA . ASN A 1 351 ? 7.354 -10.839 -22.525 1.00 85.94 351 ASN A CA 1
ATOM 2911 C C . ASN A 1 351 ? 6.113 -11.510 -21.922 1.00 85.94 351 ASN A C 1
ATOM 2913 O O . ASN A 1 351 ? 5.903 -12.715 -22.062 1.00 85.94 351 ASN A O 1
ATOM 2917 N N . PHE A 1 352 ? 5.288 -10.736 -21.221 1.00 84.50 352 PHE A N 1
ATOM 2918 C CA . PHE A 1 352 ? 4.134 -11.256 -20.523 1.00 84.50 352 PHE A CA 1
ATOM 2919 C C . PHE A 1 352 ? 3.026 -11.644 -21.516 1.00 84.50 352 PHE A C 1
ATOM 2921 O O . PHE A 1 352 ? 2.653 -10.835 -22.370 1.00 84.50 352 PHE A O 1
ATOM 2928 N N . PRO A 1 353 ? 2.463 -12.863 -21.437 1.00 80.38 353 PRO A N 1
ATOM 2929 C CA . PRO A 1 353 ? 1.531 -13.333 -22.451 1.00 80.38 353 PRO A CA 1
ATOM 2930 C C . PRO A 1 353 ? 0.217 -12.550 -22.383 1.00 80.38 353 PRO A C 1
ATOM 2932 O O . PRO A 1 353 ? -0.435 -12.478 -21.340 1.00 80.38 353 PRO A O 1
ATOM 2935 N N . ILE A 1 354 ? -0.206 -11.989 -23.514 1.00 73.19 354 ILE A N 1
ATOM 2936 C CA . ILE A 1 354 ? -1.451 -11.224 -23.624 1.00 73.19 354 ILE A CA 1
ATOM 2937 C C . ILE A 1 354 ? -2.587 -12.207 -23.884 1.00 73.19 354 ILE A C 1
ATOM 2939 O O . ILE A 1 354 ? -2.948 -12.489 -25.022 1.00 73.19 354 ILE A O 1
ATOM 2943 N N . LYS A 1 355 ? -3.139 -12.779 -22.811 1.00 68.56 355 LYS A N 1
ATOM 2944 C CA . LYS A 1 355 ? -4.222 -13.773 -22.916 1.00 68.56 355 LYS A CA 1
ATOM 2945 C C . LYS A 1 355 ? -5.632 -13.163 -22.869 1.00 68.56 355 LYS A C 1
ATOM 2947 O O . LYS A 1 355 ? -6.603 -13.906 -22.892 1.00 68.56 355 LYS A O 1
ATOM 2952 N N . HIS A 1 356 ? -5.768 -11.831 -22.807 1.00 60.91 356 HIS A N 1
ATOM 2953 C CA . HIS A 1 356 ? -7.045 -11.088 -22.730 1.00 60.91 356 HIS A CA 1
ATOM 2954 C C . HIS A 1 356 ? -8.074 -11.635 -21.712 1.00 60.91 356 HIS A C 1
ATOM 2956 O O . HIS A 1 356 ? -9.276 -11.408 -21.847 1.00 60.91 356 HIS A O 1
ATOM 2962 N N . MET A 1 357 ? -7.635 -12.323 -20.655 1.00 64.81 357 MET A N 1
ATOM 2963 C CA . MET A 1 357 ? -8.534 -12.848 -19.627 1.00 64.81 357 MET A CA 1
ATOM 2964 C C . MET A 1 357 ? -8.648 -11.849 -18.476 1.00 64.81 357 MET A C 1
ATOM 2966 O O . MET A 1 357 ? -7.874 -11.863 -17.521 1.00 64.81 357 MET A O 1
ATOM 2970 N N . TYR A 1 358 ? -9.656 -10.982 -18.553 1.00 63.72 358 TYR A N 1
ATOM 2971 C CA . TYR A 1 358 ? -9.863 -9.858 -17.627 1.00 63.72 358 TYR A CA 1
ATOM 2972 C C . TYR A 1 358 ? -10.002 -10.233 -16.142 1.00 63.72 358 TYR A C 1
ATOM 2974 O O . TYR A 1 358 ? -9.901 -9.361 -15.283 1.00 63.72 358 TYR A O 1
ATOM 2982 N N . GLN A 1 359 ? -10.242 -11.506 -15.825 1.00 73.06 359 GLN A N 1
ATOM 2983 C CA . GLN A 1 359 ? -10.376 -11.995 -14.451 1.00 73.06 359 GLN A CA 1
ATOM 2984 C C . GLN A 1 359 ? -9.037 -12.409 -13.816 1.00 73.06 359 GLN A C 1
ATOM 2986 O O . GLN A 1 359 ? -8.981 -12.583 -12.603 1.00 73.06 359 GLN A O 1
ATOM 2991 N N . MET A 1 360 ? -7.953 -12.544 -14.594 1.00 81.69 360 MET A N 1
ATOM 2992 C CA . MET A 1 360 ? -6.675 -13.072 -14.089 1.00 81.69 360 MET A CA 1
ATOM 2993 C C . MET A 1 360 ? -6.034 -12.186 -13.018 1.00 81.69 360 MET A C 1
ATOM 2995 O O . MET A 1 360 ? -5.508 -12.708 -12.039 1.00 81.69 360 MET A O 1
ATOM 2999 N N . TYR A 1 361 ? -6.108 -10.864 -13.194 1.00 85.56 361 TYR A N 1
ATOM 3000 C CA . TYR A 1 361 ? -5.452 -9.869 -12.337 1.00 85.56 361 TYR A CA 1
ATOM 3001 C C . TYR A 1 361 ? -6.458 -8.947 -11.647 1.00 85.56 361 TYR A C 1
ATOM 3003 O O . TYR A 1 361 ? -6.140 -7.812 -11.306 1.00 85.56 361 TYR A O 1
ATOM 3011 N N . SER A 1 362 ? -7.689 -9.417 -11.421 1.00 83.69 362 SER A N 1
ATOM 3012 C CA . SER A 1 362 ? -8.738 -8.596 -10.804 1.00 83.69 362 SER A CA 1
ATOM 3013 C C . SER A 1 362 ? -8.401 -8.165 -9.372 1.00 83.69 362 SER A C 1
ATOM 3015 O O . SER A 1 362 ? -8.972 -7.201 -8.872 1.00 83.69 362 SER A O 1
ATOM 3017 N N . LYS A 1 363 ? -7.493 -8.867 -8.691 1.00 88.25 363 LYS A N 1
ATOM 3018 C CA . LYS A 1 363 ? -7.041 -8.483 -7.351 1.00 88.25 363 LYS A CA 1
ATOM 3019 C C . LYS A 1 363 ? -5.917 -7.459 -7.361 1.00 88.25 363 LYS A C 1
ATOM 3021 O O . LYS A 1 363 ? -5.815 -6.723 -6.388 1.00 88.25 363 LYS A O 1
ATOM 3026 N N . ALA A 1 364 ? -5.122 -7.390 -8.430 1.00 89.50 364 ALA A N 1
ATOM 3027 C CA . ALA A 1 364 ? -3.985 -6.485 -8.512 1.00 89.50 364 ALA A CA 1
ATOM 3028 C C . ALA A 1 364 ? -4.472 -5.029 -8.565 1.00 89.50 364 ALA A C 1
ATOM 3030 O O . ALA A 1 364 ? -5.038 -4.576 -9.563 1.00 89.50 364 ALA A O 1
ATOM 3031 N N . SER A 1 365 ? -4.258 -4.312 -7.466 1.00 91.00 365 SER A N 1
ATOM 3032 C CA . SER A 1 365 ? -4.545 -2.887 -7.317 1.00 91.00 365 SER A CA 1
ATOM 3033 C C . SER A 1 365 ? -3.284 -2.029 -7.320 1.00 91.00 365 SER A C 1
ATOM 3035 O O . SER A 1 365 ? -3.387 -0.828 -7.548 1.00 91.00 365 SER A O 1
ATOM 3037 N N . GLN A 1 366 ? -2.113 -2.623 -7.094 1.00 92.75 366 GLN A N 1
ATOM 3038 C CA . GLN A 1 366 ? -0.819 -1.942 -7.103 1.00 92.75 366 GLN A CA 1
ATOM 3039 C C . GLN A 1 366 ? 0.116 -2.658 -8.074 1.00 92.75 366 GLN A C 1
ATOM 3041 O O . GLN A 1 366 ? 0.289 -3.875 -7.978 1.00 92.75 366 GLN A O 1
ATOM 3046 N N . LEU A 1 367 ? 0.705 -1.917 -9.012 1.00 94.00 367 LEU A N 1
ATOM 3047 C CA . LEU A 1 367 ? 1.676 -2.435 -9.975 1.00 94.00 367 LEU A CA 1
ATOM 3048 C C . LEU A 1 367 ? 2.997 -1.681 -9.822 1.00 94.00 367 LEU A C 1
ATOM 3050 O O . LEU A 1 367 ? 3.043 -0.470 -9.997 1.00 94.00 367 LEU A O 1
ATOM 3054 N N . HIS A 1 368 ? 4.064 -2.407 -9.505 1.00 93.38 368 HIS A N 1
ATOM 3055 C CA . HIS A 1 368 ? 5.407 -1.864 -9.340 1.00 93.38 368 HIS A CA 1
ATOM 3056 C C . HIS A 1 368 ? 6.293 -2.451 -10.437 1.00 93.38 368 HIS A C 1
ATOM 3058 O O . HIS A 1 368 ? 6.572 -3.655 -10.446 1.00 93.38 368 HIS A O 1
ATOM 3064 N N . VAL A 1 369 ? 6.724 -1.603 -11.369 1.00 91.94 369 VAL A N 1
ATOM 3065 C CA . VAL A 1 369 ? 7.621 -1.977 -12.464 1.00 91.94 369 VAL A CA 1
ATOM 3066 C C . VAL A 1 369 ? 8.991 -1.378 -12.195 1.00 91.94 369 VAL A C 1
ATOM 3068 O O . VAL A 1 369 ? 9.145 -0.160 -12.194 1.00 91.94 369 VAL A O 1
ATOM 3071 N N . TYR A 1 370 ? 9.988 -2.232 -11.975 1.00 89.25 370 TYR A N 1
ATOM 3072 C CA . TYR A 1 370 ? 11.346 -1.795 -11.650 1.00 89.25 370 TYR A CA 1
ATOM 3073 C C . TYR A 1 370 ? 12.358 -2.133 -12.741 1.00 89.25 370 TYR A C 1
ATOM 3075 O O . TYR A 1 370 ? 12.098 -2.949 -13.634 1.00 89.25 370 TYR A O 1
ATOM 3083 N N . THR A 1 371 ? 13.531 -1.497 -12.654 1.00 84.50 371 THR A N 1
ATOM 3084 C CA . THR A 1 371 ? 14.609 -1.571 -13.656 1.00 84.50 371 THR A CA 1
ATOM 3085 C C . THR A 1 371 ? 14.136 -1.205 -15.064 1.00 84.50 371 THR A C 1
ATOM 3087 O O . THR A 1 371 ? 14.534 -1.822 -16.047 1.00 84.50 371 THR A O 1
ATOM 3090 N N . MET A 1 372 ? 13.237 -0.226 -15.154 1.00 82.75 372 MET A N 1
ATOM 3091 C CA . MET A 1 372 ? 12.595 0.140 -16.402 1.00 82.75 372 MET A CA 1
ATOM 3092 C C . MET A 1 372 ? 13.578 0.836 -17.341 1.00 82.75 372 MET A C 1
ATOM 3094 O O . MET A 1 372 ? 14.098 1.909 -17.037 1.00 82.75 372 MET A O 1
ATOM 3098 N N . THR A 1 373 ? 13.775 0.232 -18.509 1.00 73.19 373 THR A N 1
ATOM 3099 C CA . THR A 1 373 ? 14.539 0.806 -19.621 1.00 73.19 373 THR A CA 1
ATOM 3100 C C . THR A 1 373 ? 13.626 1.478 -20.643 1.00 73.19 373 THR A C 1
ATOM 3102 O O . THR A 1 373 ? 14.000 2.509 -21.193 1.00 73.19 373 THR A O 1
ATOM 3105 N N . ASN A 1 374 ? 12.416 0.951 -20.875 1.00 81.69 374 ASN A N 1
ATOM 3106 C CA . ASN A 1 374 ? 11.410 1.519 -21.775 1.00 81.69 374 ASN A CA 1
ATOM 3107 C C . ASN A 1 374 ? 9.992 1.364 -21.192 1.00 81.69 374 ASN A C 1
ATOM 3109 O O . ASN A 1 374 ? 9.609 0.285 -20.745 1.00 81.69 374 ASN A O 1
ATOM 3113 N N . LEU A 1 375 ? 9.194 2.436 -21.232 1.00 83.62 375 LEU A N 1
ATOM 3114 C CA . LEU A 1 375 ? 7.792 2.445 -20.788 1.00 83.62 375 LEU A CA 1
ATOM 3115 C C . LEU A 1 375 ? 6.882 1.524 -21.610 1.00 83.62 375 LEU A C 1
ATOM 3117 O O . LEU A 1 375 ? 5.859 1.074 -21.106 1.00 83.62 375 LEU A O 1
ATOM 3121 N N . LEU A 1 376 ? 7.226 1.210 -22.859 1.00 86.62 376 LEU A N 1
ATOM 3122 C CA . LEU A 1 376 ? 6.439 0.256 -23.646 1.00 86.62 376 LEU A CA 1
ATOM 3123 C C . LEU A 1 376 ? 6.438 -1.151 -23.050 1.00 86.62 376 LEU A C 1
ATOM 3125 O O . LEU A 1 376 ? 5.459 -1.883 -23.194 1.00 86.62 376 LEU A O 1
ATOM 3129 N N . ASP A 1 377 ? 7.511 -1.524 -22.356 1.00 86.12 377 ASP A N 1
ATOM 3130 C CA . ASP A 1 377 ? 7.699 -2.879 -21.844 1.00 86.12 377 ASP A CA 1
ATOM 3131 C C . ASP A 1 377 ? 6.652 -3.250 -20.778 1.00 86.12 377 ASP A C 1
ATOM 3133 O O . ASP A 1 377 ? 6.388 -4.422 -20.539 1.00 86.12 377 ASP A O 1
ATOM 3137 N N . MET A 1 378 ? 5.996 -2.271 -20.151 1.00 87.69 378 MET A N 1
ATOM 3138 C CA . MET A 1 378 ? 4.940 -2.504 -19.154 1.00 87.69 378 MET A CA 1
ATOM 3139 C C . MET A 1 378 ? 3.526 -2.555 -19.742 1.00 87.69 378 MET A C 1
ATOM 3141 O O . MET A 1 378 ? 2.596 -2.994 -19.064 1.00 87.69 378 MET A O 1
ATOM 3145 N N . PHE A 1 379 ? 3.316 -2.142 -20.992 1.00 87.12 379 PHE A N 1
ATOM 3146 C CA . PHE A 1 379 ? 1.970 -2.099 -21.574 1.00 87.12 379 PHE A CA 1
ATOM 3147 C C . PHE A 1 379 ? 1.283 -3.477 -21.630 1.00 87.12 379 PHE A C 1
ATOM 3149 O O . PHE A 1 379 ? 0.090 -3.535 -21.307 1.00 87.12 379 PHE A O 1
ATOM 3156 N N . PRO A 1 380 ? 1.983 -4.599 -21.917 1.00 86.50 380 PRO A N 1
ATOM 3157 C CA . PRO A 1 380 ? 1.378 -5.930 -21.883 1.00 86.50 380 PRO A CA 1
ATOM 3158 C C . PRO A 1 380 ? 0.773 -6.302 -20.527 1.00 86.50 380 PRO A C 1
ATOM 3160 O O . PRO A 1 380 ? -0.264 -6.969 -20.488 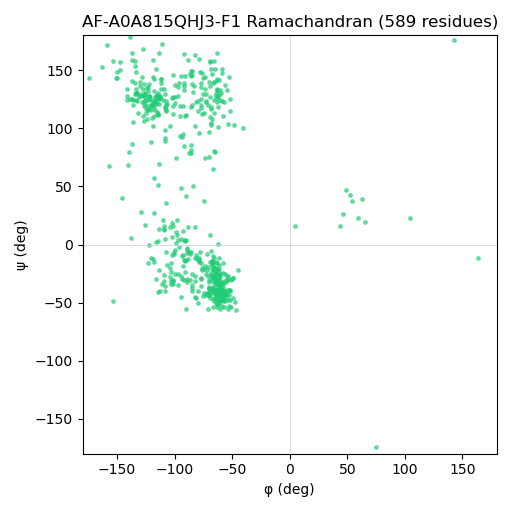1.00 86.50 380 PRO A O 1
ATOM 3163 N N . ILE A 1 381 ? 1.386 -5.871 -19.416 1.00 87.56 381 ILE A N 1
ATOM 3164 C CA . ILE A 1 381 ? 0.886 -6.181 -18.072 1.00 87.56 381 ILE A CA 1
ATOM 3165 C C . ILE A 1 381 ? -0.194 -5.197 -17.615 1.00 87.56 381 ILE A C 1
ATOM 3167 O O . ILE A 1 381 ? -1.231 -5.615 -17.098 1.00 87.56 381 ILE A O 1
ATOM 3171 N N . ILE A 1 382 ? -0.032 -3.904 -17.901 1.00 87.56 382 ILE A N 1
ATOM 3172 C CA . ILE A 1 382 ? -1.060 -2.885 -17.633 1.00 87.56 382 ILE A CA 1
ATOM 3173 C C . ILE A 1 382 ? -2.358 -3.219 -18.368 1.00 87.56 382 ILE A C 1
ATOM 3175 O O . ILE A 1 382 ? -3.444 -3.110 -17.798 1.00 87.56 382 ILE A O 1
ATOM 3179 N N . GLY A 1 383 ? -2.235 -3.711 -19.606 1.00 82.88 383 GLY A N 1
ATOM 3180 C CA . GLY A 1 383 ? -3.330 -4.208 -20.435 1.00 82.88 383 GLY A CA 1
ATOM 3181 C C . GLY A 1 383 ? -4.261 -5.200 -19.727 1.00 82.88 383 GLY A C 1
ATOM 3182 O O . GLY A 1 383 ? -5.451 -5.290 -20.044 1.00 82.88 383 GLY A O 1
ATOM 3183 N N . GLN A 1 384 ? -3.726 -5.944 -18.758 1.00 84.50 384 GLN A N 1
ATOM 3184 C CA . GLN A 1 384 ? -4.400 -7.052 -18.084 1.00 84.50 384 GLN A CA 1
ATOM 3185 C C . GLN A 1 384 ? -4.892 -6.683 -16.676 1.00 84.50 384 GLN A C 1
ATOM 3187 O O . GLN A 1 384 ? -5.831 -7.298 -16.165 1.00 84.50 384 GLN A O 1
ATOM 3192 N N . CYS A 1 385 ? -4.330 -5.639 -16.071 1.00 86.88 385 CYS A N 1
ATOM 3193 C CA . CYS A 1 385 ? -4.602 -5.227 -14.698 1.00 86.88 385 CYS A CA 1
ATOM 3194 C C . CYS A 1 385 ? -5.617 -4.064 -14.639 1.00 86.88 385 CYS A C 1
ATOM 3196 O O . CYS A 1 385 ? -5.288 -2.917 -14.349 1.00 86.88 385 CYS A O 1
ATOM 3198 N N . ARG A 1 386 ? -6.904 -4.354 -14.876 1.00 81.06 386 ARG A N 1
ATOM 3199 C CA . ARG A 1 386 ? -7.988 -3.339 -14.931 1.00 81.06 386 ARG A CA 1
ATOM 3200 C C . ARG A 1 386 ? -8.292 -2.612 -13.614 1.00 81.06 386 ARG A C 1
ATOM 3202 O O . ARG A 1 386 ? -9.113 -1.692 -13.595 1.00 81.06 386 ARG A O 1
ATOM 3209 N N . HIS A 1 387 ? -7.756 -3.083 -12.495 1.00 88.00 387 HIS A N 1
ATOM 3210 C CA . HIS A 1 387 ? -8.075 -2.566 -11.162 1.00 88.00 387 HIS A CA 1
ATOM 3211 C C . HIS A 1 387 ? -6.900 -1.865 -10.487 1.00 88.00 387 HIS A C 1
ATOM 3213 O O . HIS A 1 387 ? -7.007 -1.543 -9.305 1.00 88.00 387 HIS A O 1
ATOM 3219 N N . ILE A 1 388 ? -5.846 -1.558 -11.253 1.00 91.06 388 ILE A N 1
ATOM 3220 C CA . ILE A 1 388 ? -4.729 -0.744 -10.781 1.00 91.06 388 ILE A CA 1
ATOM 3221 C C . ILE A 1 388 ? -5.256 0.610 -10.306 1.00 91.06 388 ILE A C 1
ATOM 3223 O O . ILE A 1 388 ? -5.898 1.342 -11.059 1.00 91.06 388 ILE A O 1
ATOM 3227 N N . ARG A 1 389 ? -4.960 0.904 -9.043 1.00 92.69 389 ARG A N 1
ATOM 3228 C CA . ARG A 1 389 ? -5.128 2.197 -8.382 1.00 92.69 389 ARG A CA 1
ATOM 3229 C C . ARG A 1 389 ? -3.809 2.928 -8.213 1.00 92.69 389 ARG A C 1
ATOM 3231 O O . ARG A 1 389 ? -3.801 4.154 -8.227 1.00 92.69 389 ARG A O 1
ATOM 3238 N N . GLU A 1 390 ? -2.718 2.180 -8.111 1.00 94.56 390 GLU A N 1
ATOM 3239 C CA . GLU A 1 390 ? -1.379 2.714 -7.916 1.00 94.56 390 GLU A CA 1
ATOM 3240 C C . GLU A 1 390 ? -0.386 2.059 -8.871 1.00 94.56 390 GLU A C 1
ATOM 3242 O O . GLU A 1 390 ? -0.333 0.831 -8.996 1.00 94.56 390 GLU A O 1
ATOM 3247 N N . LEU A 1 391 ? 0.391 2.898 -9.546 1.00 95.25 391 LEU A N 1
ATOM 3248 C CA . LEU A 1 391 ? 1.427 2.487 -10.477 1.00 95.25 391 LEU A CA 1
ATOM 3249 C C . LEU A 1 391 ? 2.751 3.128 -10.072 1.00 95.25 391 LEU A C 1
ATOM 3251 O O . LEU A 1 391 ? 2.859 4.350 -10.068 1.00 95.25 391 LEU A O 1
ATOM 3255 N N . THR A 1 392 ? 3.752 2.301 -9.792 1.00 94.62 392 THR A N 1
ATOM 3256 C CA . THR A 1 392 ? 5.097 2.742 -9.409 1.00 94.62 392 THR A CA 1
ATOM 3257 C C . THR A 1 392 ? 6.094 2.308 -10.470 1.00 94.62 392 THR A C 1
ATOM 3259 O O . THR A 1 392 ? 6.206 1.120 -10.778 1.00 94.62 392 THR A O 1
ATOM 3262 N N . LEU A 1 393 ? 6.803 3.276 -11.044 1.00 93.31 393 LEU A N 1
ATOM 3263 C CA . LEU A 1 393 ? 7.739 3.104 -12.148 1.00 93.31 393 LEU A CA 1
ATOM 3264 C C . LEU A 1 393 ? 9.135 3.490 -11.681 1.00 93.31 393 LEU A C 1
ATOM 3266 O O . LEU A 1 393 ? 9.366 4.655 -11.375 1.00 93.31 393 LEU A O 1
ATOM 3270 N N . LEU A 1 394 ? 10.058 2.530 -11.654 1.00 90.81 394 LEU A N 1
ATOM 3271 C CA . LEU A 1 394 ? 11.457 2.780 -11.317 1.00 90.81 394 LEU A CA 1
ATOM 3272 C C . LEU A 1 394 ? 12.311 2.661 -12.576 1.00 90.81 394 LEU A C 1
ATOM 3274 O O . LEU A 1 394 ? 12.661 1.553 -13.000 1.00 90.81 394 LEU A O 1
ATOM 3278 N N . ALA A 1 395 ? 12.624 3.806 -13.179 1.00 86.69 395 ALA A N 1
ATOM 3279 C CA . ALA A 1 395 ? 13.538 3.932 -14.302 1.00 86.69 395 ALA A CA 1
ATOM 3280 C C . ALA A 1 395 ? 14.994 3.846 -13.829 1.00 86.69 395 ALA A C 1
ATOM 3282 O O . ALA A 1 395 ? 15.375 4.395 -12.796 1.00 86.69 395 ALA A O 1
ATOM 3283 N N . THR A 1 396 ? 15.837 3.149 -14.589 1.00 79.00 396 THR A N 1
ATOM 3284 C CA . THR A 1 396 ? 17.272 3.109 -14.288 1.00 79.00 396 THR A CA 1
ATOM 3285 C C . THR A 1 396 ? 17.937 4.405 -14.738 1.00 79.00 396 THR A C 1
ATOM 3287 O O . THR A 1 396 ? 17.981 4.678 -15.934 1.00 79.00 396 THR A O 1
ATOM 3290 N N . ASN A 1 397 ? 18.550 5.142 -13.810 1.00 63.69 397 ASN A N 1
ATOM 3291 C CA . ASN A 1 397 ? 19.317 6.364 -14.099 1.00 63.69 397 ASN A CA 1
ATOM 3292 C C . ASN A 1 397 ? 20.641 6.118 -14.853 1.00 63.69 397 ASN A C 1
ATOM 3294 O O . ASN A 1 397 ? 21.434 7.042 -15.017 1.00 63.69 397 ASN A O 1
ATOM 3298 N N . ASN A 1 398 ? 20.901 4.891 -15.317 1.00 51.88 398 ASN A N 1
ATOM 3299 C CA . ASN A 1 398 ? 22.113 4.544 -16.051 1.00 51.88 398 ASN A CA 1
ATOM 3300 C C . ASN A 1 398 ? 22.067 5.119 -17.476 1.00 51.88 398 ASN A C 1
ATOM 3302 O O . ASN A 1 398 ? 21.934 4.391 -18.454 1.00 51.88 398 ASN A O 1
ATOM 3306 N N . GLN A 1 399 ? 22.263 6.433 -17.592 1.00 46.25 399 GLN A N 1
ATOM 3307 C CA . GLN A 1 399 ? 22.803 7.092 -18.783 1.00 46.25 399 GLN A CA 1
ATOM 3308 C C . GLN A 1 399 ? 24.324 6.855 -18.895 1.00 46.25 399 GLN A C 1
ATOM 3310 O O . GLN A 1 399 ? 25.083 7.736 -19.288 1.00 46.25 399 GLN A O 1
ATOM 3315 N N . SER A 1 400 ? 24.821 5.669 -18.535 1.00 37.22 400 SER A N 1
ATOM 3316 C CA . SER A 1 400 ? 26.209 5.299 -18.797 1.00 37.22 400 SER A CA 1
ATOM 3317 C C . SER A 1 400 ? 26.325 4.724 -20.207 1.00 37.22 400 SER A C 1
ATOM 3319 O O . SER A 1 400 ? 26.385 3.516 -20.376 1.00 37.22 400 SER A O 1
ATOM 3321 N N . ASN A 1 401 ? 26.350 5.608 -21.213 1.00 38.50 401 ASN A N 1
ATOM 3322 C CA . ASN A 1 401 ? 27.089 5.509 -22.488 1.00 38.50 401 ASN A CA 1
ATOM 3323 C C . ASN A 1 401 ? 27.122 4.181 -23.285 1.00 38.50 401 ASN A C 1
ATOM 3325 O O . ASN A 1 401 ? 27.951 4.034 -24.183 1.00 38.50 401 ASN A O 1
ATOM 3329 N N . ILE A 1 402 ? 26.250 3.211 -23.026 1.00 41.03 402 ILE A N 1
ATOM 3330 C CA . ILE A 1 402 ? 26.297 1.898 -23.669 1.00 41.03 402 ILE A CA 1
ATOM 3331 C C . ILE A 1 402 ? 24.916 1.623 -24.272 1.00 41.03 402 ILE A C 1
ATOM 3333 O O . ILE A 1 402 ? 23.974 1.316 -23.553 1.00 41.03 402 ILE A O 1
ATOM 3337 N N . LEU A 1 403 ? 24.853 1.724 -25.611 1.00 43.00 403 LEU A N 1
ATOM 3338 C CA . LEU A 1 403 ? 23.770 1.334 -26.542 1.00 43.00 403 LEU A CA 1
ATOM 3339 C C . LEU A 1 403 ? 22.880 2.428 -27.165 1.00 43.00 403 LEU A C 1
ATOM 3341 O O . LEU A 1 403 ? 21.853 2.105 -27.760 1.00 43.00 403 LEU A O 1
ATOM 3345 N N . ASP A 1 404 ? 23.336 3.680 -27.242 1.00 38.31 404 ASP A N 1
ATOM 3346 C CA . ASP A 1 404 ? 22.739 4.653 -28.186 1.00 38.31 404 ASP A CA 1
ATOM 3347 C C . ASP A 1 404 ? 23.016 4.329 -29.674 1.00 38.31 404 ASP A C 1
ATOM 3349 O O . ASP A 1 404 ? 22.466 4.965 -30.577 1.00 38.31 404 ASP A O 1
ATOM 3353 N N . SER A 1 405 ? 23.827 3.304 -29.962 1.00 39.66 405 SER A N 1
ATOM 3354 C CA . SER A 1 405 ? 24.148 2.859 -31.324 1.00 39.66 405 SER A CA 1
ATOM 3355 C C . SER A 1 405 ? 23.368 1.633 -31.818 1.00 39.66 405 SER A C 1
ATOM 3357 O O . SER A 1 405 ? 23.498 1.303 -32.994 1.00 39.66 405 SER A O 1
ATOM 3359 N N . GLN A 1 406 ? 22.532 0.976 -30.997 1.00 38.50 406 GLN A N 1
ATOM 3360 C CA . GLN A 1 406 ? 21.755 -0.202 -31.442 1.00 38.50 406 GLN A CA 1
ATOM 3361 C C . GLN A 1 406 ? 20.229 -0.045 -31.381 1.00 38.50 406 GLN A C 1
ATOM 3363 O O . GLN A 1 406 ? 19.520 -0.810 -32.029 1.00 38.50 406 GLN A O 1
ATOM 3368 N N . CYS A 1 407 ? 19.697 0.988 -30.721 1.00 39.00 407 CYS A N 1
ATOM 3369 C CA . CYS A 1 407 ? 18.250 1.255 -30.710 1.00 39.00 407 CYS A CA 1
ATOM 3370 C C . CYS A 1 407 ? 17.766 2.204 -31.827 1.00 39.00 407 CYS A C 1
ATOM 3372 O O . CYS A 1 407 ? 16.582 2.529 -31.877 1.00 39.00 407 CYS A O 1
ATOM 3374 N N . LYS A 1 408 ? 18.642 2.637 -32.748 1.00 37.03 408 LYS A N 1
ATOM 3375 C CA . LYS A 1 408 ? 18.271 3.503 -33.889 1.00 37.03 408 LYS A CA 1
ATOM 3376 C C . LYS A 1 408 ? 17.948 2.761 -35.192 1.00 37.03 408 LYS A C 1
ATOM 3378 O O . LYS A 1 408 ? 17.661 3.409 -36.192 1.00 37.03 408 LYS A O 1
ATOM 3383 N N . SER A 1 409 ? 17.924 1.428 -35.202 1.00 36.25 409 SER A N 1
ATOM 3384 C CA . SER A 1 409 ? 17.598 0.656 -36.408 1.00 36.25 409 SER A CA 1
ATOM 3385 C C . SER A 1 409 ? 16.722 -0.559 -36.110 1.00 36.25 409 SER A C 1
ATOM 3387 O O . SER A 1 409 ? 17.167 -1.690 -36.231 1.00 36.25 409 SER A O 1
ATOM 3389 N N . THR A 1 410 ? 15.475 -0.321 -35.712 1.00 35.62 410 THR A N 1
ATOM 3390 C CA . THR A 1 410 ? 14.323 -1.186 -36.037 1.00 35.62 410 THR A CA 1
ATOM 3391 C C . THR A 1 410 ? 13.057 -0.336 -35.925 1.00 35.62 410 THR A C 1
ATOM 3393 O O . THR A 1 410 ? 12.195 -0.518 -35.069 1.00 35.62 410 THR A O 1
ATOM 3396 N N . THR A 1 411 ? 12.918 0.625 -36.837 1.00 37.28 411 THR A N 1
ATOM 3397 C CA . THR A 1 411 ? 11.596 1.019 -37.340 1.00 37.28 411 THR A CA 1
ATOM 3398 C C . THR A 1 411 ? 11.020 -0.151 -38.145 1.00 37.28 411 THR A C 1
ATOM 3400 O O . THR A 1 411 ? 10.869 -0.061 -39.359 1.00 37.28 411 THR A O 1
ATOM 3403 N N . ASP A 1 412 ? 10.749 -1.275 -37.483 1.00 36.94 412 ASP A N 1
ATOM 3404 C CA . ASP A 1 412 ? 10.011 -2.388 -38.069 1.00 36.94 412 ASP A CA 1
ATOM 3405 C C . ASP A 1 412 ? 8.534 -2.199 -37.728 1.00 36.94 412 ASP A C 1
ATOM 3407 O O . ASP A 1 412 ? 8.075 -2.498 -36.629 1.00 36.94 412 ASP A O 1
ATOM 3411 N N . ASN A 1 413 ? 7.850 -1.583 -38.694 1.00 33.56 413 ASN A N 1
ATOM 3412 C CA . ASN A 1 413 ? 6.469 -1.669 -39.199 1.00 33.56 413 ASN A CA 1
ATOM 3413 C C . ASN A 1 413 ? 5.383 -2.563 -38.541 1.00 33.56 413 ASN A C 1
ATOM 3415 O O . ASN A 1 413 ? 4.334 -2.745 -39.147 1.00 33.56 413 ASN A O 1
ATOM 3419 N N . ASN A 1 414 ? 5.537 -3.057 -37.314 1.00 35.84 414 ASN A N 1
ATOM 3420 C CA . ASN A 1 414 ? 4.515 -3.800 -36.567 1.00 35.84 414 ASN A CA 1
ATOM 3421 C C . ASN A 1 414 ? 4.293 -3.243 -35.151 1.00 35.84 414 ASN A C 1
ATOM 3423 O O . ASN A 1 414 ? 3.848 -3.964 -34.258 1.00 35.84 414 ASN A O 1
ATOM 3427 N N . GLN A 1 415 ? 4.533 -1.945 -34.929 1.00 45.84 415 GLN A N 1
ATOM 3428 C CA . GLN A 1 415 ? 3.942 -1.253 -33.784 1.00 45.84 415 GLN A CA 1
ATOM 3429 C C . GLN A 1 415 ? 2.434 -1.115 -34.031 1.00 45.84 415 GLN A C 1
ATOM 3431 O O . GLN A 1 415 ? 1.927 -0.045 -34.362 1.00 45.84 415 GLN A O 1
ATOM 3436 N N . GLN A 1 416 ? 1.682 -2.209 -33.867 1.00 45.50 416 GLN A N 1
ATOM 3437 C CA . GLN A 1 416 ? 0.323 -2.061 -33.367 1.00 45.50 416 GLN A CA 1
ATOM 3438 C C . GLN A 1 416 ? 0.480 -1.254 -32.082 1.00 45.50 416 GLN A C 1
ATOM 3440 O O . GLN A 1 416 ? 0.962 -1.797 -31.090 1.00 45.50 416 GLN A O 1
ATOM 3445 N N . LEU A 1 417 ? 0.158 0.046 -32.125 1.00 50.00 417 LEU A N 1
ATOM 3446 C CA . LEU A 1 417 ? -0.022 0.847 -30.923 1.00 50.00 417 LEU A CA 1
ATOM 3447 C C . LEU A 1 417 ? -0.947 0.024 -30.032 1.00 50.00 417 LEU A C 1
ATOM 3449 O O . LEU A 1 417 ? -2.150 -0.077 -30.305 1.00 50.00 417 LEU A O 1
ATOM 3453 N N . MET A 1 418 ? -0.387 -0.631 -29.015 1.00 55.16 418 MET A N 1
ATOM 3454 C CA . MET A 1 418 ? -1.198 -1.231 -27.978 1.00 55.16 418 MET A CA 1
ATOM 3455 C C . MET A 1 418 ? -1.910 -0.062 -27.336 1.00 55.16 418 MET A C 1
ATOM 3457 O O . MET A 1 418 ? -1.321 0.684 -26.561 1.00 55.16 418 MET A O 1
ATOM 3461 N N . LYS A 1 419 ? -3.177 0.130 -27.704 1.00 64.56 419 LYS A N 1
ATOM 3462 C CA . LYS A 1 419 ? -4.036 1.077 -27.012 1.00 64.56 419 LYS A CA 1
ATOM 3463 C C . LYS A 1 419 ? -4.058 0.635 -25.559 1.00 64.56 419 LYS A C 1
ATOM 3465 O O . LYS A 1 419 ? -4.613 -0.423 -25.252 1.00 64.56 419 LYS A O 1
ATOM 3470 N N . LEU A 1 420 ? -3.437 1.428 -24.690 1.00 71.88 420 LEU A N 1
ATOM 3471 C CA . LEU A 1 420 ? -3.566 1.254 -23.254 1.00 71.88 420 LEU A CA 1
ATOM 3472 C C . LEU A 1 420 ? -5.065 1.200 -22.935 1.00 71.88 420 LEU A C 1
ATOM 3474 O O . LEU A 1 420 ? -5.808 2.093 -23.361 1.00 71.88 420 LEU A O 1
ATOM 3478 N N . PRO A 1 421 ? -5.555 0.151 -22.249 1.00 71.56 421 PRO A N 1
ATOM 3479 C CA . PRO A 1 421 ? -6.928 0.180 -21.786 1.00 71.56 421 PRO A CA 1
ATOM 3480 C C . PRO A 1 421 ? -7.091 1.388 -20.867 1.00 71.56 421 PRO A C 1
ATOM 3482 O O . PRO A 1 421 ? -6.163 1.754 -20.150 1.00 71.56 421 PRO A O 1
ATOM 3485 N N . TYR A 1 422 ? -8.280 1.987 -20.868 1.00 72.81 422 TYR A N 1
ATOM 3486 C CA . TYR A 1 422 ? -8.586 3.071 -19.944 1.00 72.81 422 TYR A CA 1
ATOM 3487 C C . TYR A 1 422 ? -8.264 2.657 -18.500 1.00 72.81 422 TYR A C 1
ATOM 3489 O O . TYR A 1 422 ? -8.903 1.770 -17.927 1.00 72.81 422 TYR A O 1
ATOM 3497 N N . LEU A 1 423 ? -7.290 3.340 -17.907 1.00 85.69 423 LEU A N 1
ATOM 3498 C CA . LEU A 1 423 ? -6.853 3.244 -16.520 1.00 85.69 423 LEU A CA 1
ATOM 3499 C C . LEU A 1 423 ? -7.730 4.131 -15.638 1.00 85.69 423 LEU A C 1
ATOM 3501 O O . LEU A 1 423 ? -7.255 4.911 -14.820 1.00 85.69 423 LEU A O 1
ATOM 3505 N N . ASN A 1 424 ? -9.048 3.986 -15.778 1.00 85.50 424 ASN A N 1
ATOM 3506 C CA . ASN A 1 424 ? -10.035 4.793 -15.057 1.00 85.50 424 ASN A CA 1
ATOM 3507 C C . ASN A 1 424 ? -9.962 4.627 -13.532 1.00 85.50 424 ASN A C 1
ATOM 3509 O O . ASN A 1 424 ? -10.626 5.359 -12.812 1.00 85.50 424 ASN A O 1
ATOM 3513 N N . ARG A 1 425 ? -9.227 3.640 -13.020 1.00 88.88 425 ARG A N 1
ATOM 3514 C CA . ARG A 1 425 ? -9.046 3.440 -11.578 1.00 88.88 425 ARG A CA 1
ATOM 3515 C C . ARG A 1 425 ? -7.698 3.922 -11.067 1.00 88.88 425 ARG A C 1
ATOM 3517 O O . ARG A 1 425 ? -7.537 3.937 -9.856 1.00 88.88 425 ARG A O 1
ATOM 3524 N N . LEU A 1 426 ? -6.769 4.298 -11.949 1.00 92.50 426 LEU A N 1
ATOM 3525 C CA . LEU A 1 426 ? -5.459 4.778 -11.534 1.00 92.50 426 LEU A CA 1
ATOM 3526 C C . LEU A 1 426 ? -5.626 6.135 -10.848 1.00 92.50 426 LEU A C 1
ATOM 3528 O O . LEU A 1 426 ? -6.071 7.095 -11.470 1.00 92.50 426 LEU A O 1
ATOM 3532 N N . GLU A 1 427 ? -5.282 6.184 -9.567 1.00 91.69 427 GLU A N 1
ATOM 3533 C CA . GLU A 1 427 ? -5.394 7.361 -8.704 1.00 91.69 427 GLU A CA 1
ATOM 3534 C C . GLU A 1 427 ? -4.014 7.931 -8.358 1.00 91.69 427 GLU A C 1
ATOM 3536 O O . GLU A 1 427 ? -3.891 9.151 -8.208 1.00 91.69 427 GLU A O 1
ATOM 3541 N N . ILE A 1 428 ? -3.000 7.058 -8.265 1.00 94.25 428 ILE A N 1
ATOM 3542 C CA . ILE A 1 428 ? -1.630 7.369 -7.845 1.00 94.25 428 ILE A CA 1
ATOM 3543 C C . ILE A 1 428 ? -0.630 6.876 -8.895 1.00 94.25 428 ILE A C 1
ATOM 3545 O O . ILE A 1 428 ? -0.657 5.710 -9.290 1.00 94.25 428 ILE A O 1
ATOM 3549 N N . LEU A 1 429 ? 0.270 7.762 -9.315 1.00 95.81 429 LEU A N 1
ATOM 3550 C CA . LEU A 1 429 ? 1.404 7.443 -10.178 1.00 95.81 429 LEU A CA 1
ATOM 3551 C C . LEU A 1 429 ? 2.696 7.899 -9.504 1.00 95.81 429 LEU A C 1
ATOM 3553 O O . LEU A 1 429 ? 2.840 9.083 -9.202 1.00 95.81 429 LEU A O 1
ATOM 3557 N N . THR A 1 430 ? 3.629 6.970 -9.331 1.00 95.12 430 THR A N 1
ATOM 3558 C CA . THR A 1 430 ? 4.975 7.221 -8.813 1.00 95.12 430 THR A CA 1
ATOM 3559 C C . THR A 1 430 ? 6.000 6.984 -9.917 1.00 95.12 430 THR A C 1
ATOM 3561 O O . THR A 1 430 ? 6.010 5.913 -10.521 1.00 95.12 430 THR A O 1
ATOM 3564 N N . ILE A 1 431 ? 6.860 7.967 -10.192 1.00 93.00 431 ILE A N 1
ATOM 3565 C CA . ILE A 1 431 ? 7.935 7.886 -11.192 1.00 93.00 431 ILE A CA 1
ATOM 3566 C C . ILE A 1 431 ? 9.274 8.204 -10.521 1.00 93.00 431 ILE A C 1
ATOM 3568 O O . ILE A 1 431 ? 9.549 9.349 -10.163 1.00 93.00 431 ILE A O 1
ATOM 3572 N N . GLU A 1 432 ? 10.090 7.169 -10.351 1.00 90.69 432 GLU A N 1
ATOM 3573 C CA . GLU A 1 432 ? 11.488 7.216 -9.907 1.00 90.69 432 GLU A CA 1
ATOM 3574 C C . GLU A 1 432 ? 12.408 7.178 -11.125 1.00 90.69 432 GLU A C 1
ATOM 3576 O O . GLU A 1 432 ? 12.282 6.291 -11.971 1.00 90.69 432 GLU A O 1
ATOM 3581 N N . GLY A 1 433 ? 13.336 8.124 -11.216 1.00 87.25 433 GLY A N 1
ATOM 3582 C CA . GLY A 1 433 ? 14.234 8.296 -12.350 1.00 87.25 433 GLY A CA 1
ATOM 3583 C C . GLY A 1 433 ? 13.573 8.898 -13.593 1.00 87.25 433 GLY A C 1
ATOM 3584 O O . GLY A 1 433 ? 12.417 9.323 -13.586 1.00 87.25 433 GLY A O 1
ATOM 3585 N N . ILE A 1 434 ? 14.334 8.959 -14.689 1.00 85.50 434 ILE A N 1
ATOM 3586 C CA . ILE A 1 434 ? 13.880 9.524 -15.970 1.00 85.50 434 ILE A CA 1
ATOM 3587 C C . ILE A 1 434 ? 13.662 8.388 -16.979 1.00 85.50 434 ILE A C 1
ATOM 3589 O O . ILE A 1 434 ? 14.627 7.719 -17.358 1.00 85.50 434 ILE A O 1
ATOM 3593 N N . PRO A 1 435 ? 12.425 8.153 -17.453 1.00 81.69 435 PRO A N 1
ATOM 3594 C CA . PRO A 1 435 ? 12.176 7.199 -18.527 1.00 81.69 435 PRO A CA 1
ATOM 3595 C C . PRO A 1 435 ? 12.892 7.608 -19.820 1.00 81.69 435 PRO A C 1
ATOM 3597 O O . PRO A 1 435 ? 12.895 8.780 -20.186 1.00 81.69 435 PRO A O 1
ATOM 3600 N N . SER A 1 436 ? 13.426 6.634 -20.561 1.00 76.06 436 SER A N 1
ATOM 3601 C CA . SER A 1 436 ? 14.164 6.880 -21.813 1.00 76.06 436 SER A CA 1
ATOM 3602 C C . SER A 1 436 ? 13.335 7.547 -22.919 1.00 76.06 436 SER A C 1
ATOM 3604 O O . SER A 1 436 ? 13.889 8.219 -23.784 1.00 76.06 436 SER A O 1
ATOM 3606 N N . ASN A 1 437 ? 12.010 7.367 -22.910 1.00 77.81 437 ASN A N 1
ATOM 3607 C CA . ASN A 1 437 ? 11.109 7.940 -23.904 1.00 77.81 437 ASN A CA 1
ATOM 3608 C C . ASN A 1 437 ? 9.853 8.521 -23.243 1.00 77.81 437 ASN A C 1
ATOM 3610 O O . ASN A 1 437 ? 8.947 7.786 -22.848 1.00 77.81 437 ASN A O 1
ATOM 3614 N N . LEU A 1 438 ? 9.783 9.852 -23.173 1.00 78.12 438 LEU A N 1
ATOM 3615 C CA . LEU A 1 438 ? 8.666 10.577 -22.563 1.00 78.12 438 LEU A CA 1
ATOM 3616 C C . LEU A 1 438 ? 7.353 10.440 -23.350 1.00 78.12 438 LEU A C 1
ATOM 3618 O O . LEU A 1 438 ? 6.287 10.596 -22.762 1.00 78.12 438 LEU A O 1
ATOM 3622 N N . HIS A 1 439 ? 7.396 10.095 -24.646 1.00 79.56 439 HIS A N 1
ATOM 3623 C CA . HIS A 1 439 ? 6.199 9.993 -25.494 1.00 79.56 439 HIS A CA 1
ATOM 3624 C C . HIS A 1 439 ? 5.134 9.062 -24.897 1.00 79.56 439 HIS A C 1
ATOM 3626 O O . HIS A 1 439 ? 3.943 9.369 -24.918 1.00 79.56 439 HIS A O 1
ATOM 3632 N N . TYR A 1 440 ? 5.561 7.953 -24.292 1.00 82.81 440 TYR A N 1
ATOM 3633 C CA . TYR A 1 440 ? 4.656 6.973 -23.689 1.00 82.81 440 TYR A CA 1
ATOM 3634 C C . TYR A 1 440 ? 4.077 7.419 -22.342 1.00 82.81 440 TYR A C 1
ATOM 3636 O O . TYR A 1 440 ? 3.016 6.933 -21.950 1.00 82.81 440 TYR A O 1
ATOM 3644 N N . LEU A 1 441 ? 4.703 8.383 -21.651 1.00 84.50 441 LEU A N 1
ATOM 3645 C CA . LEU A 1 441 ? 4.088 8.994 -20.469 1.00 84.50 441 LEU A CA 1
ATOM 3646 C C . LEU A 1 441 ? 2.807 9.723 -20.857 1.00 84.50 441 LEU A C 1
ATOM 3648 O O . LEU A 1 441 ? 1.801 9.607 -20.164 1.00 84.50 441 LEU A O 1
ATOM 3652 N N . LYS A 1 442 ? 2.803 10.425 -21.995 1.00 82.56 442 LYS A N 1
ATOM 3653 C CA . LYS A 1 442 ? 1.601 11.094 -22.498 1.00 82.56 442 LYS A CA 1
ATOM 3654 C C . LYS A 1 442 ? 0.449 10.119 -22.715 1.00 82.56 442 LYS A C 1
ATOM 3656 O O . LYS A 1 442 ? -0.676 10.423 -22.321 1.00 82.56 442 LYS A O 1
ATOM 3661 N N . GLU A 1 443 ? 0.712 8.958 -23.306 1.00 84.44 443 GLU A N 1
ATOM 3662 C CA . GLU A 1 443 ? -0.312 7.924 -23.487 1.00 84.44 443 GLU A CA 1
ATOM 3663 C C . GLU A 1 443 ? -0.831 7.392 -22.147 1.00 84.44 443 GLU A C 1
ATOM 3665 O O . GLU A 1 443 ? -2.041 7.235 -21.979 1.00 84.44 443 GLU A O 1
ATOM 3670 N N . LEU A 1 444 ? 0.060 7.194 -21.170 1.00 87.44 444 LEU A N 1
ATOM 3671 C CA . LEU A 1 444 ? -0.302 6.782 -19.815 1.00 87.44 444 LEU A CA 1
ATOM 3672 C C . LEU A 1 444 ? -1.224 7.805 -19.133 1.00 87.44 444 LEU A C 1
ATOM 3674 O O . LEU A 1 444 ? -2.272 7.433 -18.607 1.00 87.44 444 LEU A O 1
ATOM 3678 N N . PHE A 1 445 ? -0.872 9.094 -19.182 1.00 88.19 445 PHE A N 1
ATOM 3679 C CA . PHE A 1 445 ? -1.684 10.165 -18.598 1.00 88.19 445 PHE A CA 1
ATOM 3680 C C . PHE A 1 445 ? -3.045 10.296 -19.290 1.00 88.19 445 PHE A C 1
ATOM 3682 O O . PHE A 1 445 ? -4.061 10.470 -18.619 1.00 88.19 445 PHE A O 1
ATOM 3689 N N . LEU A 1 446 ? -3.096 10.158 -20.618 1.00 87.00 446 LEU A N 1
ATOM 3690 C CA . LEU A 1 446 ? -4.356 10.158 -21.369 1.00 87.00 446 LEU A CA 1
ATOM 3691 C C . LEU A 1 446 ? -5.237 8.949 -21.033 1.00 87.00 446 LEU A C 1
ATOM 3693 O O . LEU A 1 446 ? -6.463 9.069 -21.011 1.00 87.00 446 LEU A O 1
ATOM 3697 N N . ALA A 1 447 ? -4.629 7.795 -20.755 1.00 87.75 447 ALA A N 1
ATOM 3698 C CA . ALA A 1 447 ? -5.347 6.597 -20.342 1.00 87.75 447 ALA A CA 1
ATOM 3699 C C . ALA A 1 447 ? -5.866 6.681 -18.896 1.00 87.75 447 ALA A C 1
ATOM 3701 O O . ALA A 1 447 ? -6.773 5.925 -18.557 1.00 87.75 447 ALA A O 1
ATOM 3702 N N . ALA A 1 448 ? -5.343 7.584 -18.058 1.00 90.94 448 ALA A N 1
ATOM 3703 C CA . ALA A 1 448 ? -5.633 7.677 -16.626 1.00 90.94 448 ALA A CA 1
ATOM 3704 C C . ALA A 1 448 ? -6.386 8.971 -16.234 1.00 90.94 448 ALA A C 1
ATOM 3706 O O . ALA A 1 448 ? -5.845 9.818 -15.522 1.00 90.94 448 ALA A O 1
ATOM 3707 N N . PRO A 1 449 ? -7.663 9.142 -16.630 1.00 87.38 449 PRO A N 1
ATOM 3708 C CA . PRO A 1 449 ? -8.412 10.384 -16.396 1.00 87.38 449 PRO A CA 1
ATOM 3709 C C . PRO A 1 449 ? -8.706 10.682 -14.916 1.00 87.38 449 PRO A C 1
ATOM 3711 O O . PRO A 1 449 ? -9.081 11.804 -14.580 1.00 87.38 449 PRO A O 1
ATOM 3714 N N . ASN A 1 450 ? -8.565 9.692 -14.033 1.00 88.00 450 ASN A N 1
ATOM 3715 C CA . ASN A 1 450 ? -8.812 9.830 -12.596 1.00 88.00 450 ASN A CA 1
ATOM 3716 C C . ASN A 1 450 ? -7.521 9.954 -11.772 1.00 88.00 450 ASN A C 1
ATOM 3718 O O . ASN A 1 450 ? -7.584 9.989 -10.541 1.00 88.00 450 ASN A O 1
ATOM 3722 N N . LEU A 1 451 ? -6.366 10.064 -12.437 1.00 92.12 451 LEU A N 1
ATOM 3723 C CA . LEU A 1 451 ? -5.090 10.264 -11.768 1.00 92.12 451 LEU A CA 1
ATOM 3724 C C . LEU A 1 451 ? -5.111 11.591 -11.009 1.00 92.12 451 LEU A C 1
ATOM 3726 O O . LEU A 1 451 ? -5.253 12.648 -11.615 1.00 92.12 451 LEU A O 1
ATOM 3730 N N . SER A 1 452 ? -4.960 11.542 -9.687 1.00 92.12 452 SER A N 1
ATOM 3731 C CA . SER A 1 452 ? -5.036 12.738 -8.836 1.00 92.12 452 SER A CA 1
ATOM 3732 C C . SER A 1 452 ? -3.793 12.975 -7.991 1.00 92.12 452 SER A C 1
ATOM 3734 O O . SER A 1 452 ? -3.608 14.088 -7.489 1.00 92.12 452 SER A O 1
ATOM 3736 N N . VAL A 1 453 ? -2.943 11.954 -7.864 1.00 94.00 453 VAL A N 1
ATOM 3737 C CA . VAL A 1 453 ? -1.694 11.986 -7.108 1.00 94.00 453 VAL A CA 1
ATOM 3738 C C . VAL A 1 453 ? -0.533 11.667 -8.039 1.00 94.00 453 VAL A C 1
ATOM 3740 O O . VAL A 1 453 ? -0.528 10.621 -8.687 1.00 94.00 453 VAL A O 1
ATOM 3743 N N . LEU A 1 454 ? 0.453 12.558 -8.075 1.00 96.31 454 LEU A N 1
ATOM 3744 C CA . LEU A 1 454 ? 1.709 12.355 -8.788 1.00 96.31 454 LEU A CA 1
ATOM 3745 C C . LEU A 1 454 ? 2.869 12.436 -7.795 1.00 96.31 454 LEU A C 1
ATOM 3747 O O . LEU A 1 454 ? 3.062 13.471 -7.160 1.00 96.31 454 LEU A O 1
ATOM 3751 N N . VAL A 1 455 ? 3.636 11.356 -7.683 1.00 95.38 455 VAL A N 1
ATOM 3752 C CA . VAL A 1 455 ? 4.923 11.312 -6.985 1.00 95.38 455 VAL A CA 1
ATOM 3753 C C . VAL A 1 455 ? 6.006 11.211 -8.050 1.00 95.38 455 VAL A C 1
ATOM 3755 O O . VAL A 1 455 ? 5.978 10.301 -8.875 1.00 95.38 455 VAL A O 1
ATOM 3758 N N . ILE A 1 456 ? 6.924 12.167 -8.107 1.00 93.94 456 ILE A N 1
ATOM 3759 C CA . ILE A 1 456 ? 7.873 12.257 -9.218 1.00 93.94 456 ILE A CA 1
ATOM 3760 C C . ILE A 1 456 ? 9.194 12.877 -8.778 1.00 93.94 456 ILE A C 1
ATOM 3762 O O . ILE A 1 456 ? 9.223 13.807 -7.972 1.00 93.94 456 ILE A O 1
ATOM 3766 N N . ASP A 1 457 ? 10.292 12.382 -9.337 1.00 91.88 457 ASP A N 1
ATOM 3767 C CA . ASP A 1 457 ? 11.605 12.993 -9.134 1.00 91.88 457 ASP A CA 1
ATOM 3768 C C . ASP A 1 457 ? 11.693 14.337 -9.863 1.00 91.88 457 ASP A C 1
ATOM 3770 O O . ASP A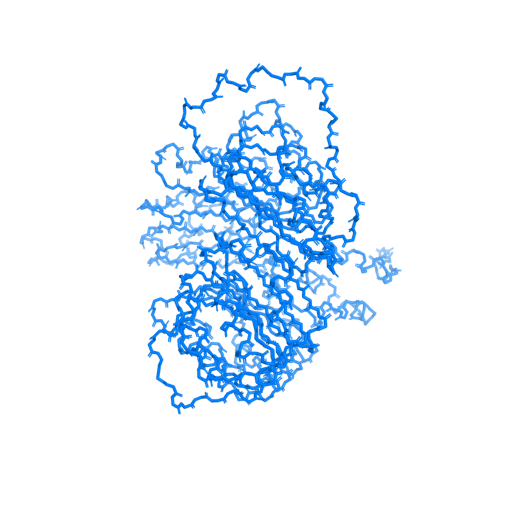 1 457 ? 11.244 14.469 -11.007 1.00 91.88 457 ASP A O 1
ATOM 3774 N N . LEU A 1 458 ? 12.317 15.337 -9.231 1.00 91.88 458 LEU A N 1
ATOM 3775 C CA . LEU A 1 458 ? 12.387 16.706 -9.748 1.00 91.88 458 LEU A CA 1
ATOM 3776 C C . LEU A 1 458 ? 12.926 16.759 -11.184 1.00 91.88 458 LEU A C 1
ATOM 3778 O O . LEU A 1 458 ? 12.360 17.451 -12.023 1.00 91.88 458 LEU A O 1
ATOM 3782 N N . ASN A 1 459 ? 13.973 15.998 -11.498 1.00 89.06 459 ASN A N 1
ATOM 3783 C CA . ASN A 1 459 ? 14.560 15.999 -12.840 1.00 89.06 459 ASN A CA 1
ATOM 3784 C C . ASN A 1 459 ? 13.616 15.437 -13.899 1.00 89.06 459 ASN A C 1
ATOM 3786 O O . ASN A 1 459 ? 13.530 15.981 -15.000 1.00 89.06 459 ASN A O 1
ATOM 3790 N N . CYS A 1 460 ? 12.895 14.363 -13.572 1.00 89.19 460 CYS A N 1
ATOM 3791 C CA . CYS A 1 460 ? 11.897 13.802 -14.473 1.00 89.19 460 CYS A CA 1
ATOM 3792 C C . CYS A 1 460 ? 10.777 14.814 -14.711 1.00 89.19 460 CYS A C 1
ATOM 3794 O O . CYS A 1 460 ? 10.417 15.069 -15.860 1.00 89.19 460 CYS A O 1
ATOM 3796 N N . LEU A 1 461 ? 10.298 15.458 -13.641 1.00 91.81 461 LEU A N 1
ATOM 3797 C CA . LEU A 1 461 ? 9.295 16.510 -13.736 1.00 91.81 461 LEU A CA 1
ATOM 3798 C C . LEU A 1 461 ? 9.769 17.641 -14.653 1.00 91.81 461 LEU A C 1
ATOM 3800 O O . LEU A 1 461 ? 9.079 17.949 -15.616 1.00 91.81 461 LEU A O 1
ATOM 3804 N N . LEU A 1 462 ? 10.950 18.214 -14.411 1.00 90.19 462 LEU A N 1
ATOM 3805 C CA . LEU A 1 462 ? 11.487 19.307 -15.229 1.00 90.19 462 LEU A CA 1
ATOM 3806 C C . LEU A 1 462 ? 11.650 18.902 -16.695 1.00 90.19 462 LEU A C 1
ATOM 3808 O O . LEU A 1 462 ? 11.202 19.636 -17.566 1.00 90.19 462 LEU A O 1
ATOM 3812 N N . THR A 1 463 ? 12.158 17.698 -16.970 1.00 88.50 463 THR A N 1
ATOM 3813 C CA . THR A 1 463 ? 12.296 17.190 -18.346 1.00 88.50 463 THR A CA 1
ATOM 3814 C C . THR A 1 463 ? 10.938 17.135 -19.060 1.00 88.50 463 THR A C 1
ATOM 3816 O O . THR A 1 463 ? 10.828 17.507 -20.225 1.00 88.50 463 THR A O 1
ATOM 3819 N N . ILE A 1 464 ? 9.874 16.723 -18.360 1.00 87.69 464 ILE A N 1
ATOM 3820 C CA . ILE A 1 464 ? 8.506 16.719 -18.905 1.00 87.69 464 ILE A CA 1
ATOM 3821 C C . ILE A 1 464 ? 7.989 18.149 -19.136 1.00 87.69 464 ILE A C 1
ATOM 3823 O O . ILE A 1 464 ? 7.263 18.389 -20.101 1.00 87.69 464 ILE A O 1
ATOM 3827 N N . LEU A 1 465 ? 8.327 19.091 -18.249 1.00 87.50 465 LEU A N 1
ATOM 3828 C CA . LEU A 1 465 ? 7.906 20.496 -18.343 1.00 87.50 465 LEU A CA 1
ATOM 3829 C C . LEU A 1 465 ? 8.739 21.329 -19.334 1.00 87.50 465 LEU A C 1
ATOM 3831 O O . LEU A 1 465 ? 8.360 22.452 -19.662 1.00 87.50 465 LEU A O 1
ATOM 3835 N N . GLU A 1 466 ? 9.874 20.821 -19.793 1.00 85.25 466 GLU A N 1
ATOM 3836 C CA . GLU A 1 466 ? 10.744 21.497 -20.759 1.00 85.25 466 GLU A CA 1
ATOM 3837 C C . GLU A 1 466 ? 10.601 20.914 -22.177 1.00 85.25 466 GLU A C 1
ATOM 3839 O O . GLU A 1 466 ? 10.964 21.579 -23.145 1.00 85.25 466 GLU A O 1
ATOM 3844 N N . ASP A 1 467 ? 10.011 19.719 -22.337 1.00 80.00 467 ASP A N 1
ATOM 3845 C CA . ASP A 1 467 ? 9.756 19.111 -23.6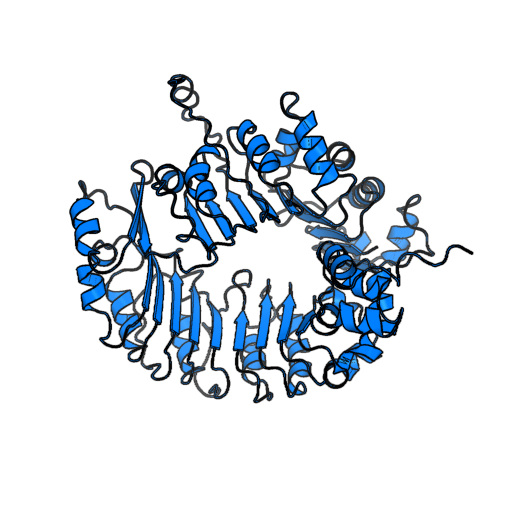51 1.00 80.00 467 ASP A CA 1
ATOM 3846 C C . ASP A 1 467 ? 8.657 19.864 -24.429 1.00 80.00 467 ASP A C 1
ATOM 3848 O O . ASP A 1 467 ? 7.446 19.633 -24.285 1.00 80.00 467 ASP A O 1
ATOM 3852 N N . GLU A 1 468 ? 9.096 20.761 -25.316 1.00 67.06 468 GLU A N 1
ATOM 3853 C CA . GLU A 1 468 ? 8.235 21.568 -26.184 1.00 67.06 468 GLU A CA 1
ATOM 3854 C C . GLU A 1 468 ? 7.284 20.713 -27.041 1.00 67.06 468 GLU A C 1
ATOM 3856 O O . GLU A 1 468 ? 6.149 21.130 -27.294 1.00 67.06 468 GLU A O 1
ATOM 3861 N N . ASN A 1 469 ? 7.680 19.487 -27.411 1.00 65.62 469 ASN A N 1
ATOM 3862 C CA . ASN A 1 469 ? 6.909 18.614 -28.302 1.00 65.62 469 ASN A CA 1
ATOM 3863 C C . ASN A 1 469 ? 5.712 17.933 -27.614 1.00 65.62 469 ASN A C 1
ATOM 3865 O O . ASN A 1 469 ? 4.818 17.412 -28.289 1.00 65.62 469 ASN A O 1
ATOM 3869 N N . GLN A 1 470 ? 5.668 17.919 -26.278 1.00 64.69 470 GLN A N 1
ATOM 3870 C CA . GLN A 1 470 ? 4.641 17.204 -25.500 1.00 64.69 470 GLN A CA 1
ATOM 3871 C C . GLN A 1 470 ? 3.810 18.105 -24.577 1.00 64.69 470 GLN A C 1
ATOM 3873 O O . GLN A 1 470 ? 2.752 17.689 -24.088 1.00 64.69 470 GLN A O 1
ATOM 3878 N N . SER A 1 471 ? 4.259 19.347 -24.406 1.00 63.56 471 SER A N 1
ATOM 3879 C CA . SER A 1 471 ? 3.850 20.294 -23.370 1.00 63.56 471 SER A CA 1
ATOM 3880 C C . SER A 1 471 ? 2.335 20.511 -23.227 1.00 63.56 471 SER A C 1
ATOM 3882 O O . SER A 1 471 ? 1.783 20.338 -22.144 1.00 63.56 471 SER A O 1
ATOM 3884 N N . LEU A 1 472 ? 1.602 20.852 -24.291 1.00 73.69 472 LEU A N 1
ATOM 3885 C CA . LEU A 1 472 ? 0.282 21.472 -24.093 1.00 73.69 472 LEU A CA 1
ATOM 3886 C C . LEU A 1 472 ? -0.802 20.517 -23.557 1.00 73.69 472 LEU A C 1
ATOM 3888 O O . LEU A 1 472 ? -1.568 20.887 -22.669 1.00 73.69 472 LEU A O 1
ATOM 3892 N N . ILE A 1 473 ? -0.862 19.276 -24.051 1.00 73.56 473 ILE A N 1
ATOM 3893 C CA . ILE A 1 473 ? -1.859 18.290 -23.589 1.00 73.56 473 ILE A CA 1
ATOM 3894 C C . ILE A 1 473 ? -1.531 17.818 -22.171 1.00 73.56 473 ILE A C 1
ATOM 3896 O O . ILE A 1 473 ? -2.428 17.737 -21.332 1.00 73.56 473 ILE A O 1
ATOM 3900 N N . LEU A 1 474 ? -0.255 17.540 -21.893 1.00 78.56 474 LEU A N 1
ATOM 3901 C CA . LEU A 1 474 ? 0.189 17.147 -20.558 1.00 78.56 474 LEU A CA 1
ATOM 3902 C C . LEU A 1 474 ? -0.087 18.252 -19.539 1.00 78.56 474 LEU A C 1
ATOM 3904 O O . LEU A 1 474 ? -0.571 17.958 -18.452 1.00 78.56 474 LEU A O 1
ATOM 3908 N N . TYR A 1 475 ? 0.108 19.521 -19.904 1.00 84.81 475 TYR A N 1
ATOM 3909 C CA . TYR A 1 475 ? -0.176 20.640 -19.004 1.00 84.81 475 TYR A CA 1
ATOM 3910 C C . TYR A 1 475 ? -1.653 20.739 -18.671 1.00 84.81 475 TYR A C 1
ATOM 3912 O O . TYR A 1 475 ? -1.995 20.961 -17.515 1.00 84.81 475 TYR A O 1
ATOM 3920 N N . VAL A 1 476 ? -2.535 20.533 -19.653 1.00 83.19 476 VAL A N 1
ATOM 3921 C CA . VAL A 1 476 ? -3.981 20.495 -19.403 1.00 83.19 476 VAL A CA 1
ATOM 3922 C C . VAL A 1 476 ? -4.336 19.345 -18.460 1.00 83.19 476 VAL A C 1
ATOM 3924 O O . VAL A 1 476 ? -5.145 19.539 -17.550 1.00 83.19 476 VAL A O 1
ATOM 3927 N N . LEU A 1 477 ? -3.724 18.170 -18.635 1.00 83.62 477 LEU A N 1
ATOM 3928 C CA . LEU A 1 477 ? -3.964 17.021 -17.761 1.00 83.62 477 LEU A CA 1
ATOM 3929 C C . LEU A 1 477 ? -3.467 17.283 -16.334 1.00 83.62 477 LEU A C 1
ATOM 3931 O O . LEU A 1 477 ? -4.232 17.109 -15.386 1.00 83.62 477 LEU A O 1
ATOM 3935 N N . PHE A 1 478 ? -2.235 17.771 -16.179 1.00 87.88 478 PHE A N 1
ATOM 3936 C CA . PHE A 1 478 ? -1.661 18.127 -14.882 1.00 87.88 478 PHE A CA 1
ATOM 3937 C C . PHE A 1 478 ? -2.472 19.203 -14.173 1.00 87.88 478 PHE A C 1
ATOM 3939 O O . PHE A 1 478 ? -2.846 19.023 -13.017 1.00 87.88 478 PHE A O 1
ATOM 3946 N N . HIS A 1 479 ? -2.822 20.270 -14.889 1.00 86.38 479 HIS A N 1
ATOM 3947 C CA . HIS A 1 479 ? -3.633 21.361 -14.369 1.00 86.38 479 HIS A CA 1
ATOM 3948 C C . HIS A 1 479 ? -5.002 20.888 -13.868 1.00 86.38 479 HIS A C 1
ATOM 3950 O O . HIS A 1 479 ? -5.485 21.360 -12.842 1.00 86.38 479 HIS A O 1
ATOM 3956 N N . LYS A 1 480 ? -5.659 19.989 -14.608 1.00 84.06 480 LYS A N 1
ATOM 3957 C CA . LYS A 1 480 ? -7.044 19.599 -14.328 1.00 84.06 480 LYS A CA 1
ATOM 3958 C C . LYS A 1 480 ? -7.160 18.492 -13.283 1.00 84.06 480 LYS A C 1
ATOM 3960 O O . LYS A 1 480 ? -8.122 18.493 -12.514 1.00 84.06 480 LYS A O 1
ATOM 3965 N N . HIS A 1 481 ? -6.239 17.533 -13.294 1.00 87.44 481 HIS A N 1
ATOM 3966 C CA . HIS A 1 481 ? -6.420 16.271 -12.579 1.00 87.44 481 HIS A CA 1
ATOM 3967 C C . HIS A 1 481 ? -5.533 16.144 -11.337 1.00 87.44 481 HIS A C 1
ATOM 3969 O O . HIS A 1 481 ? -6.003 15.633 -10.319 1.00 87.44 481 HIS A O 1
ATOM 3975 N N . ILE A 1 482 ? -4.302 16.666 -11.366 1.00 92.81 482 ILE A N 1
ATOM 3976 C CA . ILE A 1 482 ? -3.359 16.498 -10.255 1.00 92.81 482 ILE A CA 1
ATOM 3977 C C . ILE A 1 482 ? -3.683 17.476 -9.125 1.00 92.81 482 ILE A C 1
ATOM 3979 O O . ILE A 1 482 ? -3.578 18.694 -9.267 1.00 92.81 482 ILE A O 1
ATOM 3983 N N . ARG A 1 483 ? -4.073 16.915 -7.978 1.00 91.75 483 ARG A N 1
ATOM 3984 C CA . ARG A 1 483 ? -4.392 17.650 -6.744 1.00 91.75 483 ARG A CA 1
ATOM 3985 C C . ARG A 1 483 ? -3.343 17.443 -5.661 1.00 91.75 483 ARG A C 1
ATOM 3987 O O . ARG A 1 483 ? -3.169 18.327 -4.823 1.00 91.75 483 ARG A O 1
ATOM 3994 N N . ASP A 1 484 ? -2.646 16.314 -5.705 1.00 93.19 484 ASP A N 1
ATOM 3995 C CA . ASP A 1 484 ? -1.555 15.988 -4.800 1.00 93.19 484 ASP A CA 1
ATOM 3996 C C . ASP A 1 484 ? -0.279 15.808 -5.621 1.00 93.19 484 ASP A C 1
ATOM 3998 O O . ASP A 1 484 ? -0.215 14.948 -6.501 1.00 93.19 484 ASP A O 1
ATOM 4002 N N . LEU A 1 485 ? 0.728 16.622 -5.331 1.00 96.00 485 LEU A N 1
ATOM 4003 C CA . LEU A 1 485 ? 2.033 16.555 -5.971 1.00 96.00 485 LEU A CA 1
ATOM 4004 C C . LEU A 1 485 ? 3.087 16.280 -4.900 1.00 96.00 485 LEU A C 1
ATOM 4006 O O . LEU A 1 485 ? 3.203 17.035 -3.938 1.00 96.00 485 LEU A O 1
ATOM 4010 N N . CYS A 1 486 ? 3.847 15.207 -5.067 1.00 95.56 486 CYS A N 1
ATOM 4011 C CA . CYS A 1 486 ? 5.043 14.928 -4.287 1.00 95.56 486 CYS A CA 1
ATOM 4012 C C . CYS A 1 486 ? 6.255 15.013 -5.214 1.00 95.56 486 CYS A C 1
ATOM 4014 O O . CYS A 1 486 ? 6.321 14.305 -6.219 1.00 95.56 486 CYS A O 1
ATOM 4016 N N . ILE A 1 487 ? 7.182 15.906 -4.890 1.00 95.12 487 ILE A N 1
ATOM 4017 C CA . ILE A 1 487 ? 8.415 16.128 -5.636 1.00 95.12 487 ILE A CA 1
ATOM 4018 C C . ILE A 1 487 ? 9.554 15.580 -4.794 1.00 95.12 487 ILE A C 1
ATOM 4020 O O . ILE A 1 487 ? 9.808 16.105 -3.712 1.00 95.12 487 ILE A O 1
ATOM 4024 N N . ARG A 1 488 ? 10.251 14.568 -5.303 1.00 91.62 488 ARG A N 1
ATOM 4025 C CA . ARG A 1 488 ? 11.460 14.047 -4.662 1.00 91.62 488 ARG A CA 1
ATOM 4026 C C . ARG A 1 488 ? 12.702 14.665 -5.265 1.00 91.62 488 ARG A C 1
ATOM 4028 O O . ARG A 1 488 ? 12.803 14.830 -6.483 1.00 91.62 488 ARG A O 1
ATOM 4035 N N . ILE A 1 489 ? 13.651 14.993 -4.408 1.00 89.56 489 ILE A N 1
ATOM 4036 C CA . ILE A 1 489 ? 14.923 15.594 -4.776 1.00 89.56 489 ILE A CA 1
ATOM 4037 C C . ILE A 1 489 ? 16.005 14.614 -4.338 1.00 89.56 489 ILE A C 1
ATOM 4039 O O . ILE A 1 489 ? 16.319 14.514 -3.160 1.00 89.56 489 ILE A O 1
ATOM 4043 N N . SER A 1 490 ? 16.539 13.860 -5.298 1.00 79.25 490 SER A N 1
ATOM 4044 C CA . SER A 1 490 ? 17.651 12.939 -5.061 1.00 79.25 490 SER A CA 1
ATOM 4045 C C . SER A 1 490 ? 18.977 13.704 -5.074 1.00 79.25 490 SER A C 1
ATOM 4047 O O . SER A 1 490 ? 19.306 14.344 -6.088 1.00 79.25 490 SER A O 1
ATOM 4049 N N . ASP A 1 491 ? 19.740 13.618 -3.985 1.00 64.62 491 ASP A N 1
ATOM 4050 C CA . ASP A 1 491 ? 21.063 14.225 -3.865 1.00 64.62 491 ASP A CA 1
ATOM 4051 C C . ASP A 1 491 ? 22.078 13.518 -4.763 1.00 64.62 491 ASP A C 1
ATOM 4053 O O . ASP A 1 491 ? 22.074 12.295 -4.875 1.00 64.62 491 ASP A O 1
ATOM 4057 N N . ASN A 1 492 ? 22.895 14.324 -5.451 1.00 56.78 492 ASN A N 1
ATOM 4058 C CA . ASN A 1 492 ? 24.267 14.039 -5.916 1.00 56.78 492 ASN A CA 1
ATOM 4059 C C . ASN A 1 492 ? 24.735 15.027 -7.000 1.00 56.78 492 ASN A C 1
ATOM 4061 O O . ASN A 1 492 ? 25.926 15.071 -7.290 1.00 56.78 492 ASN A O 1
ATOM 4065 N N . ASN A 1 493 ? 23.843 15.851 -7.567 1.00 60.53 493 ASN A N 1
ATOM 4066 C CA . ASN A 1 493 ? 24.204 16.841 -8.585 1.00 60.53 493 ASN A CA 1
ATOM 4067 C C . ASN A 1 493 ? 23.731 18.244 -8.180 1.00 60.53 493 ASN A C 1
ATOM 4069 O O . ASN A 1 493 ? 22.547 18.430 -7.906 1.00 60.53 493 ASN A O 1
ATOM 4073 N N . GLU A 1 494 ? 24.618 19.245 -8.235 1.00 59.38 494 GLU A N 1
ATOM 4074 C CA . GLU A 1 494 ? 24.287 20.669 -8.006 1.00 59.38 494 GLU A CA 1
ATOM 4075 C C . GLU A 1 494 ? 23.130 21.153 -8.907 1.00 59.38 494 GLU A C 1
ATOM 4077 O O . GLU A 1 494 ? 22.345 22.025 -8.539 1.00 59.38 494 GLU A O 1
ATOM 4082 N N . THR A 1 495 ? 22.945 20.527 -10.073 1.00 64.00 495 THR A N 1
ATOM 4083 C CA . THR A 1 495 ? 21.845 20.819 -11.003 1.00 64.00 495 THR A CA 1
ATOM 4084 C C . THR A 1 495 ? 20.458 20.428 -10.475 1.00 64.00 495 THR A C 1
ATOM 4086 O O . THR A 1 495 ? 19.454 20.912 -11.007 1.00 64.00 495 THR A O 1
ATOM 4089 N N . ASN A 1 496 ? 20.372 19.608 -9.421 1.00 73.12 496 ASN A N 1
ATOM 4090 C CA . ASN A 1 496 ? 19.117 19.110 -8.847 1.00 73.12 496 ASN A CA 1
ATOM 4091 C C . ASN A 1 496 ? 18.534 20.013 -7.749 1.00 73.12 496 ASN A C 1
ATOM 4093 O O . ASN A 1 496 ? 17.502 19.673 -7.176 1.00 73.12 496 ASN A O 1
ATOM 4097 N N . GLN A 1 497 ? 19.132 21.172 -7.463 1.00 82.19 497 GLN A N 1
ATOM 4098 C CA . GLN A 1 497 ? 18.570 22.096 -6.476 1.00 82.19 497 GLN A CA 1
ATOM 4099 C C . GLN A 1 497 ? 17.223 22.672 -6.939 1.00 82.19 497 GLN A C 1
ATOM 4101 O O . GLN A 1 497 ? 17.031 23.018 -8.114 1.00 82.19 497 GLN A O 1
ATOM 4106 N N . LEU A 1 498 ? 16.278 22.788 -6.006 1.00 86.38 498 LEU A N 1
ATOM 4107 C CA . LEU A 1 498 ? 14.976 23.400 -6.244 1.00 86.38 498 LEU A CA 1
ATOM 4108 C C . LEU A 1 498 ? 15.098 24.926 -6.137 1.00 86.38 498 LEU A C 1
ATOM 4110 O O . LEU A 1 498 ? 15.146 25.477 -5.043 1.00 86.38 498 LEU A O 1
ATOM 4114 N N . THR A 1 499 ? 15.142 25.614 -7.278 1.00 89.25 499 THR A N 1
ATOM 4115 C CA . THR A 1 499 ? 15.214 27.082 -7.348 1.00 89.25 499 THR A CA 1
ATOM 4116 C C . THR A 1 499 ? 13.822 27.715 -7.426 1.00 89.25 499 THR A C 1
ATOM 4118 O O . THR A 1 499 ? 12.826 27.064 -7.761 1.00 89.25 499 THR A O 1
ATOM 4121 N N . THR A 1 500 ? 13.735 29.022 -7.169 1.00 89.00 500 THR A N 1
ATOM 4122 C CA . THR A 1 500 ? 12.494 29.798 -7.336 1.00 89.00 500 THR A CA 1
ATOM 4123 C C . THR A 1 500 ? 11.971 29.756 -8.775 1.00 89.00 500 THR A C 1
ATOM 4125 O O . THR A 1 500 ? 10.767 29.625 -8.984 1.00 89.00 500 THR A O 1
ATOM 4128 N N . GLU A 1 501 ? 12.855 29.784 -9.775 1.00 89.94 501 GLU A N 1
ATOM 4129 C CA . GLU A 1 501 ? 12.491 29.658 -11.194 1.00 89.94 501 GLU A CA 1
ATOM 4130 C C . GLU A 1 501 ? 11.829 28.308 -11.497 1.00 89.94 501 GLU A C 1
ATOM 4132 O O . GLU A 1 501 ? 10.766 28.261 -12.123 1.00 89.94 501 GLU A O 1
ATOM 4137 N N . LYS A 1 502 ? 12.395 27.212 -10.974 1.00 91.88 502 LYS A N 1
ATOM 4138 C CA . LYS A 1 502 ? 11.827 25.864 -11.111 1.00 91.88 502 LYS A CA 1
ATOM 4139 C C . LYS A 1 502 ? 10.457 25.766 -10.441 1.00 91.88 502 LYS A C 1
ATOM 4141 O O . LYS A 1 502 ? 9.514 25.257 -11.044 1.00 91.88 502 LYS A O 1
ATOM 4146 N N . ILE A 1 503 ? 10.296 26.315 -9.235 1.00 92.25 503 ILE A N 1
ATOM 4147 C CA . ILE A 1 503 ? 8.984 26.353 -8.564 1.00 92.25 503 ILE A CA 1
ATOM 4148 C C . ILE A 1 503 ? 7.982 27.186 -9.355 1.00 92.25 503 ILE A C 1
ATOM 4150 O O . ILE A 1 503 ? 6.815 26.814 -9.423 1.00 92.25 503 ILE A O 1
ATOM 4154 N N . HIS A 1 504 ? 8.403 28.295 -9.961 1.00 91.00 504 HIS A N 1
ATOM 4155 C CA . HIS A 1 504 ? 7.519 29.107 -10.789 1.00 91.00 504 HIS A CA 1
ATOM 4156 C C . HIS A 1 504 ? 7.028 28.320 -12.012 1.00 91.00 504 HIS A C 1
ATOM 4158 O O . HIS A 1 504 ? 5.832 28.327 -12.311 1.00 91.00 504 HIS A O 1
ATOM 4164 N N . LEU A 1 505 ? 7.927 27.596 -12.689 1.00 90.44 505 LEU A N 1
ATOM 4165 C CA . LEU A 1 505 ? 7.580 26.719 -13.808 1.00 90.44 505 LEU A CA 1
ATOM 4166 C C . LEU A 1 505 ? 6.562 25.647 -13.390 1.00 90.44 505 LEU A C 1
ATOM 4168 O O . LEU A 1 505 ? 5.527 25.495 -14.042 1.00 90.44 505 LEU A O 1
ATOM 4172 N N . ILE A 1 506 ? 6.821 24.958 -12.275 1.00 93.31 506 ILE A N 1
ATOM 4173 C CA . ILE A 1 506 ? 5.935 23.921 -11.732 1.00 93.31 506 ILE A CA 1
ATOM 4174 C C . ILE A 1 506 ? 4.587 24.537 -11.327 1.00 93.31 506 ILE A C 1
ATOM 4176 O O . ILE A 1 506 ? 3.530 24.082 -11.765 1.00 93.31 506 ILE A O 1
ATOM 4180 N N . GLY A 1 507 ? 4.602 25.617 -10.545 1.00 90.75 507 GLY A N 1
ATOM 4181 C CA . GLY A 1 507 ? 3.409 26.297 -10.040 1.00 90.75 507 GLY A CA 1
ATOM 4182 C C . GLY A 1 507 ? 2.494 26.821 -11.148 1.00 90.75 507 GLY A C 1
ATOM 4183 O O . GLY A 1 507 ? 1.275 26.767 -11.001 1.00 90.75 507 GLY A O 1
ATOM 4184 N N . ARG A 1 508 ? 3.050 27.242 -12.296 1.00 89.50 508 ARG A N 1
ATOM 4185 C CA . ARG A 1 508 ? 2.268 27.671 -13.471 1.00 89.50 508 ARG A CA 1
ATOM 4186 C C . ARG A 1 508 ? 1.381 26.557 -14.033 1.00 89.50 508 ARG A C 1
ATOM 4188 O O . ARG A 1 508 ? 0.315 26.841 -14.574 1.00 89.50 508 ARG A O 1
ATOM 4195 N N . ILE A 1 509 ? 1.820 25.308 -13.922 1.00 90.38 509 ILE A N 1
ATOM 4196 C CA . ILE A 1 509 ? 1.135 24.140 -14.489 1.00 90.38 509 ILE A CA 1
ATOM 4197 C C . ILE A 1 509 ? 0.229 23.502 -13.435 1.00 90.38 509 ILE A C 1
ATOM 4199 O O . ILE A 1 509 ? -0.949 23.245 -13.679 1.00 90.38 509 ILE A O 1
ATOM 4203 N N . PHE A 1 510 ? 0.746 23.340 -12.222 1.00 92.69 510 PHE A N 1
ATOM 4204 C CA . PHE A 1 510 ? 0.092 22.657 -11.110 1.00 92.69 510 PHE A CA 1
ATOM 4205 C C . PHE A 1 510 ? -0.759 23.599 -10.237 1.00 92.69 510 PHE A C 1
ATOM 4207 O O . PHE A 1 510 ? -0.776 23.505 -9.012 1.00 92.69 510 PHE A O 1
ATOM 4214 N N . THR A 1 511 ? -1.512 24.515 -10.852 1.00 89.00 511 THR A N 1
ATOM 4215 C CA . THR A 1 511 ? -2.272 25.551 -10.119 1.00 89.00 511 THR A CA 1
ATOM 4216 C C . THR A 1 511 ? -3.457 25.022 -9.300 1.00 89.00 511 THR A C 1
ATOM 4218 O O . THR A 1 511 ? -3.969 25.749 -8.447 1.00 89.00 511 THR A O 1
ATOM 4221 N N . GLN A 1 512 ? -3.899 23.778 -9.531 1.00 90.06 512 GLN A N 1
ATOM 4222 C CA . GLN A 1 512 ? -4.948 23.112 -8.741 1.00 90.06 512 GLN A CA 1
ATOM 4223 C C . GLN A 1 512 ? -4.414 22.188 -7.642 1.00 90.06 512 GLN A C 1
ATOM 4225 O O . GLN A 1 512 ? -5.202 21.531 -6.955 1.00 90.06 512 GLN A O 1
ATOM 4230 N N . VAL A 1 513 ? -3.092 22.141 -7.446 1.00 92.69 513 VAL A N 1
ATOM 4231 C CA . VAL A 1 513 ? -2.506 21.367 -6.354 1.00 92.69 513 VAL A CA 1
ATOM 4232 C C . VAL A 1 513 ? -2.976 21.927 -5.016 1.00 92.69 513 VAL A C 1
ATOM 4234 O O . VAL A 1 513 ? -2.846 23.115 -4.721 1.00 92.69 513 VAL A O 1
ATOM 4237 N N . ARG A 1 514 ? -3.533 21.024 -4.211 1.00 90.50 514 ARG A N 1
ATOM 4238 C CA . ARG A 1 514 ? -3.987 21.257 -2.842 1.00 90.50 514 ARG A CA 1
ATOM 4239 C C . ARG A 1 514 ? -3.008 20.695 -1.827 1.00 90.50 514 ARG A C 1
ATOM 4241 O O . ARG A 1 514 ? -2.886 21.255 -0.746 1.00 90.50 514 ARG A O 1
ATOM 4248 N N . ASN A 1 515 ? -2.314 19.612 -2.157 1.00 90.88 515 ASN A N 1
ATOM 4249 C CA . ASN A 1 515 ? -1.316 19.018 -1.278 1.00 90.88 515 ASN A CA 1
ATOM 4250 C C . ASN A 1 515 ? 0.018 18.954 -2.012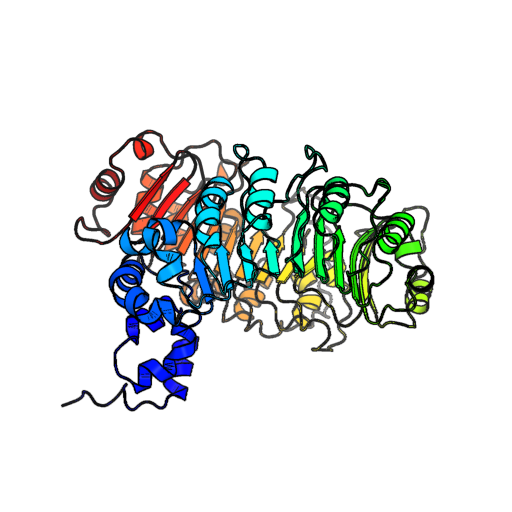 1.00 90.88 515 ASN A C 1
ATOM 4252 O O . ASN A 1 515 ? 0.135 18.248 -3.011 1.00 90.88 515 ASN A O 1
ATOM 4256 N N . LEU A 1 516 ? 1.008 19.689 -1.519 1.00 94.62 516 LEU A N 1
ATOM 4257 C CA . LEU A 1 516 ? 2.361 19.671 -2.057 1.00 94.62 516 LEU A CA 1
ATOM 4258 C C . LEU A 1 516 ? 3.303 19.066 -1.022 1.00 94.62 516 LEU A C 1
ATOM 4260 O O . LEU A 1 516 ? 3.355 19.533 0.114 1.00 94.62 516 LEU A O 1
ATOM 4264 N N . THR A 1 517 ? 4.038 18.037 -1.426 1.00 93.56 517 THR A N 1
ATOM 4265 C CA . THR A 1 517 ? 5.155 17.480 -0.663 1.00 93.56 517 THR A CA 1
ATOM 4266 C C . THR A 1 517 ? 6.441 17.724 -1.437 1.00 93.56 517 THR A C 1
ATOM 4268 O O . THR A 1 517 ? 6.491 17.456 -2.635 1.00 93.56 517 THR A O 1
ATOM 4271 N N . ILE A 1 518 ? 7.458 18.263 -0.774 1.00 93.25 518 ILE A N 1
ATOM 4272 C CA . ILE A 1 518 ? 8.810 18.401 -1.316 1.00 93.25 518 ILE A CA 1
ATOM 4273 C C . ILE A 1 518 ? 9.720 17.586 -0.412 1.00 93.25 518 ILE A C 1
ATOM 4275 O O . ILE A 1 518 ? 9.804 17.850 0.785 1.00 93.25 518 ILE A O 1
ATOM 4279 N N . ASP A 1 519 ? 10.354 16.576 -0.976 1.00 90.25 519 ASP A N 1
ATOM 4280 C CA . ASP A 1 519 ? 11.112 15.596 -0.224 1.00 90.25 519 ASP A CA 1
ATOM 4281 C C . ASP A 1 519 ? 12.602 15.684 -0.564 1.00 90.25 519 ASP A C 1
ATOM 4283 O O . ASP A 1 519 ? 13.005 15.389 -1.690 1.00 90.25 519 ASP A O 1
ATOM 4287 N N . HIS A 1 520 ? 13.392 16.132 0.413 1.00 86.00 520 HIS A N 1
ATOM 4288 C CA . HIS A 1 520 ? 14.851 16.197 0.372 1.00 86.00 520 HIS A CA 1
ATOM 4289 C C . HIS A 1 520 ? 15.481 15.115 1.270 1.00 86.00 520 HIS A C 1
ATOM 4291 O O . HIS A 1 520 ? 16.461 15.410 1.952 1.00 86.00 520 HIS A O 1
ATOM 4297 N N . GLU A 1 521 ? 14.890 13.916 1.359 1.00 62.59 521 GLU A N 1
ATOM 4298 C CA . GLU A 1 521 ? 15.215 12.852 2.330 1.00 62.59 521 GLU A CA 1
ATOM 4299 C C . GLU A 1 521 ? 16.719 12.556 2.551 1.00 62.59 521 GLU A C 1
ATOM 4301 O O . GLU A 1 521 ? 17.086 12.100 3.635 1.00 62.59 521 GLU A O 1
ATOM 4306 N N . GLU A 1 522 ? 17.611 12.891 1.611 1.00 63.69 522 GLU A N 1
ATOM 4307 C CA . GLU A 1 522 ? 19.063 12.659 1.715 1.00 63.69 522 GLU A CA 1
ATOM 4308 C C . GLU A 1 522 ? 19.927 13.939 1.780 1.00 63.69 522 GLU A C 1
ATOM 4310 O O . GLU A 1 522 ? 21.161 13.862 1.862 1.00 63.69 522 GLU A O 1
ATOM 4315 N N . SER A 1 523 ? 19.311 15.129 1.807 1.00 66.69 523 SER A N 1
ATOM 4316 C CA . SER A 1 523 ? 20.049 16.365 1.551 1.00 66.69 523 SER A CA 1
ATOM 4317 C C . SER A 1 523 ? 20.746 16.898 2.782 1.00 66.69 523 SER A C 1
ATOM 4319 O O . SER A 1 523 ? 20.177 17.064 3.869 1.00 66.69 523 SER A O 1
ATOM 4321 N N . ASN A 1 524 ? 22.025 17.222 2.600 1.00 68.38 524 ASN A N 1
ATOM 4322 C CA . ASN A 1 524 ? 22.812 17.854 3.642 1.00 68.38 524 ASN A CA 1
ATOM 4323 C C . ASN A 1 524 ? 22.612 19.366 3.730 1.00 68.38 524 ASN A C 1
ATOM 4325 O O . ASN A 1 524 ? 23.057 19.952 4.724 1.00 68.38 524 ASN A O 1
ATOM 4329 N N . GLU A 1 525 ? 21.954 19.963 2.740 1.00 74.50 525 GLU A N 1
ATOM 4330 C CA . GLU A 1 525 ? 21.737 21.398 2.633 1.00 74.50 525 GLU A CA 1
ATOM 4331 C C . GLU A 1 525 ? 20.481 21.833 3.385 1.00 74.50 525 GLU A C 1
ATOM 4333 O O . GLU A 1 525 ? 19.497 21.101 3.501 1.00 74.50 525 GLU A O 1
ATOM 4338 N N . TYR A 1 526 ? 20.529 23.047 3.931 1.00 78.44 526 TYR A N 1
ATOM 4339 C CA . TYR A 1 526 ? 19.357 23.650 4.545 1.00 78.44 526 TYR A CA 1
ATOM 4340 C C . TYR A 1 526 ? 18.413 24.160 3.465 1.00 78.44 526 TYR A C 1
ATOM 4342 O O . TYR A 1 526 ? 18.829 24.856 2.542 1.00 78.44 526 TYR A O 1
ATOM 4350 N N . ILE A 1 527 ? 17.124 23.882 3.633 1.00 81.12 527 ILE A N 1
ATOM 4351 C CA . ILE A 1 527 ? 16.091 24.462 2.781 1.00 81.12 527 ILE A CA 1
ATOM 4352 C C . ILE A 1 527 ? 16.055 25.973 3.017 1.00 81.12 527 ILE A C 1
ATOM 4354 O O . ILE A 1 527 ? 15.870 26.438 4.147 1.00 81.12 527 ILE A O 1
ATOM 4358 N N . GLU A 1 528 ? 16.207 26.751 1.946 1.00 80.56 528 GLU A N 1
ATOM 4359 C CA . GLU A 1 528 ? 16.123 28.204 2.029 1.00 80.56 528 GLU A CA 1
ATOM 4360 C C . GLU A 1 528 ? 14.730 28.641 2.506 1.00 80.56 528 GLU A C 1
ATOM 4362 O O . GLU A 1 528 ? 13.701 28.283 1.931 1.00 80.56 528 GLU A O 1
ATOM 4367 N N . SER A 1 529 ? 14.673 29.490 3.531 1.00 77.81 529 SER A N 1
ATOM 4368 C CA . SER A 1 529 ? 13.408 30.007 4.075 1.00 77.81 529 SER A CA 1
ATOM 4369 C C . SER A 1 529 ? 12.575 30.769 3.032 1.00 77.81 529 SER A C 1
ATOM 4371 O O . SER A 1 529 ? 11.342 30.688 3.022 1.00 77.81 529 SER A O 1
ATOM 4373 N N . ASN A 1 530 ? 13.245 31.457 2.102 1.00 82.62 530 ASN A N 1
ATOM 4374 C CA . ASN A 1 530 ? 12.616 32.144 0.973 1.00 82.62 530 ASN A CA 1
ATOM 4375 C C . ASN A 1 530 ? 11.898 31.180 0.020 1.00 82.62 530 ASN A C 1
ATOM 4377 O O . ASN A 1 530 ? 10.891 31.562 -0.581 1.00 82.62 530 ASN A O 1
ATOM 4381 N N . LEU A 1 531 ? 12.368 29.934 -0.087 1.00 83.44 531 LEU A N 1
ATOM 4382 C CA . LEU A 1 531 ? 11.755 28.903 -0.916 1.00 83.44 531 LEU A CA 1
ATOM 4383 C C . LEU A 1 531 ? 10.355 28.564 -0.409 1.00 83.44 531 LEU A C 1
ATOM 4385 O O . LEU A 1 531 ? 9.404 28.565 -1.182 1.00 83.44 531 LEU A O 1
ATOM 4389 N N . ILE A 1 532 ? 10.210 28.370 0.905 1.00 85.94 532 ILE A N 1
ATOM 4390 C CA . ILE A 1 532 ? 8.931 28.051 1.558 1.00 85.94 532 ILE A CA 1
ATOM 4391 C C . ILE A 1 532 ? 7.910 29.159 1.285 1.00 85.94 532 ILE A C 1
ATOM 4393 O O . ILE A 1 532 ? 6.787 28.895 0.851 1.00 85.94 532 ILE A O 1
ATOM 4397 N N . LYS A 1 533 ? 8.324 30.416 1.478 1.00 85.25 533 LYS A N 1
ATOM 4398 C CA . LYS A 1 533 ? 7.519 31.598 1.147 1.00 85.25 533 LYS A CA 1
ATOM 4399 C C . LYS A 1 533 ? 7.110 31.597 -0.322 1.00 85.25 533 LYS A C 1
ATOM 4401 O O . LYS A 1 533 ? 5.954 31.866 -0.651 1.00 85.25 533 LYS A O 1
ATOM 4406 N N . PHE A 1 534 ? 8.053 31.335 -1.219 1.00 87.19 534 PHE A N 1
ATOM 4407 C CA . PHE A 1 534 ? 7.782 31.354 -2.647 1.00 87.19 534 PHE A CA 1
ATOM 4408 C C . PHE A 1 534 ? 6.778 30.265 -3.040 1.00 87.19 534 PHE A C 1
ATOM 4410 O O . PHE A 1 534 ? 5.785 30.580 -3.691 1.00 87.19 534 PHE A O 1
ATOM 4417 N N . VAL A 1 535 ? 6.969 29.028 -2.570 1.00 89.69 535 VAL A N 1
ATOM 4418 C CA . VAL A 1 535 ? 6.051 27.901 -2.794 1.00 89.69 535 VAL A CA 1
ATOM 4419 C C . VAL A 1 535 ? 4.625 28.273 -2.398 1.00 89.69 535 VAL A C 1
ATOM 4421 O O . VAL A 1 535 ? 3.716 28.178 -3.219 1.00 89.69 535 VAL A O 1
ATOM 4424 N N . VAL A 1 536 ? 4.421 28.763 -1.177 1.00 88.56 536 VAL A N 1
ATOM 4425 C CA . VAL A 1 536 ? 3.078 29.100 -0.683 1.00 88.56 536 VAL A CA 1
ATOM 4426 C C . VAL A 1 536 ? 2.411 30.139 -1.587 1.00 88.56 536 VAL A C 1
ATOM 4428 O O . VAL A 1 536 ? 1.301 29.925 -2.067 1.00 88.56 536 VAL A O 1
ATOM 4431 N N . ASN A 1 537 ? 3.129 31.205 -1.950 1.00 86.69 537 ASN A N 1
ATOM 4432 C CA . ASN A 1 537 ? 2.581 32.243 -2.824 1.00 86.69 537 ASN A CA 1
ATOM 4433 C C . ASN A 1 537 ? 2.274 31.757 -4.255 1.00 86.69 537 ASN A C 1
ATOM 4435 O O . ASN A 1 537 ? 1.337 32.268 -4.875 1.00 86.69 537 ASN A O 1
ATOM 4439 N N . GLN A 1 538 ? 3.028 30.786 -4.783 1.00 89.12 538 GLN A N 1
ATOM 4440 C CA . GLN A 1 538 ? 2.789 30.238 -6.123 1.00 89.12 538 GLN A CA 1
ATOM 4441 C C . GLN A 1 538 ? 1.565 29.311 -6.172 1.00 89.12 538 GLN A C 1
ATOM 4443 O O . GLN A 1 538 ? 0.757 29.398 -7.100 1.00 89.12 538 GLN A O 1
ATOM 4448 N N . PHE A 1 539 ? 1.372 28.455 -5.167 1.00 89.38 539 PHE A N 1
ATOM 4449 C CA . PHE A 1 539 ? 0.293 27.462 -5.157 1.00 89.38 539 PHE A CA 1
ATOM 4450 C C . PHE A 1 539 ? -0.971 28.000 -4.471 1.00 89.38 539 PHE A C 1
ATOM 4452 O O . PHE A 1 539 ? -1.232 27.763 -3.299 1.00 89.38 539 PHE A O 1
ATOM 4459 N N . ARG A 1 540 ? -1.816 28.719 -5.221 1.00 84.62 540 ARG A N 1
ATOM 4460 C CA . ARG A 1 540 ? -3.006 29.409 -4.669 1.00 84.62 540 ARG A CA 1
ATOM 4461 C C . ARG A 1 540 ? -4.090 28.511 -4.065 1.00 84.62 540 ARG A C 1
ATOM 4463 O O . ARG A 1 540 ? -4.899 29.005 -3.289 1.00 84.62 540 ARG A O 1
ATOM 4470 N N . GLN A 1 541 ? -4.162 27.242 -4.463 1.00 87.62 541 GLN A N 1
ATOM 4471 C CA . GLN A 1 541 ? -5.150 26.284 -3.944 1.00 87.62 541 GLN A CA 1
ATOM 4472 C C . GLN A 1 541 ? -4.590 25.387 -2.837 1.00 87.62 541 GLN A C 1
ATOM 4474 O O . GLN A 1 541 ? -5.258 24.435 -2.430 1.00 87.62 541 GLN A O 1
ATOM 4479 N N . LEU A 1 542 ? -3.375 25.673 -2.367 1.00 88.44 542 LEU A N 1
ATOM 4480 C CA . LEU A 1 542 ? -2.692 24.865 -1.374 1.00 88.44 542 LEU A CA 1
ATOM 4481 C C . LEU A 1 542 ? -3.506 24.803 -0.077 1.00 88.44 542 LEU A C 1
ATOM 4483 O O . LEU A 1 542 ? -3.996 25.805 0.433 1.00 88.44 542 LEU A O 1
ATOM 4487 N N . VAL A 1 543 ? -3.644 23.591 0.437 1.00 86.81 543 VAL A N 1
ATOM 4488 C CA . VAL A 1 543 ? -4.266 23.247 1.716 1.00 86.81 543 VAL A CA 1
ATOM 4489 C C . VAL A 1 543 ? -3.203 22.671 2.642 1.00 86.81 543 VAL A C 1
ATOM 4491 O O . VAL A 1 543 ? -3.171 22.993 3.824 1.00 86.81 543 VAL A O 1
ATOM 4494 N N . ILE A 1 544 ? -2.305 21.836 2.117 1.00 87.12 544 ILE A N 1
ATOM 4495 C CA . ILE A 1 544 ? -1.210 21.246 2.883 1.00 87.12 544 ILE A CA 1
ATOM 4496 C C . ILE A 1 544 ? 0.093 21.424 2.111 1.00 87.12 544 ILE A C 1
ATOM 4498 O O . ILE A 1 544 ? 0.199 21.008 0.959 1.00 87.12 544 ILE A O 1
ATOM 4502 N N . LEU A 1 545 ? 1.096 21.988 2.777 1.00 91.19 545 LEU A N 1
ATOM 4503 C CA . LEU A 1 545 ? 2.488 21.958 2.344 1.00 91.19 545 LEU A CA 1
ATOM 4504 C C . LEU A 1 545 ? 3.281 21.111 3.327 1.00 91.19 545 LEU A C 1
ATOM 4506 O O . LEU A 1 545 ? 3.251 21.372 4.530 1.00 91.19 545 LEU A O 1
ATOM 4510 N N . HIS A 1 546 ? 4.002 20.127 2.813 1.00 89.94 546 HIS A N 1
ATOM 4511 C CA . HIS A 1 546 ? 4.960 19.349 3.576 1.00 89.94 546 HIS A CA 1
ATOM 4512 C C . HIS A 1 546 ? 6.327 19.440 2.909 1.00 89.94 546 HIS A C 1
ATOM 4514 O O . HIS A 1 546 ? 6.435 19.279 1.699 1.00 89.94 546 HIS A O 1
ATOM 4520 N N . ILE A 1 547 ? 7.362 19.719 3.688 1.00 90.50 547 ILE A N 1
ATOM 4521 C CA . ILE A 1 547 ? 8.738 19.723 3.213 1.00 90.50 547 ILE A CA 1
ATOM 4522 C C . ILE A 1 547 ? 9.557 18.854 4.160 1.00 90.50 547 ILE A C 1
ATOM 4524 O O . ILE A 1 547 ? 9.580 19.131 5.359 1.00 90.50 547 ILE A O 1
ATOM 4528 N N . TYR A 1 548 ? 10.209 17.824 3.635 1.00 87.06 548 TYR A N 1
ATOM 4529 C CA . TYR A 1 548 ? 11.181 17.003 4.356 1.00 87.06 548 TYR A CA 1
ATOM 4530 C C . TYR A 1 548 ? 12.592 17.458 3.986 1.00 87.06 548 TYR A C 1
ATOM 4532 O O . TYR A 1 548 ? 12.845 17.744 2.821 1.00 87.06 548 TYR A O 1
ATOM 4540 N N . GLY A 1 549 ? 13.491 17.564 4.966 1.00 86.62 549 GLY A N 1
ATOM 4541 C CA . GLY A 1 549 ? 14.867 18.042 4.780 1.00 86.62 549 GLY A CA 1
ATOM 4542 C C . GLY A 1 549 ? 15.363 18.887 5.955 1.00 86.62 549 GLY A C 1
ATOM 4543 O O . GLY A 1 549 ? 14.609 19.176 6.886 1.00 86.62 549 GLY A O 1
ATOM 4544 N N . LYS A 1 550 ? 16.636 19.305 5.939 1.00 86.38 550 LYS A N 1
ATOM 4545 C CA . LYS A 1 550 ? 17.196 20.123 7.029 1.00 86.38 550 LYS A CA 1
ATOM 4546 C C . LYS A 1 550 ? 16.560 21.514 7.046 1.00 86.38 550 LYS A C 1
ATOM 4548 O O . LYS A 1 550 ? 16.700 22.289 6.100 1.00 86.38 550 LYS A O 1
ATOM 4553 N N . ILE A 1 551 ? 15.888 21.851 8.145 1.00 85.38 551 ILE A N 1
ATOM 4554 C CA . ILE A 1 551 ? 15.258 23.163 8.334 1.00 85.38 551 ILE A CA 1
ATOM 4555 C C . ILE A 1 551 ? 16.189 24.078 9.142 1.00 85.38 551 ILE A C 1
ATOM 4557 O O . ILE A 1 551 ? 16.744 23.625 10.146 1.00 85.38 551 ILE A O 1
ATOM 4561 N N . PRO A 1 552 ? 16.377 25.355 8.747 1.00 84.00 552 PRO A N 1
ATOM 4562 C CA . PRO A 1 552 ? 17.213 26.292 9.493 1.00 84.00 552 PRO A CA 1
ATOM 4563 C C . PRO A 1 552 ? 16.792 26.415 10.965 1.00 84.00 552 PRO A C 1
ATOM 4565 O O . PRO A 1 552 ? 15.614 26.626 11.264 1.00 84.00 552 PRO A O 1
ATOM 4568 N N . ASN A 1 553 ? 17.760 26.354 11.887 1.00 80.56 553 ASN A N 1
ATOM 4569 C CA . ASN A 1 553 ? 17.513 26.437 13.337 1.00 80.56 553 ASN A CA 1
ATOM 4570 C C . ASN A 1 553 ? 16.741 27.704 13.742 1.00 80.56 553 ASN A C 1
ATOM 4572 O O . ASN A 1 553 ? 15.938 27.674 14.676 1.00 80.56 553 ASN A O 1
ATOM 4576 N N . ASP A 1 554 ? 16.952 28.804 13.020 1.00 78.94 554 ASP A N 1
ATOM 4577 C CA . ASP A 1 554 ? 16.286 30.086 13.260 1.00 78.94 554 ASP A CA 1
ATOM 4578 C C . ASP A 1 554 ? 14.764 29.971 13.088 1.00 78.94 554 ASP A C 1
ATOM 4580 O O . ASP A 1 554 ? 14.004 30.587 13.834 1.00 78.94 554 ASP A O 1
ATOM 4584 N N . MET A 1 555 ? 14.300 29.130 12.154 1.00 78.81 555 MET A N 1
ATOM 4585 C CA . MET A 1 555 ? 12.873 28.843 11.989 1.00 78.81 555 MET A CA 1
ATOM 4586 C C . MET A 1 555 ? 12.334 27.988 13.135 1.00 78.81 555 MET A C 1
ATOM 4588 O O . MET A 1 555 ? 11.239 28.264 13.625 1.00 78.81 555 MET A O 1
ATOM 4592 N N . VAL A 1 556 ? 13.093 26.980 13.577 1.00 78.12 556 VAL A N 1
ATOM 4593 C CA . VAL A 1 556 ? 12.678 26.031 14.627 1.00 78.12 556 VAL A CA 1
ATOM 4594 C C . VAL A 1 556 ? 12.524 26.719 15.987 1.00 78.12 556 VAL A C 1
ATOM 4596 O O . VAL A 1 556 ? 11.575 26.439 16.714 1.00 78.12 556 VAL A O 1
ATOM 4599 N N . ASN A 1 557 ? 13.423 27.650 16.315 1.00 71.44 557 ASN A N 1
ATOM 4600 C CA . ASN A 1 557 ? 13.451 28.328 17.616 1.00 71.44 557 ASN A CA 1
ATOM 4601 C C . ASN A 1 557 ? 12.549 29.574 17.697 1.00 71.44 557 ASN A C 1
ATOM 4603 O O . ASN A 1 557 ? 12.383 30.149 18.773 1.00 71.44 557 ASN A O 1
ATOM 4607 N N . SER A 1 558 ? 11.981 30.018 16.575 1.00 68.69 558 SER A N 1
ATOM 4608 C CA . SER A 1 558 ? 11.108 31.194 16.520 1.00 68.69 558 SER A CA 1
ATOM 4609 C C . SER A 1 558 ? 9.659 30.875 16.917 1.00 68.69 558 SER A C 1
ATOM 4611 O O . SER A 1 558 ? 9.212 29.727 16.864 1.00 68.69 558 SER A O 1
ATOM 4613 N N . HIS A 1 559 ? 8.863 31.904 17.242 1.00 80.75 559 HIS A N 1
ATOM 4614 C CA . HIS A 1 559 ? 7.400 31.794 17.211 1.00 80.75 559 HIS A CA 1
ATOM 4615 C C . HIS A 1 559 ? 6.947 31.591 15.762 1.00 80.75 559 HIS A C 1
ATOM 4617 O O . HIS A 1 559 ? 6.538 32.535 15.088 1.00 80.75 559 HIS A O 1
ATOM 4623 N N . ILE A 1 560 ? 7.034 30.353 15.274 1.00 80.44 560 ILE A N 1
ATOM 4624 C CA . ILE A 1 560 ? 7.019 30.055 13.840 1.00 80.44 560 ILE A CA 1
ATOM 4625 C C . ILE A 1 560 ? 5.772 30.556 13.113 1.00 80.44 560 ILE A C 1
ATOM 4627 O O . ILE A 1 560 ? 5.850 30.973 11.963 1.00 80.44 560 ILE A O 1
ATOM 4631 N N . ARG A 1 561 ? 4.622 30.589 13.795 1.00 80.75 561 ARG A N 1
ATOM 4632 C CA . ARG A 1 561 ? 3.391 31.178 13.257 1.00 80.75 561 ARG A CA 1
ATOM 4633 C C . ARG A 1 561 ? 3.572 32.663 12.949 1.00 80.75 561 ARG A C 1
ATOM 4635 O O . ARG A 1 561 ? 3.178 33.114 11.881 1.00 80.75 561 ARG A O 1
ATOM 4642 N N . GLN A 1 562 ? 4.148 33.409 13.885 1.00 81.44 562 GLN A N 1
ATOM 4643 C CA . GLN A 1 562 ? 4.356 34.843 13.745 1.00 81.44 562 GLN A CA 1
ATOM 4644 C C . GLN A 1 562 ? 5.470 35.146 12.745 1.00 81.44 562 GLN A C 1
ATOM 4646 O O . GLN A 1 562 ? 5.246 35.945 11.841 1.00 81.44 562 GLN A O 1
ATOM 4651 N N . TRP A 1 563 ? 6.586 34.412 12.815 1.00 82.31 563 TRP A N 1
ATOM 4652 C CA . TRP A 1 563 ? 7.633 34.455 11.793 1.00 82.31 563 TRP A CA 1
ATOM 4653 C C . TRP A 1 563 ? 7.040 34.243 10.393 1.00 82.31 563 TRP A C 1
ATOM 4655 O O . TRP A 1 563 ? 7.268 35.031 9.483 1.00 82.31 563 TRP A O 1
ATOM 4665 N N . PHE A 1 564 ? 6.195 33.225 10.223 1.00 82.19 564 PHE A N 1
ATOM 4666 C CA . PHE A 1 564 ? 5.611 32.910 8.927 1.00 82.19 564 PHE A CA 1
ATOM 4667 C C . PHE A 1 564 ? 4.647 33.997 8.423 1.00 82.19 564 PHE A C 1
ATOM 4669 O O . PHE A 1 564 ? 4.649 34.282 7.226 1.00 82.19 564 PHE A O 1
ATOM 4676 N N . ILE A 1 565 ? 3.857 34.624 9.305 1.00 82.81 565 ILE A N 1
ATOM 4677 C CA . ILE A 1 565 ? 2.988 35.766 8.961 1.00 82.81 565 ILE A CA 1
ATOM 4678 C C . ILE A 1 565 ? 3.829 36.975 8.531 1.00 82.81 565 ILE A C 1
ATOM 4680 O O . ILE A 1 565 ? 3.531 37.598 7.517 1.00 82.81 565 ILE A O 1
ATOM 4684 N N . GLU A 1 566 ? 4.892 37.291 9.272 1.00 79.75 566 GLU A N 1
ATOM 4685 C CA . GLU A 1 566 ? 5.790 38.415 8.974 1.00 79.75 566 GLU A CA 1
ATOM 4686 C C . GLU A 1 566 ? 6.513 38.231 7.633 1.00 79.75 566 GLU A C 1
ATOM 4688 O O . GLU A 1 566 ? 6.735 39.195 6.902 1.00 79.75 566 GLU A O 1
ATOM 4693 N N . GLN A 1 567 ? 6.835 36.985 7.275 1.00 76.38 567 GLN A N 1
ATOM 4694 C CA . GLN A 1 567 ? 7.483 36.670 6.006 1.00 76.38 567 GLN A CA 1
ATOM 4695 C C . GLN A 1 567 ? 6.502 36.577 4.822 1.00 76.38 567 GLN A C 1
ATOM 4697 O O . GLN A 1 567 ? 6.907 36.843 3.685 1.00 76.38 567 GLN A O 1
ATOM 4702 N N . ASN A 1 568 ? 5.224 36.236 5.036 1.00 68.06 568 ASN A N 1
ATOM 4703 C CA . ASN A 1 568 ? 4.234 36.014 3.970 1.00 68.06 568 ASN A CA 1
ATOM 4704 C C . ASN A 1 568 ? 3.179 37.126 3.888 1.00 68.06 568 ASN A C 1
ATOM 4706 O O . ASN A 1 568 ? 2.091 37.021 4.442 1.00 68.06 568 ASN A O 1
ATOM 4710 N N . CYS A 1 569 ? 3.462 38.168 3.107 1.00 56.50 569 CYS A N 1
ATOM 4711 C CA . CYS A 1 569 ? 2.632 39.376 3.098 1.00 56.50 569 CYS A CA 1
ATOM 4712 C C . CYS A 1 569 ? 1.314 39.297 2.297 1.00 56.50 569 CYS A C 1
ATOM 4714 O O . CYS A 1 569 ? 0.489 40.197 2.442 1.00 56.50 569 CYS A O 1
ATOM 4716 N N . PHE A 1 570 ? 1.103 38.301 1.423 1.00 64.94 570 PHE A N 1
ATOM 4717 C CA . PHE A 1 570 ? 0.046 38.401 0.395 1.00 64.94 570 PHE A CA 1
ATOM 4718 C C . PHE A 1 570 ? -1.093 37.385 0.487 1.00 64.94 570 PHE A C 1
ATOM 4720 O O . PHE A 1 570 ? -2.207 37.710 0.077 1.00 64.94 570 PHE A O 1
ATOM 4727 N N . GLN A 1 571 ? -0.850 36.178 1.000 1.00 70.25 571 GLN A N 1
ATOM 4728 C CA . GLN A 1 571 ? -1.822 35.085 0.889 1.00 70.25 571 GLN A CA 1
ATOM 4729 C C . GLN A 1 571 ? -2.473 34.691 2.216 1.00 70.25 571 GLN A C 1
ATOM 4731 O O . GLN A 1 571 ? -3.644 34.328 2.220 1.00 70.25 571 GLN A O 1
ATOM 4736 N N . ILE A 1 572 ? -1.734 34.785 3.325 1.00 75.81 572 ILE A N 1
ATOM 4737 C CA . ILE A 1 572 ? -2.178 34.320 4.642 1.00 75.81 572 ILE A CA 1
ATOM 4738 C C . ILE A 1 572 ? -2.174 35.507 5.593 1.00 75.81 572 ILE A C 1
ATOM 4740 O O . ILE A 1 572 ? -1.137 36.108 5.868 1.00 75.81 572 ILE A O 1
ATOM 4744 N N . LYS A 1 573 ? -3.356 35.869 6.075 1.00 78.19 573 LYS A N 1
ATOM 4745 C CA . LYS A 1 573 ? -3.566 36.956 7.028 1.00 78.19 573 LYS A CA 1
ATOM 4746 C C . LYS A 1 573 ? -3.449 36.427 8.452 1.00 78.19 573 LYS A C 1
ATOM 4748 O O . LYS A 1 573 ? -3.687 35.254 8.727 1.00 78.19 573 LYS A O 1
ATOM 4753 N N . SER A 1 574 ? -3.173 37.321 9.398 1.00 74.38 574 SER A N 1
ATOM 4754 C CA . SER A 1 574 ? -3.167 36.986 10.831 1.00 74.38 574 SER A CA 1
ATOM 4755 C C . SER A 1 574 ? -4.505 36.424 11.331 1.00 74.38 574 SER A C 1
ATOM 4757 O O . SER A 1 574 ? -4.526 35.670 12.302 1.00 74.38 574 SER A O 1
ATOM 4759 N N . THR A 1 575 ? -5.607 36.756 10.651 1.00 78.56 575 THR A N 1
ATOM 4760 C CA . THR A 1 575 ? -6.964 36.269 10.933 1.00 78.56 575 THR A CA 1
ATOM 4761 C C . THR A 1 575 ? -7.247 34.861 10.415 1.00 78.56 575 THR A C 1
ATOM 4763 O O . THR A 1 575 ? -8.286 34.297 10.755 1.00 78.56 575 THR A O 1
ATOM 4766 N N . ASP A 1 576 ? -6.379 34.302 9.572 1.00 81.56 576 ASP A N 1
ATOM 4767 C CA . ASP A 1 576 ? -6.636 33.012 8.942 1.00 81.56 576 ASP A CA 1
ATOM 4768 C C . ASP A 1 576 ? -6.405 31.852 9.925 1.00 81.56 576 ASP A C 1
ATOM 4770 O O . ASP A 1 576 ? -5.563 31.894 10.833 1.00 81.56 576 ASP A O 1
ATOM 4774 N N . ILE A 1 577 ? -7.191 30.790 9.749 1.00 82.75 577 ILE A N 1
ATOM 4775 C CA . ILE A 1 577 ? -7.171 29.607 10.611 1.00 82.75 577 ILE A CA 1
ATOM 4776 C C . ILE A 1 577 ? -6.258 28.568 9.968 1.00 82.75 577 ILE A C 1
ATOM 4778 O O . ILE A 1 577 ? -6.704 27.779 9.148 1.00 82.75 577 ILE A O 1
ATOM 4782 N N . PHE A 1 578 ? -4.989 28.565 10.369 1.00 84.19 578 PHE A N 1
ATOM 4783 C CA . PHE A 1 578 ? -3.982 27.616 9.898 1.00 84.19 578 PHE A CA 1
ATOM 4784 C C . PHE A 1 578 ? -3.111 27.105 11.054 1.00 84.19 578 PHE A C 1
ATOM 4786 O O . PHE A 1 578 ? -3.082 27.689 12.148 1.00 84.19 578 PHE A O 1
ATOM 4793 N N . ARG A 1 579 ? -2.380 26.020 10.794 1.00 83.62 579 ARG A N 1
ATOM 4794 C CA . ARG A 1 579 ? -1.426 25.388 11.711 1.00 83.62 579 ARG A CA 1
ATOM 4795 C C . ARG A 1 579 ? -0.072 25.229 11.028 1.00 83.62 579 ARG A C 1
ATOM 4797 O O . ARG A 1 579 ? -0.004 24.845 9.864 1.00 83.62 579 ARG A O 1
ATOM 4804 N N . ILE A 1 580 ? 0.997 25.510 11.768 1.00 86.06 580 ILE A N 1
ATOM 4805 C CA . ILE A 1 580 ? 2.373 25.260 11.333 1.00 86.06 580 ILE A CA 1
ATOM 4806 C C . ILE A 1 580 ? 3.031 24.357 12.358 1.00 86.06 580 ILE A C 1
ATOM 4808 O O . ILE A 1 580 ? 2.911 24.587 13.560 1.00 86.06 580 ILE A O 1
ATOM 4812 N N . GLU A 1 581 ? 3.737 23.353 11.866 1.00 83.62 581 GLU A N 1
ATOM 4813 C CA . GLU A 1 581 ? 4.627 22.528 12.661 1.00 83.62 581 GLU A CA 1
ATOM 4814 C C . GLU A 1 581 ? 5.991 22.472 11.981 1.00 83.62 581 GLU A C 1
ATOM 4816 O O . GLU A 1 581 ? 6.096 22.494 10.754 1.00 83.62 581 GLU A O 1
ATOM 4821 N N . CYS A 1 582 ? 7.047 22.438 12.781 1.00 85.31 582 CYS A N 1
ATOM 4822 C CA . CYS A 1 582 ? 8.406 22.473 12.278 1.00 85.31 582 CYS A CA 1
ATOM 4823 C C . CYS A 1 582 ? 9.329 21.735 13.234 1.00 85.31 582 CYS A C 1
ATOM 4825 O O . CYS A 1 582 ? 9.162 21.791 14.453 1.00 85.31 582 CYS A O 1
ATOM 4827 N N . SER A 1 583 ? 10.296 21.042 12.656 1.00 85.00 583 SER A N 1
ATOM 4828 C CA . SER A 1 583 ? 11.407 20.424 13.357 1.00 85.00 583 SER A CA 1
ATOM 4829 C C . SER A 1 583 ? 12.683 20.633 12.548 1.00 85.00 583 SER A C 1
ATOM 4831 O O . SER A 1 583 ? 12.641 21.150 11.436 1.00 85.00 583 SER A O 1
ATOM 4833 N N . ASN A 1 584 ? 13.809 20.149 13.061 1.00 83.94 584 ASN A N 1
ATOM 4834 C CA . ASN A 1 584 ? 15.086 20.219 12.352 1.00 83.94 584 ASN A CA 1
ATOM 4835 C C . ASN A 1 584 ? 15.087 19.451 11.015 1.00 83.94 584 ASN A C 1
ATOM 4837 O O . ASN A 1 584 ? 15.976 19.683 10.202 1.00 83.94 584 ASN A O 1
ATOM 4841 N N . THR A 1 585 ? 14.137 18.533 10.789 1.00 82.62 585 THR A N 1
ATOM 4842 C CA . THR A 1 585 ? 14.120 17.639 9.616 1.00 82.62 585 THR A CA 1
ATOM 4843 C C . THR A 1 585 ? 12.863 17.733 8.752 1.00 82.62 585 THR A C 1
ATOM 4845 O O . THR A 1 585 ? 12.749 17.007 7.766 1.00 82.62 585 THR A O 1
ATOM 4848 N N . TRP A 1 586 ? 11.899 18.587 9.107 1.00 85.75 586 TRP A N 1
ATOM 4849 C CA . TRP A 1 586 ? 10.709 18.808 8.284 1.00 85.75 586 TRP A CA 1
ATOM 4850 C C . TRP A 1 586 ? 9.967 20.091 8.671 1.00 85.75 586 TRP A C 1
ATOM 4852 O O . TRP A 1 586 ? 9.971 20.510 9.831 1.00 85.75 586 TRP A O 1
ATOM 4862 N N . PHE A 1 587 ? 9.269 20.671 7.697 1.00 88.69 587 PHE A N 1
ATOM 4863 C CA . PHE A 1 587 ? 8.360 21.805 7.841 1.00 88.69 587 PHE A CA 1
ATOM 4864 C C . PHE A 1 587 ? 6.980 21.435 7.302 1.00 88.69 587 PHE A C 1
ATOM 4866 O O . PHE A 1 587 ? 6.854 20.902 6.199 1.00 88.69 587 PHE A O 1
ATOM 4873 N N . LYS A 1 588 ? 5.924 21.768 8.045 1.00 87.06 588 LYS A N 1
ATOM 4874 C CA . LYS A 1 588 ? 4.548 21.539 7.618 1.00 87.06 588 LYS A CA 1
ATOM 4875 C C . LYS A 1 588 ? 3.667 22.754 7.850 1.00 87.06 588 LYS A C 1
ATOM 4877 O O . LYS A 1 588 ? 3.581 23.268 8.961 1.00 87.06 588 LYS A O 1
ATOM 4882 N N . LEU A 1 589 ? 2.934 23.139 6.812 1.00 87.81 589 LEU A N 1
ATOM 4883 C CA . LEU A 1 589 ? 1.883 24.149 6.857 1.00 87.81 589 LEU A CA 1
ATOM 4884 C C . LEU A 1 589 ? 0.549 23.504 6.477 1.00 87.81 589 LEU A C 1
ATOM 4886 O O . LEU A 1 589 ? 0.453 22.795 5.475 1.00 87.81 589 LEU A O 1
ATOM 4890 N N . TRP A 1 590 ? -0.478 23.772 7.276 1.00 85.62 590 TRP A N 1
ATOM 4891 C CA . TRP A 1 590 ? -1.842 23.314 7.050 1.00 85.62 590 TRP A CA 1
ATOM 4892 C C . TRP A 1 590 ? -2.806 24.498 7.101 1.00 85.62 590 TRP A C 1
ATOM 4894 O O . TRP A 1 590 ? -2.994 25.095 8.163 1.00 85.62 590 TRP A O 1
ATOM 4904 N N . LEU A 1 591 ? -3.367 24.837 5.942 1.00 84.38 591 LEU A N 1
ATOM 4905 C CA . LEU A 1 591 ? -4.257 25.972 5.693 1.00 84.38 591 LEU A CA 1
ATOM 4906 C C . LEU A 1 591 ? -5.739 25.631 5.881 1.00 84.38 591 LEU A C 1
ATOM 4908 O O . LEU A 1 591 ? -6.128 24.440 5.759 1.00 84.38 591 LEU A O 1
#

Secondary structure (DSSP, 8-state):
----SSTTS-HHHHHHHHHTS-HHHHHHHHTTS-HHHHHHTHHHHHEEE-TT--HHHHHHIIIIIHHHHGGG-SEEEE-HHHHTTS-HHHHTTHHHHTTT--EEEEES-BHHHHHHHGGGGGG-TT--EEEEESPBPPTTS-HHHHHHHHHT-S-TT--EEEE-TTSPPBP-TT--SSS---SS--EEEEEES-HHHHHHHHHH-TT-SEEEEEESS------------TT--EEEEEEEEEEE-HHHHHHHHHH-TT-SEEEEEEEE--GGGT-HHHHHHHS-TT--EEEEEEEEE--GGGPSP-HHHHHHHTTTS-EEEEEETTTTEEEEEESS---SEEEEEHHHHHT------TTTTTT--EEEEEEES-GGGGHHHHTT-TT--EEEEEE-----SS-TTTTTS---S----------TT--EEEEES--S-THHHHHHHHH-TT--EEEEEHHHHHHHHH-TTTHHHHHHHHHHH--EEEEE--SS-GGG---HHHHHHHHHH-TT-SEEEEE-TT--SBPPHHHHHHHHHH-TT-SEEEEESBPPHHHHHS-HHHHHHHH--SS--TTS--EEEEETTEEEEE-

Sequence (591 aa):
MYNATFENLPDEIILEICQYLHCSHVLYSFFNLNSRINQTITFYRQHVYFRRASYKILLYIYEYILPQIGSSILSLTIHPLHQASFPSSIDQYISTIFSNLKILTLTSWKSEKLVSFLDILQDMKYLHKLIIQELSCSILIDDRNLIEKVFNNKNSFLTNVIFDYDCDSMNLSNYSLNNIILHNISSLTIQLNTLTDFSRLIHFIPNIQQLDISLKNSSLKTVPFDVKLLHLKIFSLWNINYYSNFDDVISLLTIVPAIEQFSLTISTRDSNLINGEKLFSIFPIQLKKFNYTVCYYLKQDHYPLDINNIINSWQSIPIVYSFSEIDERIFLHTLPYSSSRFIIRSSLAKNFPIKHMYQMYSKASQLHVYTMTNLLDMFPIIGQCRHIRELTLLATNNQSNILDSQCKSTTDNNQQLMKLPYLNRLEILTIEGIPSNLHYLKELFLAAPNLSVLVIDLNCLLTILEDENQSLILYVLFHKHIRDLCIRISDNNETNQLTTEKIHLIGRIFTQVRNLTIDHEESNEYIESNLIKFVVNQFRQLVILHIYGKIPNDMVNSHIRQWFIEQNCFQIKSTDIFRIECSNTWFKLWL

Nearest PDB structures (foldseek):
  8x7w-assembly1_D  TM=3.206E-01  e=1.041E-03  Escherichia coli K-12
  3w3m-assembly1_A  TM=2.587E-01  e=1.602E-03  Homo sapiens
  8k7m-assembly1_A  TM=3.873E-01  e=2.544E+00  synthetic construct
  1a82-assembly1_A  TM=4.459E-01  e=4.306E+00  Escherichia coli

Mean predicted aligned error: 8.98 Å

Solvent-accessible surface area (backbone atoms only — not comparable to full-atom values): 31617 Å² total; per-residue (Å²): 143,82,90,81,62,72,91,76,50,55,65,66,58,54,51,56,55,46,74,80,43,52,43,45,56,44,49,73,75,42,59,80,74,43,75,65,53,44,56,70,46,39,64,50,54,21,46,38,43,54,78,92,51,35,44,55,58,47,48,49,38,58,76,61,46,42,79,75,39,22,58,59,21,33,28,43,47,48,36,58,73,58,58,76,63,47,54,68,78,46,68,79,34,46,38,68,40,33,49,47,26,30,35,43,35,38,40,62,35,44,45,68,64,44,54,65,52,50,66,58,50,41,65,28,72,47,30,30,33,44,36,37,30,41,34,42,77,42,94,89,47,62,50,57,59,48,53,51,50,67,64,66,40,74,28,77,46,38,25,33,43,33,42,36,91,65,31,52,56,43,61,52,89,87,70,79,93,82,85,63,76,40,84,50,45,36,31,42,33,40,39,25,27,30,64,69,28,48,58,54,48,52,67,33,40,48,61,24,31,32,42,36,40,36,42,67,52,56,71,79,67,89,70,88,70,94,62,62,31,70,49,24,31,35,41,34,44,36,35,63,79,30,62,45,49,57,68,56,54,52,57,54,47,68,30,36,71,52,31,32,30,43,35,43,34,35,18,25,68,41,71,55,71,62,29,33,54,60,51,60,72,72,55,58,91,66,51,77,42,79,40,45,35,38,40,37,41,68,55,86,90,57,70,83,71,63,62,66,60,35,57,60,33,29,74,92,51,62,68,52,61,19,59,23,80,90,75,40,33,36,42,37,32,35,65,59,42,78,48,45,63,44,78,46,44,20,65,35,26,49,50,33,75,80,75,85,56,67,70,40,26,59,45,21,30,32,39,36,36,34,70,25,69,48,70,72,25,40,47,49,46,56,62,42,32,79,41,28,30,33,39,38,38,32,23,52,76,77,82,68,91,75,58,89,83,65,76,80,75,72,93,64,93,70,77,70,75,76,75,67,58,74,32,66,48,22,33,36,40,34,38,42,48,50,63,77,54,66,73,56,53,56,54,51,55,70,24,22,76,49,32,28,33,41,35,34,26,49,68,36,50,49,52,57,77,65,37,78,92,58,33,72,65,52,40,52,48,41,30,73,36,30,31,31,42,34,37,35,42,75,75,88,52,87,86,60,65,89,43,73,69,56,50,50,59,50,26,72,39,38,45,48,23,25,33,41,36,40,35,24,87,73,44,89,59,64,58,57,70,67,52,59,52,48,52,56,70,52,28,78,48,51,31,34,43,39,36,38,27,31,39,50,65,72,58,57,77,42,66,48,69,58,55,48,45,74,70,32,86,83,85,56,56,93,85,57,64,62,50,74,51,67,42,64,54,30,43,37,41,32,52